Protein AF-A0A367IU21-F1 (afdb_monomer)

Nearest PDB structures (foldseek):
  2vld-assembly1_B  TM=5.596E-01  e=2.686E-02  Pyrococcus abyssi
  1fok-assembly1_A  TM=3.197E-01  e=3.830E-01  Planomicrobium okeanokoites

Solvent-accessible surface area (backbone atoms only — not comparable to full-atom values): 26264 Å² total; per-residue (Å²): 114,77,76,65,62,71,73,75,60,63,82,87,63,74,80,78,68,54,69,66,58,56,49,50,54,50,48,53,52,51,52,53,49,49,52,52,53,52,58,72,76,42,98,75,87,78,89,79,79,94,66,89,65,57,75,68,52,41,52,50,52,51,52,51,52,53,49,51,54,51,52,56,64,50,68,79,41,90,86,46,84,87,54,49,71,65,53,53,50,68,73,42,57,85,55,67,83,44,78,68,50,62,55,51,52,51,48,52,54,52,50,54,52,47,53,52,55,53,48,54,54,51,49,57,50,47,56,72,38,67,47,52,90,87,49,20,40,51,38,64,74,38,41,50,55,54,61,58,35,66,73,49,42,28,47,46,45,28,73,75,68,72,45,66,73,75,47,57,44,74,51,86,37,72,44,99,86,73,51,68,57,73,42,31,36,35,60,48,89,88,54,95,62,96,64,57,34,37,40,37,41,74,35,55,68,47,30,69,73,55,51,55,51,49,47,52,51,24,48,52,46,22,73,75,70,74,37,47,20,34,38,40,35,43,30,32,60,43,59,46,69,64,67,68,60,72,60,40,41,63,34,89,95,44,58,46,34,27,33,47,83,87,36,84,97,38,34,72,42,41,39,42,35,33,56,81,31,52,69,53,92,66,62,70,88,65,63,49,62,57,54,32,53,49,46,48,28,42,67,31,47,44,29,47,74,72,33,98,43,50,86,27,68,56,42,45,50,52,51,52,53,50,49,54,56,50,52,55,50,53,50,52,55,47,53,56,50,49,54,56,57,61,47,70,80,44,84,90,37,63,67,60,53,54,48,49,53,48,50,50,52,47,51,52,50,48,48,48,70,75,60,57,81,70,84,58,86,78,83,85,82,79,78,78,72,76,74,84,70,74,83,62,85,79,53,72,73,49,58,59,54,49,50,55,37,48,53,48,55,54,53,57,55,72,76,49,92,73,85,84,57,45,54,61,53,45,54,55,26,47,76,69,77,30,56,78,89,47,94,43,27,66,56,47,49,53,49,64,77,74,106

Mean predicted aligned error: 19.56 Å

Structure (mmCIF, N/CA/C/O backbone):
data_AF-A0A367IU21-F1
#
_entry.id   AF-A0A367IU21-F1
#
loop_
_atom_site.group_PDB
_atom_site.id
_atom_site.type_symbol
_atom_site.label_atom_id
_atom_site.label_alt_id
_atom_site.label_comp_id
_atom_site.label_asym_id
_atom_site.label_entity_id
_atom_site.label_seq_id
_atom_site.pdbx_PDB_ins_code
_atom_site.Cartn_x
_atom_site.Cartn_y
_atom_site.Cartn_z
_atom_site.occupancy
_atom_site.B_iso_or_equiv
_atom_site.auth_seq_id
_atom_site.auth_comp_id
_atom_site.auth_asym_id
_atom_site.auth_atom_id
_atom_site.pdbx_PDB_model_num
ATOM 1 N N . ARG A 1 1 ? 9.655 -38.913 40.872 1.00 34.44 1 ARG A N 1
ATOM 2 C CA . ARG A 1 1 ? 10.878 -38.414 40.188 1.00 34.44 1 ARG A CA 1
ATOM 3 C C . ARG A 1 1 ? 10.849 -36.897 39.960 1.00 34.44 1 ARG A C 1
ATOM 5 O O . ARG A 1 1 ? 11.888 -36.287 40.142 1.00 34.44 1 ARG A O 1
ATOM 12 N N . SER A 1 2 ? 9.697 -36.270 39.691 1.00 28.94 2 SER A N 1
ATOM 13 C CA . SER A 1 2 ? 9.577 -34.808 39.498 1.00 28.94 2 SER A CA 1
ATOM 14 C C . SER A 1 2 ? 9.972 -33.952 40.717 1.00 28.94 2 SER A C 1
ATOM 16 O O . SER A 1 2 ? 10.587 -32.910 40.542 1.00 28.94 2 SER A O 1
ATOM 18 N N . ASN A 1 3 ? 9.745 -34.427 41.949 1.00 32.22 3 ASN A N 1
ATOM 19 C CA . ASN A 1 3 ? 10.184 -33.712 43.162 1.00 32.22 3 ASN A CA 1
ATOM 20 C C . ASN A 1 3 ? 11.703 -33.749 43.405 1.00 32.22 3 ASN A C 1
ATOM 22 O O . ASN A 1 3 ? 12.209 -32.925 44.156 1.00 32.22 3 ASN A O 1
ATOM 26 N N . HIS A 1 4 ? 12.443 -34.663 42.765 1.00 37.50 4 HIS A N 1
ATOM 27 C CA . HIS A 1 4 ? 13.893 -34.770 42.970 1.00 37.50 4 HIS A CA 1
ATOM 28 C C . HIS A 1 4 ? 14.688 -33.775 42.108 1.00 37.50 4 HIS A C 1
ATOM 30 O O . HIS A 1 4 ? 15.799 -33.408 42.466 1.00 37.50 4 HIS A O 1
ATOM 36 N N . TYR A 1 5 ? 14.100 -33.281 41.011 1.00 37.31 5 TYR A N 1
ATOM 37 C CA . TYR A 1 5 ? 14.731 -32.295 40.125 1.00 37.31 5 TYR A CA 1
ATOM 38 C C . TYR A 1 5 ? 14.742 -30.873 40.708 1.00 37.31 5 TYR A C 1
ATOM 40 O O . TYR A 1 5 ? 15.636 -30.090 40.402 1.00 37.31 5 TYR A O 1
ATOM 48 N N . LEU A 1 6 ? 13.807 -30.547 41.607 1.00 37.41 6 LEU A N 1
ATOM 49 C CA . LEU A 1 6 ? 13.730 -29.233 42.264 1.00 37.41 6 LEU A CA 1
ATOM 50 C C . LEU A 1 6 ? 14.809 -29.013 43.343 1.00 37.41 6 LEU A C 1
ATOM 52 O O . LEU A 1 6 ? 14.991 -27.889 43.807 1.00 37.41 6 LEU A O 1
ATOM 56 N N . GLN A 1 7 ? 15.546 -30.061 43.727 1.00 37.22 7 GLN A N 1
ATOM 57 C CA . GLN A 1 7 ? 16.653 -29.970 44.687 1.00 37.22 7 GLN A CA 1
ATOM 58 C C . GLN A 1 7 ? 18.006 -29.620 44.043 1.00 37.22 7 GLN A C 1
ATOM 60 O O . GLN A 1 7 ? 18.948 -29.343 44.774 1.00 37.22 7 GLN A O 1
ATOM 65 N N . ILE A 1 8 ? 18.107 -29.597 42.706 1.00 40.47 8 ILE A N 1
ATOM 66 C CA . ILE A 1 8 ? 19.379 -29.404 41.976 1.00 40.47 8 ILE A CA 1
ATOM 67 C C . ILE A 1 8 ? 19.551 -27.947 41.483 1.00 40.47 8 ILE A C 1
ATOM 69 O O . ILE A 1 8 ? 20.586 -27.586 40.935 1.00 40.47 8 ILE A O 1
ATOM 73 N N . LEU A 1 9 ? 18.560 -27.074 41.696 1.00 34.66 9 LEU A N 1
ATOM 74 C CA . LEU A 1 9 ? 18.636 -25.667 41.286 1.00 34.66 9 LEU A CA 1
ATOM 75 C C . LEU A 1 9 ? 19.327 -24.796 42.358 1.00 34.66 9 LEU A C 1
ATOM 77 O O . LEU A 1 9 ? 18.994 -24.945 43.541 1.00 34.66 9 LEU A O 1
ATOM 81 N N . PRO A 1 10 ? 20.228 -23.864 41.971 1.00 39.41 10 PRO A N 1
ATOM 82 C CA . PRO A 1 10 ? 20.829 -22.893 42.889 1.00 39.41 10 PRO A CA 1
ATOM 83 C C . PRO A 1 10 ? 19.749 -22.069 43.603 1.00 39.41 10 PRO A C 1
ATOM 85 O O . PRO A 1 10 ? 18.727 -21.735 42.999 1.00 39.41 10 PRO A O 1
ATOM 88 N N . GLU A 1 11 ? 19.966 -21.721 44.876 1.00 40.38 11 GLU A N 1
ATOM 89 C CA . GLU A 1 11 ? 18.942 -21.095 45.734 1.00 40.38 11 GLU A CA 1
ATOM 90 C C . GLU A 1 11 ? 18.346 -19.793 45.172 1.00 40.38 11 GLU A C 1
ATOM 92 O O . GLU A 1 11 ? 17.181 -19.512 45.437 1.00 40.38 11 GLU A O 1
ATOM 97 N N . GLY A 1 12 ? 19.069 -19.071 44.308 1.00 41.31 12 GLY A N 1
ATOM 98 C CA . GLY A 1 12 ? 18.596 -17.837 43.667 1.00 41.31 12 GLY A CA 1
ATOM 99 C C . GLY A 1 12 ? 17.563 -18.000 42.539 1.00 41.31 12 GLY A C 1
ATOM 100 O O . GLY A 1 12 ? 16.989 -17.007 42.117 1.00 41.31 12 GLY A O 1
ATOM 101 N N . VAL A 1 13 ? 17.297 -19.218 42.045 1.00 43.47 13 VAL A N 1
ATOM 102 C CA . VAL A 1 13 ? 16.336 -19.469 40.937 1.00 43.47 13 VAL A CA 1
ATOM 103 C C . VAL A 1 13 ? 15.004 -20.043 41.445 1.00 43.47 13 VAL A C 1
ATOM 105 O O . VAL A 1 13 ? 14.034 -20.187 40.701 1.00 43.47 13 VAL A O 1
ATOM 108 N N . LYS A 1 14 ? 14.907 -20.371 42.740 1.00 44.72 14 LYS A N 1
ATOM 109 C CA . LYS A 1 14 ? 13.683 -20.960 43.310 1.00 44.72 14 LYS A CA 1
ATOM 110 C C . LYS A 1 14 ? 12.516 -19.968 43.397 1.00 44.72 14 LYS A C 1
ATOM 112 O O . LYS A 1 14 ? 11.377 -20.423 43.509 1.00 44.72 14 LYS A O 1
ATOM 117 N N . THR A 1 15 ? 12.779 -18.664 43.317 1.00 41.91 15 THR A N 1
ATOM 118 C CA . THR A 1 15 ? 11.798 -17.610 43.610 1.00 41.91 15 THR A CA 1
ATOM 119 C C . THR A 1 15 ? 11.058 -17.026 42.404 1.00 41.91 15 THR A C 1
ATOM 121 O O . THR A 1 15 ? 9.997 -16.465 42.628 1.00 41.91 15 THR A O 1
ATOM 124 N N . ASP A 1 16 ? 11.501 -17.236 41.156 1.00 43.38 16 ASP A N 1
ATOM 125 C CA . ASP A 1 16 ? 10.899 -16.570 39.973 1.00 43.38 16 ASP A CA 1
ATOM 126 C C . ASP A 1 16 ? 10.279 -17.504 38.922 1.00 43.38 16 ASP A C 1
ATOM 128 O O . ASP A 1 16 ? 10.005 -17.116 37.788 1.00 43.38 16 ASP A O 1
ATOM 132 N N . ILE A 1 17 ? 9.999 -18.757 39.280 1.00 47.44 17 ILE A N 1
ATOM 133 C CA . ILE A 1 17 ? 9.214 -19.628 38.398 1.00 47.44 17 ILE A CA 1
ATOM 134 C C . ILE A 1 17 ? 7.744 -19.522 38.796 1.00 47.44 17 ILE A C 1
ATOM 136 O O . ILE A 1 17 ? 7.315 -20.186 39.751 1.00 47.44 17 ILE A O 1
ATOM 140 N N . ASP A 1 18 ? 7.012 -18.716 38.021 1.00 50.31 18 ASP A N 1
ATOM 141 C CA . ASP A 1 18 ? 5.556 -18.559 38.049 1.00 50.31 18 ASP A CA 1
ATOM 142 C C . ASP A 1 18 ? 4.870 -19.930 38.217 1.00 50.31 18 ASP A C 1
ATOM 144 O O . ASP A 1 18 ? 5.142 -20.894 37.484 1.00 50.31 18 ASP A O 1
ATOM 148 N N . SER A 1 19 ? 4.005 -20.039 39.226 1.00 49.94 19 SER A N 1
ATOM 149 C CA . SER A 1 19 ? 3.246 -21.257 39.531 1.00 49.94 19 SER A CA 1
ATOM 150 C C . SER A 1 19 ? 2.429 -21.726 38.323 1.00 49.94 19 SER A C 1
ATOM 152 O O . SER A 1 19 ? 2.305 -22.935 38.106 1.00 49.94 19 SER A O 1
ATOM 154 N N . SER A 1 20 ? 1.996 -20.789 37.475 1.00 43.66 20 SER A N 1
ATOM 155 C CA . SER A 1 20 ? 1.315 -21.039 36.201 1.00 43.66 20 SER A CA 1
ATOM 156 C C . SER A 1 20 ? 2.170 -21.841 35.211 1.00 43.66 20 SER A C 1
ATOM 158 O O . SER A 1 20 ? 1.693 -22.786 34.573 1.00 43.66 20 SER A O 1
ATOM 160 N N . LEU A 1 21 ? 3.470 -21.539 35.111 1.00 48.16 21 LEU A N 1
ATOM 161 C CA . LEU A 1 21 ? 4.379 -22.246 34.206 1.00 48.16 21 LEU A CA 1
ATOM 162 C C . LEU A 1 21 ? 4.656 -23.673 34.704 1.00 48.16 21 LEU A C 1
ATOM 164 O O . LEU A 1 21 ? 4.678 -24.616 33.908 1.00 48.16 21 LEU A O 1
ATOM 168 N N . LYS A 1 22 ? 4.789 -23.857 36.026 1.00 51.81 22 LYS A N 1
ATOM 169 C CA . LYS A 1 22 ? 4.919 -25.190 36.646 1.00 51.81 22 LYS A CA 1
ATOM 170 C C . LYS A 1 22 ? 3.685 -26.050 36.381 1.00 51.81 22 LYS A C 1
ATOM 172 O O . LYS A 1 22 ? 3.831 -27.225 36.040 1.00 51.81 22 LYS A O 1
ATOM 177 N N . GLU A 1 23 ? 2.489 -25.477 36.491 1.00 49.81 23 GLU A N 1
ATOM 178 C CA . GLU A 1 23 ? 1.240 -26.184 36.200 1.00 49.81 23 GLU A CA 1
ATOM 179 C C . GLU A 1 23 ? 1.100 -26.534 34.719 1.00 49.81 23 GLU A C 1
ATOM 181 O O . GLU A 1 23 ? 0.754 -27.673 34.402 1.00 49.81 23 GLU A O 1
ATOM 186 N N . ARG A 1 24 ? 1.447 -25.619 33.805 1.00 48.31 24 ARG A N 1
ATOM 187 C CA . ARG A 1 24 ? 1.416 -25.870 32.353 1.00 48.31 24 ARG A CA 1
ATOM 188 C C . ARG A 1 24 ? 2.375 -26.981 31.933 1.00 48.31 24 ARG A C 1
ATOM 190 O O . ARG A 1 24 ? 1.970 -27.902 31.223 1.00 48.31 24 ARG A O 1
ATOM 197 N N . VAL A 1 25 ? 3.613 -26.960 32.426 1.00 48.16 25 VAL A N 1
ATOM 198 C CA . VAL A 1 25 ? 4.603 -28.014 32.147 1.00 48.16 25 VAL A CA 1
ATOM 199 C C . VAL A 1 25 ? 4.153 -29.357 32.727 1.00 48.16 25 VAL A C 1
ATOM 201 O O . VAL A 1 25 ? 4.266 -30.392 32.063 1.00 48.16 25 VAL A O 1
ATOM 204 N N . LEU A 1 26 ? 3.585 -29.365 33.937 1.00 52.59 26 LEU A N 1
ATOM 205 C CA . LEU A 1 26 ? 3.064 -30.582 34.560 1.00 52.59 26 LEU A CA 1
ATOM 206 C C . LEU A 1 26 ? 1.837 -31.131 33.815 1.00 52.59 26 LEU A C 1
ATOM 208 O O . LEU A 1 26 ? 1.704 -32.349 33.678 1.00 52.59 26 LEU A O 1
ATOM 212 N N . MET A 1 27 ? 0.963 -30.258 33.311 1.00 53.56 27 MET A N 1
ATOM 213 C CA . MET A 1 27 ? -0.229 -30.629 32.548 1.00 53.56 27 MET A CA 1
ATOM 214 C C . MET A 1 27 ? 0.151 -31.238 31.193 1.00 53.56 27 MET A C 1
ATOM 216 O O . MET A 1 27 ? -0.331 -32.320 30.862 1.00 53.56 27 MET A O 1
ATOM 220 N N . ILE A 1 28 ? 1.087 -30.618 30.468 1.00 48.66 28 ILE A N 1
ATOM 221 C CA . ILE A 1 28 ? 1.622 -31.142 29.201 1.00 48.66 28 ILE A CA 1
ATOM 222 C C . ILE A 1 28 ? 2.330 -32.484 29.432 1.00 48.66 28 ILE A C 1
ATOM 224 O O . ILE A 1 28 ? 2.100 -33.442 28.697 1.00 48.66 28 ILE A O 1
ATOM 228 N N . SER A 1 29 ? 3.121 -32.598 30.504 1.00 49.59 29 SER A N 1
ATOM 229 C CA . SER A 1 29 ? 3.811 -33.847 30.857 1.00 49.59 29 SER A CA 1
ATOM 230 C C . SER A 1 29 ? 2.832 -34.981 31.181 1.00 49.59 29 SER A C 1
ATOM 232 O O . SER A 1 29 ? 3.042 -36.117 30.756 1.00 49.59 29 SER A O 1
ATOM 234 N N . LYS A 1 30 ? 1.742 -34.688 31.905 1.00 53.56 30 LYS A N 1
ATOM 235 C CA . LYS A 1 30 ? 0.671 -35.657 32.192 1.00 53.56 30 LYS A CA 1
ATOM 236 C C . LYS A 1 30 ? -0.086 -36.051 30.925 1.00 53.56 30 LYS A C 1
ATOM 238 O O . LYS A 1 30 ? -0.324 -37.238 30.724 1.00 53.56 30 LYS A O 1
ATOM 243 N N . TRP A 1 31 ? -0.407 -35.088 30.062 1.00 55.78 31 TRP A N 1
ATOM 244 C CA . TRP A 1 31 ? -1.104 -35.328 28.799 1.00 55.78 31 TRP A CA 1
ATOM 245 C C . TRP A 1 31 ? -0.282 -36.216 27.856 1.00 55.78 31 TRP A C 1
ATOM 247 O O . TRP A 1 31 ? -0.792 -37.204 27.330 1.00 55.78 31 TRP A O 1
ATOM 257 N N . LEU A 1 32 ? 1.022 -35.956 27.737 1.00 46.03 32 LEU A N 1
ATOM 258 C CA . LEU A 1 32 ? 1.941 -36.783 26.953 1.00 46.03 32 LEU A CA 1
ATOM 259 C C . LEU A 1 32 ? 2.122 -38.186 27.547 1.00 46.03 32 LEU A C 1
ATOM 261 O O . LEU A 1 32 ? 2.129 -39.166 26.800 1.00 46.03 32 LEU A O 1
ATOM 265 N N . LEU A 1 33 ? 2.207 -38.317 28.877 1.00 52.47 33 LEU A N 1
ATOM 266 C CA . LEU A 1 33 ? 2.253 -39.625 29.540 1.00 52.47 33 LEU A CA 1
ATOM 267 C C . LEU A 1 33 ? 0.972 -40.425 29.261 1.00 52.47 33 LEU A C 1
ATOM 269 O O . LEU A 1 33 ? 1.031 -41.619 28.985 1.00 52.47 33 LEU A O 1
ATOM 273 N N . GLN A 1 34 ? -0.180 -39.757 29.273 1.00 49.78 34 GLN A N 1
ATOM 274 C CA . GLN A 1 34 ? -1.483 -40.364 29.029 1.00 49.78 34 GLN A CA 1
ATOM 275 C C . GLN A 1 34 ? -1.658 -40.780 27.562 1.00 49.78 34 GLN A C 1
ATOM 277 O O . GLN A 1 34 ? -2.180 -41.862 27.312 1.00 49.78 34 GLN A O 1
ATOM 282 N N . ILE A 1 35 ? -1.138 -40.006 26.603 1.00 48.16 35 ILE A N 1
ATOM 283 C CA . ILE A 1 35 ? -1.057 -40.403 25.185 1.00 48.16 35 ILE A CA 1
ATOM 284 C C . ILE A 1 35 ? -0.132 -41.607 25.004 1.00 48.16 35 ILE A C 1
ATOM 286 O O . ILE A 1 35 ? -0.465 -42.531 24.266 1.00 48.16 35 ILE A O 1
ATOM 290 N N . THR A 1 36 ? 1.004 -41.628 25.702 1.00 47.22 36 THR A N 1
ATOM 291 C CA . THR A 1 36 ? 1.976 -42.727 25.614 1.00 47.22 36 THR A CA 1
ATOM 292 C C . THR A 1 36 ? 1.385 -44.024 26.178 1.00 47.22 36 THR A C 1
ATOM 294 O O . THR A 1 36 ? 1.447 -45.060 25.523 1.00 47.22 36 THR A O 1
ATOM 297 N N . LEU A 1 37 ? 0.711 -43.952 27.331 1.00 49.06 37 LEU A N 1
ATOM 298 C CA . LEU A 1 37 ? 0.004 -45.083 27.944 1.00 49.06 37 LEU A CA 1
ATOM 299 C C . LEU A 1 37 ? -1.214 -45.529 27.117 1.00 49.06 37 LEU A C 1
ATOM 301 O O . LEU A 1 37 ? -1.483 -46.723 27.001 1.00 49.06 37 LEU A O 1
ATOM 305 N N . TYR A 1 38 ? -1.940 -44.591 26.501 1.00 44.31 38 TYR A N 1
ATOM 306 C CA . TYR A 1 38 ? -3.060 -44.902 25.607 1.00 44.31 38 TYR A CA 1
ATOM 307 C C . TYR A 1 38 ? -2.583 -45.580 24.310 1.00 44.31 38 TYR A C 1
ATOM 309 O O . TYR A 1 38 ? -3.239 -46.498 23.817 1.00 44.31 38 TYR A O 1
ATOM 317 N N . ALA A 1 39 ? -1.411 -45.190 23.800 1.00 46.47 39 ALA A N 1
ATOM 318 C CA . ALA A 1 39 ? -0.758 -45.818 22.654 1.00 46.47 39 ALA A CA 1
ATOM 319 C C . ALA A 1 39 ? -0.169 -47.207 22.974 1.00 46.47 39 ALA A C 1
ATOM 321 O O . ALA A 1 39 ? -0.085 -48.047 22.081 1.00 46.47 39 ALA A O 1
ATOM 322 N N . GLU A 1 40 ? 0.204 -47.481 24.229 1.00 45.53 40 GLU A N 1
ATOM 323 C CA . GLU A 1 40 ? 0.630 -48.819 24.670 1.00 45.53 40 GLU A CA 1
ATOM 324 C C . GLU A 1 40 ? -0.541 -49.804 24.812 1.00 45.53 40 GLU A C 1
ATOM 326 O O . GLU A 1 40 ? -0.355 -51.002 24.601 1.00 45.53 40 GLU A O 1
ATOM 331 N N . ASN A 1 41 ? -1.749 -49.317 25.121 1.00 41.78 41 ASN A N 1
ATOM 332 C CA . ASN A 1 41 ? -2.892 -50.171 25.468 1.00 41.78 41 ASN A CA 1
ATOM 333 C C . ASN A 1 41 ? -3.823 -50.506 24.284 1.00 41.78 41 ASN A C 1
ATOM 335 O O . ASN A 1 41 ? -4.695 -51.368 24.395 1.00 41.78 41 ASN A O 1
ATOM 339 N N . LYS A 1 42 ? -3.649 -49.858 23.124 1.00 40.00 42 LYS A N 1
ATOM 340 C CA . LYS A 1 42 ? -4.382 -50.198 21.897 1.00 40.00 42 LYS A CA 1
ATOM 341 C C . LYS A 1 42 ? -3.428 -50.454 20.737 1.00 40.00 42 LYS A C 1
ATOM 343 O O . LYS A 1 42 ? -2.816 -49.541 20.198 1.00 40.00 42 LYS A O 1
ATOM 348 N N . ASN A 1 43 ? -3.425 -51.694 20.251 1.00 43.56 43 ASN A N 1
ATOM 349 C CA . ASN A 1 43 ? -2.819 -52.110 18.978 1.00 43.56 43 ASN A CA 1
ATOM 350 C C . ASN A 1 43 ? -3.525 -51.518 17.730 1.00 43.56 43 ASN A C 1
ATOM 352 O O . ASN A 1 43 ? -3.504 -52.111 16.656 1.00 43.56 43 ASN A O 1
ATOM 356 N N . SER A 1 44 ? -4.162 -50.351 17.834 1.00 38.00 44 SER A N 1
ATOM 357 C CA . SER A 1 44 ? -4.849 -49.691 16.723 1.00 38.00 44 SER A CA 1
ATOM 358 C C . SER A 1 44 ? -4.032 -48.497 16.232 1.00 38.00 44 SER A C 1
ATOM 360 O O . SER A 1 44 ? -4.341 -47.348 16.534 1.00 38.00 44 SER A O 1
ATOM 362 N N . PHE A 1 45 ? -2.985 -48.791 15.459 1.00 39.38 45 PHE A N 1
ATOM 363 C CA . PHE A 1 45 ? -2.336 -47.832 14.565 1.00 39.38 45 PHE A CA 1
ATOM 364 C C . PHE A 1 45 ? -2.920 -48.012 13.164 1.00 39.38 45 PHE A C 1
ATOM 366 O O . PHE A 1 45 ? -2.401 -48.780 12.356 1.00 39.38 45 PHE A O 1
ATOM 373 N N . VAL A 1 46 ? -4.000 -47.297 12.871 1.00 38.06 46 VAL A N 1
ATOM 374 C CA . VAL A 1 46 ? -4.392 -47.008 11.491 1.00 38.06 46 VAL A CA 1
ATOM 375 C C . VAL A 1 46 ? -4.718 -45.523 11.450 1.00 38.06 46 VAL A C 1
ATOM 377 O O . VAL A 1 46 ? -5.555 -45.059 12.215 1.00 38.06 46 VAL A O 1
ATOM 380 N N . ASN A 1 47 ? -4.029 -44.811 10.561 1.00 37.91 47 ASN A N 1
ATOM 381 C CA . ASN A 1 47 ? -4.161 -43.385 10.249 1.00 37.91 47 ASN A CA 1
ATOM 382 C C . ASN A 1 47 ? -3.362 -42.406 11.115 1.00 37.91 47 ASN A C 1
ATOM 384 O O . ASN A 1 47 ? -3.920 -41.600 11.845 1.00 37.91 47 ASN A O 1
ATOM 388 N N . LEU A 1 48 ? -2.041 -42.422 10.918 1.00 31.11 48 LEU A N 1
ATOM 389 C CA . LEU A 1 48 ? -1.237 -41.212 10.691 1.00 31.11 48 LEU A CA 1
ATOM 390 C C . LEU A 1 48 ? 0.087 -41.628 10.014 1.00 31.11 48 LEU A C 1
ATOM 392 O O . LEU A 1 48 ? 0.948 -42.242 10.630 1.00 31.11 48 LEU A O 1
ATOM 396 N N . ALA A 1 49 ? 0.155 -41.367 8.705 1.00 33.34 49 ALA A N 1
ATOM 397 C CA . ALA A 1 49 ? 1.315 -41.305 7.804 1.00 33.34 49 ALA A CA 1
ATOM 398 C C . ALA A 1 49 ? 2.476 -42.331 7.943 1.00 33.34 49 ALA A C 1
ATOM 400 O O . ALA A 1 49 ? 3.320 -42.264 8.829 1.00 33.34 49 ALA A O 1
ATOM 401 N N . GLN A 1 50 ? 2.552 -43.228 6.950 1.00 44.50 50 GLN A N 1
ATOM 402 C CA . GLN A 1 50 ? 3.762 -43.762 6.288 1.00 44.50 50 GLN A CA 1
ATOM 403 C C . GLN A 1 50 ? 5.103 -43.729 7.056 1.00 44.50 50 GLN A C 1
ATOM 405 O O . GLN A 1 50 ? 6.071 -43.106 6.630 1.00 44.50 50 GLN A O 1
ATOM 410 N N . LEU A 1 51 ? 5.225 -44.513 8.127 1.00 44.22 51 LEU A N 1
ATOM 411 C CA . LEU A 1 51 ? 6.533 -44.921 8.640 1.00 44.22 51 LEU A CA 1
ATOM 412 C C . LEU A 1 51 ? 6.837 -46.347 8.175 1.00 44.22 51 LEU A C 1
ATOM 414 O O . LEU A 1 51 ? 6.423 -47.324 8.802 1.00 44.22 51 LEU A O 1
ATOM 418 N N . VAL A 1 52 ? 7.555 -46.464 7.054 1.00 41.53 52 VAL A N 1
ATOM 419 C CA . VAL A 1 52 ? 8.085 -47.745 6.568 1.00 41.53 52 VAL A CA 1
ATOM 420 C C . VAL A 1 52 ? 9.170 -48.219 7.534 1.00 41.53 52 VAL A C 1
ATOM 422 O O . VAL A 1 52 ? 10.144 -47.514 7.792 1.00 41.53 52 VAL A O 1
ATOM 425 N N . GLY A 1 53 ? 9.002 -49.418 8.090 1.00 52.59 53 GLY A N 1
ATOM 426 C CA . GLY A 1 53 ? 10.017 -50.046 8.929 1.00 52.59 53 GLY A CA 1
ATOM 427 C C . GLY A 1 53 ? 9.462 -50.973 10.005 1.00 52.59 53 GLY A C 1
ATOM 428 O O . GLY A 1 53 ? 8.260 -51.027 10.297 1.00 52.59 53 GLY A O 1
ATOM 429 N N . THR A 1 54 ? 10.380 -51.714 10.622 1.00 58.28 54 THR A N 1
ATOM 430 C CA . THR A 1 54 ? 10.070 -52.611 11.739 1.00 58.28 54 THR A CA 1
ATOM 431 C C . THR A 1 54 ? 9.441 -51.827 12.903 1.00 58.28 54 THR A C 1
ATOM 433 O O . THR A 1 54 ? 9.649 -50.615 13.024 1.00 58.28 54 THR A O 1
ATOM 436 N N . PRO A 1 55 ? 8.684 -52.479 13.802 1.00 50.00 55 PRO A N 1
ATOM 437 C CA . PRO A 1 55 ? 8.073 -51.817 14.961 1.00 50.00 55 PRO A CA 1
ATOM 438 C C . PRO A 1 55 ? 9.063 -50.984 15.795 1.00 50.00 55 PRO A C 1
ATOM 440 O O . PRO A 1 55 ? 8.710 -49.936 16.332 1.00 50.00 55 PRO A O 1
ATOM 443 N N . ARG A 1 56 ? 10.333 -51.403 15.846 1.00 48.03 56 ARG A N 1
ATOM 444 C CA . ARG A 1 56 ? 11.422 -50.687 16.525 1.00 48.03 56 ARG A CA 1
ATOM 445 C C . ARG A 1 56 ? 11.813 -49.389 15.800 1.00 48.03 56 ARG A C 1
ATOM 447 O O . ARG A 1 56 ? 12.053 -48.379 16.456 1.00 48.03 56 ARG A O 1
ATOM 454 N N . GLN A 1 57 ? 11.808 -49.398 14.466 1.00 48.16 57 GLN A N 1
ATOM 455 C CA . GLN A 1 57 ? 12.041 -48.221 13.620 1.00 48.16 57 GLN A CA 1
ATOM 456 C C . GLN A 1 57 ? 10.903 -47.201 13.757 1.00 48.16 57 GLN A C 1
ATOM 458 O O . GLN A 1 57 ? 11.155 -46.009 13.907 1.00 48.16 57 GLN A O 1
ATOM 463 N N . ARG A 1 58 ? 9.649 -47.678 13.783 1.00 55.34 58 ARG A N 1
ATOM 464 C CA . ARG A 1 58 ? 8.461 -46.829 13.972 1.00 55.34 58 ARG A CA 1
ATOM 465 C C . ARG A 1 58 ? 8.473 -46.124 15.328 1.00 55.34 58 ARG A C 1
ATOM 467 O O . ARG A 1 58 ? 8.245 -44.922 15.381 1.00 55.34 58 ARG A O 1
ATOM 474 N N . ARG A 1 59 ? 8.844 -46.839 16.399 1.00 52.75 59 ARG A N 1
ATOM 475 C CA . ARG A 1 59 ? 9.037 -46.251 17.738 1.00 52.75 59 ARG A CA 1
ATOM 476 C C . ARG A 1 59 ? 10.134 -45.187 17.756 1.00 52.75 59 ARG A C 1
ATOM 478 O O . ARG A 1 59 ? 9.929 -44.126 18.333 1.00 52.75 59 ARG A O 1
ATOM 485 N N . ARG A 1 60 ? 11.276 -45.445 17.106 1.00 56.00 60 ARG A N 1
ATOM 486 C CA . ARG A 1 60 ? 12.375 -44.472 16.999 1.00 56.00 60 ARG A CA 1
ATOM 487 C C . ARG A 1 60 ? 11.942 -43.214 16.247 1.00 56.00 60 ARG A C 1
ATOM 489 O O . ARG A 1 60 ? 12.210 -42.118 16.720 1.00 56.00 60 ARG A O 1
ATOM 496 N N . ASN A 1 61 ? 11.269 -43.366 15.111 1.00 53.16 61 ASN A N 1
ATOM 497 C CA . ASN A 1 61 ? 10.856 -42.226 14.297 1.00 53.16 61 ASN A CA 1
ATOM 498 C C . ASN A 1 61 ? 9.775 -41.400 15.004 1.00 53.16 61 ASN A C 1
ATOM 500 O O . ASN A 1 61 ? 9.881 -40.183 15.023 1.00 53.16 61 ASN A O 1
ATOM 504 N N . PHE A 1 62 ? 8.826 -42.049 15.687 1.00 57.88 62 PHE A N 1
ATOM 505 C CA . PHE A 1 62 ? 7.841 -41.359 16.522 1.00 57.88 62 PHE A CA 1
ATOM 506 C C . PHE A 1 62 ? 8.496 -40.563 17.660 1.00 57.88 62 PHE A C 1
ATOM 508 O O . PHE A 1 62 ? 8.174 -39.393 17.842 1.00 57.88 62 PHE A O 1
ATOM 515 N N . LEU A 1 63 ? 9.463 -41.150 18.381 1.00 55.22 63 LEU A N 1
ATOM 516 C CA . LEU A 1 63 ? 10.197 -40.435 19.433 1.00 55.22 63 LEU A CA 1
ATOM 517 C C . LEU A 1 63 ? 10.976 -39.231 18.888 1.00 55.22 63 LEU A C 1
ATOM 519 O O . LEU A 1 63 ? 10.995 -38.188 19.531 1.00 55.22 63 LEU A O 1
ATOM 523 N N . MET A 1 64 ? 11.597 -39.362 17.712 1.00 55.00 64 MET A N 1
ATOM 524 C CA . MET A 1 64 ? 12.339 -38.265 17.081 1.00 55.00 64 MET A CA 1
ATOM 525 C C . MET A 1 64 ? 11.409 -37.142 16.606 1.00 55.00 64 MET A C 1
ATOM 527 O O . MET A 1 64 ? 11.752 -35.978 16.772 1.00 55.00 64 MET A O 1
ATOM 531 N N . THR A 1 65 ? 10.223 -37.465 16.080 1.00 58.84 65 THR A N 1
ATOM 532 C CA . THR A 1 65 ? 9.204 -36.461 15.728 1.00 58.84 65 THR A CA 1
ATOM 533 C C . THR A 1 65 ? 8.664 -35.758 16.972 1.00 58.84 65 THR A C 1
ATOM 535 O O . THR A 1 65 ? 8.517 -34.542 16.963 1.00 58.84 65 THR A O 1
ATOM 538 N N . LEU A 1 66 ? 8.430 -36.493 18.063 1.00 55.03 66 LEU A N 1
ATOM 539 C CA . LEU A 1 66 ? 7.979 -35.909 19.328 1.00 55.03 66 LEU A CA 1
ATOM 540 C C . LEU A 1 66 ? 9.041 -34.971 19.931 1.00 55.03 66 LEU A C 1
ATOM 542 O O . LEU A 1 66 ? 8.707 -33.896 20.418 1.00 55.03 66 LEU A O 1
ATOM 546 N N . LEU A 1 67 ? 10.319 -35.363 19.860 1.00 56.16 67 LEU A N 1
ATOM 547 C CA . LEU A 1 67 ? 11.460 -34.534 20.262 1.00 56.16 67 LEU A CA 1
ATOM 548 C C . LEU A 1 67 ? 11.591 -33.282 19.389 1.00 56.16 67 LEU A C 1
ATOM 550 O O . LEU A 1 67 ? 11.810 -32.208 19.934 1.00 56.16 67 LEU A O 1
ATOM 554 N N . ALA A 1 68 ? 11.408 -33.397 18.071 1.00 53.47 68 ALA A N 1
ATOM 555 C CA . ALA A 1 68 ? 11.439 -32.254 17.158 1.00 53.47 68 ALA A CA 1
ATOM 556 C C . ALA A 1 68 ? 10.321 -31.246 17.466 1.00 53.47 68 ALA A C 1
ATOM 558 O O . ALA A 1 68 ? 10.598 -30.063 17.624 1.00 53.47 68 ALA A O 1
ATOM 559 N N . VAL A 1 69 ? 9.086 -31.722 17.664 1.00 53.81 69 VAL A N 1
ATOM 560 C CA . VAL A 1 69 ? 7.945 -30.874 18.055 1.00 53.81 69 VAL A CA 1
ATOM 561 C C . VAL A 1 69 ? 8.183 -30.218 19.417 1.00 53.81 69 VAL A C 1
ATOM 563 O O . VAL A 1 69 ? 7.835 -29.058 19.616 1.00 53.81 69 VAL A O 1
ATOM 566 N N . HIS A 1 70 ? 8.800 -30.934 20.360 1.00 52.66 70 HIS A N 1
ATOM 567 C CA . HIS A 1 70 ? 9.117 -30.367 21.666 1.00 52.66 70 HIS A CA 1
ATOM 568 C C . HIS A 1 70 ? 10.224 -29.305 21.591 1.00 52.66 70 HIS A C 1
ATOM 570 O O . HIS A 1 70 ? 10.124 -28.288 22.271 1.00 52.66 70 HIS A O 1
ATOM 576 N N . CYS A 1 71 ? 11.242 -29.503 20.748 1.00 51.03 71 CYS A N 1
ATOM 577 C CA . CYS A 1 71 ? 12.282 -28.507 20.493 1.00 51.03 71 CYS A CA 1
ATOM 578 C C . CYS A 1 71 ? 11.726 -27.251 19.806 1.00 51.03 71 CYS A C 1
ATOM 580 O O . CYS A 1 71 ? 12.082 -26.154 20.228 1.00 51.03 71 CYS A O 1
ATOM 582 N N . ASP A 1 72 ? 10.819 -27.394 18.834 1.00 46.31 72 ASP A N 1
ATOM 583 C CA . ASP A 1 72 ? 10.138 -26.254 18.201 1.00 46.31 72 ASP A CA 1
ATOM 584 C C . ASP A 1 72 ? 9.262 -25.489 19.202 1.00 46.31 72 ASP A C 1
ATOM 586 O O . ASP A 1 72 ? 9.328 -24.267 19.268 1.00 46.31 72 ASP A O 1
ATOM 590 N N . MET A 1 73 ? 8.515 -26.186 20.066 1.00 45.56 73 MET A N 1
ATOM 591 C CA . MET A 1 73 ? 7.709 -25.526 21.105 1.00 45.56 73 MET A CA 1
ATOM 592 C C . MET A 1 73 ? 8.544 -24.795 22.164 1.00 45.56 73 MET A C 1
ATOM 594 O O . MET A 1 73 ? 8.055 -23.854 22.784 1.00 45.56 73 MET A O 1
ATOM 598 N N . LEU A 1 74 ? 9.787 -25.223 22.403 1.00 48.16 74 LEU A N 1
ATOM 599 C CA . LEU A 1 74 ? 10.699 -24.550 23.334 1.00 48.16 74 LEU A CA 1
ATOM 600 C C . LEU A 1 74 ? 11.432 -23.366 22.681 1.00 48.16 74 LEU A C 1
ATOM 602 O O . LEU A 1 74 ? 11.818 -22.440 23.398 1.00 48.16 74 LEU A O 1
ATOM 606 N N . ARG A 1 75 ? 11.575 -23.363 21.347 1.00 46.78 75 ARG A N 1
ATOM 607 C CA . ARG A 1 75 ? 12.186 -22.284 20.547 1.00 46.78 75 ARG A CA 1
ATOM 608 C C . ARG A 1 75 ? 11.394 -20.968 20.635 1.00 46.78 75 ARG A C 1
ATOM 610 O O . ARG A 1 75 ? 12.009 -19.909 20.630 1.00 46.78 75 ARG A O 1
ATOM 617 N N . ASP A 1 76 ? 10.077 -21.036 20.837 1.00 41.12 76 ASP A N 1
ATOM 618 C CA . ASP A 1 76 ? 9.192 -19.867 21.009 1.00 41.12 76 ASP A CA 1
ATOM 619 C C . ASP A 1 76 ? 9.215 -19.250 22.424 1.00 41.12 76 ASP A C 1
ATOM 621 O O . ASP A 1 76 ? 8.565 -18.236 22.680 1.00 41.12 76 ASP A O 1
ATOM 625 N N . SER A 1 77 ? 9.969 -19.827 23.367 1.00 43.25 77 SER A N 1
ATOM 626 C CA . SER A 1 77 ? 10.090 -19.300 24.732 1.00 43.25 77 SER A CA 1
ATOM 627 C C . SER A 1 77 ? 11.476 -18.694 24.972 1.00 43.25 77 SER A C 1
ATOM 629 O O . SER A 1 77 ? 12.444 -19.387 25.282 1.00 43.25 77 SER A O 1
ATOM 631 N N . SER A 1 78 ? 11.571 -17.367 24.878 1.00 40.28 78 SER A N 1
ATOM 632 C CA . SER A 1 78 ? 12.798 -16.563 25.038 1.00 40.28 78 SER A CA 1
ATOM 633 C C . SER A 1 78 ? 13.501 -16.689 26.406 1.00 40.28 78 SER A C 1
ATOM 635 O O . SER A 1 78 ? 14.602 -16.180 26.585 1.00 40.28 78 SER A O 1
ATOM 637 N N . ILE A 1 79 ? 12.917 -17.414 27.366 1.00 44.34 79 ILE A N 1
ATOM 638 C CA . ILE A 1 79 ? 13.402 -17.537 28.753 1.00 44.34 79 ILE A CA 1
ATOM 639 C C . ILE A 1 79 ? 14.413 -18.692 28.938 1.00 44.34 79 ILE A C 1
ATOM 641 O O . ILE A 1 79 ? 15.088 -18.774 29.962 1.00 44.34 79 ILE A O 1
ATOM 645 N N . LEU A 1 80 ? 14.590 -19.585 27.958 1.00 43.09 80 LEU A N 1
ATOM 646 C CA . LEU A 1 80 ? 15.327 -20.845 28.170 1.00 43.09 80 LEU A CA 1
ATOM 647 C C . LEU A 1 80 ? 16.670 -20.990 27.425 1.00 43.09 80 LEU A C 1
ATOM 649 O O . LEU A 1 80 ? 17.336 -22.023 27.560 1.00 43.09 80 LEU A O 1
ATOM 653 N N . MET A 1 81 ? 17.125 -19.952 26.717 1.00 39.69 81 MET A N 1
ATOM 654 C CA . MET A 1 81 ? 18.323 -19.998 25.855 1.00 39.69 81 MET A CA 1
ATOM 655 C C . MET A 1 81 ? 19.648 -20.275 26.597 1.00 39.69 81 MET A C 1
ATOM 657 O O . MET A 1 81 ? 20.574 -20.816 26.000 1.00 39.69 81 MET A O 1
ATOM 661 N N . GLY A 1 82 ? 19.743 -19.992 27.903 1.00 41.44 82 GLY A N 1
ATOM 662 C CA . GLY A 1 82 ? 20.959 -20.246 28.695 1.00 41.44 82 GLY A CA 1
ATOM 663 C C . GLY A 1 82 ? 21.040 -21.624 29.372 1.00 41.44 82 GLY A C 1
ATOM 664 O O . GLY A 1 82 ? 22.130 -22.079 29.712 1.00 41.44 82 GLY A O 1
ATOM 665 N N . PHE A 1 83 ? 19.908 -22.311 29.572 1.00 44.44 83 PHE A N 1
ATOM 666 C CA . PHE A 1 83 ? 19.828 -23.505 30.435 1.00 44.44 83 PHE A CA 1
ATOM 667 C C . PHE A 1 83 ? 19.516 -24.808 29.684 1.00 44.44 83 PHE A C 1
ATOM 669 O O . PHE A 1 83 ? 19.721 -25.900 30.230 1.00 44.44 83 PHE A O 1
ATOM 676 N N . LEU A 1 84 ? 19.072 -24.718 28.424 1.00 47.03 84 LEU A N 1
ATOM 677 C CA . LEU A 1 84 ? 18.777 -25.882 27.582 1.00 47.03 84 LEU A CA 1
ATOM 678 C C . LEU A 1 84 ? 19.962 -26.853 27.401 1.00 47.03 84 LEU A C 1
ATOM 680 O O . LEU A 1 84 ? 19.734 -28.062 27.497 1.00 47.03 84 LEU A O 1
ATOM 684 N N . PRO A 1 85 ? 21.217 -26.401 27.188 1.00 49.88 85 PRO A N 1
ATOM 685 C CA . PRO A 1 85 ? 22.315 -27.321 26.884 1.00 49.88 85 PRO A CA 1
ATOM 686 C C . PRO A 1 85 ? 22.608 -28.298 28.030 1.00 49.88 85 PRO A C 1
ATOM 688 O O . PRO A 1 85 ? 22.791 -29.493 27.798 1.00 49.88 85 PRO A O 1
ATOM 691 N N . GLN A 1 86 ? 22.577 -27.817 29.277 1.00 45.81 86 GLN A N 1
ATOM 692 C CA . GLN A 1 86 ? 22.940 -28.604 30.461 1.00 45.81 86 GLN A CA 1
ATOM 693 C C . GLN A 1 86 ? 21.830 -29.593 30.860 1.00 45.81 86 GLN A C 1
ATOM 695 O O . GLN A 1 86 ? 22.105 -30.753 31.182 1.00 45.81 86 GLN A O 1
ATOM 700 N N . ALA A 1 87 ? 20.566 -29.154 30.808 1.00 47.41 87 ALA A N 1
ATOM 701 C CA . ALA A 1 87 ? 19.411 -29.975 31.171 1.00 47.41 87 ALA A CA 1
ATOM 702 C C . ALA A 1 87 ? 19.105 -31.044 30.107 1.00 47.41 87 ALA A C 1
ATOM 704 O O . ALA A 1 87 ? 18.863 -32.205 30.453 1.00 47.41 87 ALA A O 1
ATOM 705 N N . CYS A 1 88 ? 19.196 -30.702 28.814 1.00 47.97 88 CYS A N 1
ATOM 706 C CA . CYS A 1 88 ? 19.071 -31.683 27.735 1.00 47.97 88 CYS A CA 1
ATOM 707 C C . CYS A 1 88 ? 20.207 -32.713 27.774 1.00 47.97 88 CYS A C 1
ATOM 709 O O . CYS A 1 88 ? 19.944 -33.900 27.586 1.00 47.97 88 CYS A O 1
ATOM 711 N N . TRP A 1 89 ? 21.441 -32.310 28.098 1.00 49.62 89 TRP A N 1
ATOM 712 C CA . TRP A 1 89 ? 22.564 -33.242 28.242 1.00 49.62 89 TRP A CA 1
ATOM 713 C C . TRP A 1 89 ? 22.332 -34.279 29.352 1.00 49.62 89 TRP A C 1
ATOM 715 O O . TRP A 1 89 ? 22.533 -35.475 29.131 1.00 49.62 89 TRP A O 1
ATOM 725 N N . GLN A 1 90 ? 21.842 -33.858 30.525 1.00 48.56 90 GLN A N 1
ATOM 726 C CA . GLN A 1 90 ? 21.580 -34.770 31.648 1.00 48.56 90 GLN A CA 1
ATOM 727 C C . GLN A 1 90 ? 20.375 -35.694 31.422 1.00 48.56 90 GLN A C 1
ATOM 729 O O . GLN A 1 90 ? 20.415 -36.856 31.828 1.00 48.56 90 GLN A O 1
ATOM 734 N N . ILE A 1 91 ? 19.320 -35.222 30.749 1.00 50.47 91 ILE A N 1
ATOM 735 C CA . ILE A 1 91 ? 18.142 -36.046 30.423 1.00 50.47 91 ILE A CA 1
ATOM 736 C C . ILE A 1 91 ? 18.467 -37.066 29.316 1.00 50.47 91 ILE A C 1
ATOM 738 O O . ILE A 1 91 ? 17.912 -38.166 29.304 1.00 50.47 91 ILE A O 1
ATOM 742 N N . MET A 1 92 ? 19.390 -36.737 28.404 1.00 45.97 92 MET A N 1
ATOM 743 C CA . MET A 1 92 ? 19.663 -37.538 27.204 1.00 45.97 92 MET A CA 1
ATOM 744 C C . MET A 1 92 ? 20.931 -38.405 27.275 1.00 45.97 92 MET A C 1
ATOM 746 O O . MET A 1 92 ? 21.172 -39.187 26.352 1.00 45.97 92 MET A O 1
ATOM 750 N N . GLN A 1 93 ? 21.694 -38.377 28.377 1.00 48.41 93 GLN A N 1
ATOM 751 C CA . GLN A 1 93 ? 22.844 -39.273 28.598 1.00 48.41 93 GLN A CA 1
ATOM 752 C C . GLN A 1 93 ? 22.585 -40.767 28.286 1.00 48.41 93 GLN A C 1
ATOM 754 O O . GLN A 1 93 ? 23.467 -41.397 27.690 1.00 48.41 93 GLN A O 1
ATOM 759 N N . PRO A 1 94 ? 21.407 -41.360 28.583 1.00 49.22 94 PRO A N 1
ATOM 760 C CA . PRO A 1 94 ? 21.133 -42.762 28.251 1.00 49.22 94 PRO A CA 1
ATOM 761 C C . PRO A 1 94 ? 21.052 -43.056 26.740 1.00 49.22 94 PRO A C 1
ATOM 763 O O . PRO A 1 94 ? 21.179 -44.214 26.336 1.00 49.22 94 PRO A O 1
ATOM 766 N N . LEU A 1 95 ? 20.843 -42.034 25.898 1.00 46.19 95 LEU A N 1
ATOM 767 C CA . LEU A 1 95 ? 20.665 -42.157 24.443 1.00 46.19 95 LEU A CA 1
ATOM 768 C C . LEU A 1 95 ? 21.980 -42.029 23.652 1.00 46.19 95 LEU A C 1
ATOM 770 O O . LEU A 1 95 ? 22.011 -42.364 22.467 1.00 46.19 95 LEU A O 1
ATOM 774 N N . SER A 1 96 ? 23.082 -41.649 24.309 1.00 49.09 96 SER A N 1
ATOM 775 C CA . SER A 1 96 ? 24.432 -41.552 23.718 1.00 49.09 96 SER A CA 1
ATOM 776 C C . SER A 1 96 ? 24.960 -42.866 23.115 1.00 49.09 96 SER A C 1
ATOM 778 O O . SER A 1 96 ? 25.852 -42.844 22.270 1.00 49.09 96 SER A O 1
ATOM 780 N N . LYS A 1 97 ? 24.367 -44.018 23.470 1.00 50.28 97 LYS A N 1
ATOM 781 C CA . LYS A 1 97 ? 24.685 -45.336 22.885 1.00 50.28 97 LYS A CA 1
ATOM 782 C C . LYS A 1 97 ? 24.229 -45.500 21.427 1.00 50.28 97 LYS A C 1
ATOM 784 O O . LYS A 1 97 ? 24.596 -46.481 20.784 1.00 50.28 97 LYS A O 1
ATOM 789 N N . TYR A 1 98 ? 23.442 -44.568 20.888 1.00 54.59 98 TYR A N 1
ATOM 790 C CA . TYR A 1 98 ? 22.977 -44.600 19.503 1.00 54.59 98 TYR A CA 1
ATOM 791 C C . TYR A 1 98 ? 23.749 -43.570 18.664 1.00 54.59 98 TYR A C 1
ATOM 793 O O . TYR A 1 98 ? 23.418 -42.388 18.654 1.00 54.59 98 TYR A O 1
ATOM 801 N N . GLY A 1 99 ? 24.759 -44.023 17.910 1.00 47.72 99 GLY A N 1
ATOM 802 C CA . GLY A 1 99 ? 25.703 -43.174 17.156 1.00 47.72 99 GLY A CA 1
ATOM 803 C C . GLY A 1 99 ? 25.107 -42.188 16.132 1.00 47.72 99 GLY A C 1
ATOM 804 O O . GLY A 1 99 ? 25.818 -41.323 15.633 1.00 47.72 99 GLY A O 1
ATOM 805 N N . GLY A 1 100 ? 23.804 -42.257 15.837 1.00 53.59 100 GLY A N 1
ATOM 806 C CA . GLY A 1 100 ? 23.110 -41.251 15.024 1.00 53.59 100 GLY A CA 1
ATOM 807 C C . GLY A 1 100 ? 22.830 -39.930 15.755 1.00 53.59 100 GLY A C 1
ATOM 808 O O . GLY A 1 100 ? 22.639 -38.911 15.098 1.00 53.59 100 GLY A O 1
ATOM 809 N N . PHE A 1 101 ? 22.826 -39.928 17.092 1.00 53.25 101 PHE A N 1
ATOM 810 C CA . PHE A 1 101 ? 22.479 -38.749 17.891 1.00 53.25 101 PHE A CA 1
ATOM 811 C C . PHE A 1 101 ? 23.599 -37.705 17.918 1.00 53.25 101 PHE A C 1
ATOM 813 O O . PHE A 1 101 ? 23.326 -36.520 17.772 1.00 53.25 101 PHE A O 1
ATOM 820 N N . LEU A 1 102 ? 24.863 -38.140 18.010 1.00 50.25 102 LEU A N 1
ATOM 821 C CA . LEU A 1 102 ? 26.008 -37.226 17.997 1.00 50.25 102 LEU A CA 1
ATOM 822 C C . LEU A 1 102 ? 26.057 -36.423 16.690 1.00 50.25 102 LEU A C 1
ATOM 824 O O . LEU A 1 102 ? 26.293 -35.227 16.729 1.00 50.25 102 LEU A O 1
ATOM 828 N N . ARG A 1 103 ? 25.743 -37.056 15.547 1.00 53.50 103 ARG A N 1
ATOM 829 C CA . ARG A 1 103 ? 25.619 -36.370 14.249 1.00 53.50 103 ARG A CA 1
ATOM 830 C C . ARG A 1 103 ? 24.467 -35.372 14.215 1.00 53.50 103 ARG A C 1
ATOM 832 O O . ARG A 1 103 ? 24.641 -34.299 13.660 1.00 53.50 103 ARG A O 1
ATOM 839 N N . PHE A 1 104 ? 23.315 -35.713 14.789 1.00 54.69 104 PHE A N 1
ATOM 840 C CA . PHE A 1 104 ? 22.160 -34.814 14.819 1.00 54.69 104 PHE A CA 1
ATOM 841 C C . PHE A 1 104 ? 22.415 -33.595 15.714 1.00 54.69 104 PHE A C 1
ATOM 843 O O . PHE A 1 104 ? 22.117 -32.475 15.318 1.00 54.69 104 PHE A O 1
ATOM 850 N N . TRP A 1 105 ? 23.027 -33.799 16.883 1.00 60.25 105 TRP A N 1
ATOM 851 C CA . TRP A 1 105 ? 23.378 -32.717 17.800 1.00 60.25 105 TRP A CA 1
ATOM 852 C C . TRP A 1 105 ? 24.506 -31.834 17.258 1.00 60.25 105 TRP A C 1
ATOM 854 O O . TRP A 1 105 ? 24.392 -30.614 17.330 1.00 60.25 105 TRP A O 1
ATOM 864 N N . LEU A 1 106 ? 25.544 -32.424 16.643 1.00 53.19 106 LEU A N 1
ATOM 865 C CA . LEU A 1 106 ? 26.576 -31.646 15.949 1.00 53.19 106 LEU A CA 1
ATOM 866 C C . LEU A 1 106 ? 25.951 -30.816 14.827 1.00 53.19 106 LEU A C 1
ATOM 868 O O . LEU A 1 106 ? 26.227 -29.630 14.760 1.00 53.19 106 LEU A O 1
ATOM 872 N N . CYS A 1 107 ? 25.071 -31.423 14.017 1.00 54.72 107 CYS A N 1
ATOM 873 C CA . CYS A 1 107 ? 24.366 -30.741 12.934 1.00 54.72 107 CYS A CA 1
ATOM 874 C C . CYS A 1 107 ? 23.529 -29.574 13.470 1.00 54.72 107 CYS A C 1
ATOM 876 O O . CYS A 1 107 ? 23.666 -28.469 12.970 1.00 54.72 107 CYS A O 1
ATOM 878 N N . PHE A 1 108 ? 22.738 -29.786 14.526 1.00 54.41 108 PHE A N 1
ATOM 879 C CA . PHE A 1 108 ? 21.918 -28.743 15.147 1.00 54.41 108 PHE A CA 1
ATOM 880 C C . PHE A 1 108 ? 22.759 -27.586 15.710 1.00 54.41 108 PHE A C 1
ATOM 882 O O . PHE A 1 108 ? 22.423 -26.423 15.503 1.00 54.41 108 PHE A O 1
ATOM 889 N N . MET A 1 109 ? 23.878 -27.888 16.377 1.00 46.56 109 MET A N 1
ATOM 890 C CA . MET A 1 109 ? 24.793 -26.866 16.900 1.00 46.56 109 MET A CA 1
ATOM 891 C C . MET A 1 109 ? 25.484 -26.091 15.771 1.00 46.56 109 MET A C 1
ATOM 893 O O . MET A 1 109 ? 25.562 -24.868 15.850 1.00 46.56 109 MET A O 1
ATOM 897 N N . THR A 1 110 ? 25.923 -26.763 14.700 1.00 48.41 110 THR A N 1
ATOM 898 C CA . THR A 1 110 ? 26.500 -26.087 13.527 1.00 48.41 110 THR A CA 1
ATOM 899 C C . THR A 1 110 ? 25.471 -25.254 12.768 1.00 48.41 110 THR A C 1
ATOM 901 O O . THR A 1 110 ? 25.802 -24.157 12.342 1.00 48.41 110 THR A O 1
ATOM 904 N N . THR A 1 111 ? 24.220 -25.714 12.641 1.00 47.81 111 THR A N 1
ATOM 905 C CA . THR A 1 111 ? 23.154 -24.949 11.976 1.00 47.81 111 THR A CA 1
ATOM 906 C C . THR A 1 111 ? 22.807 -23.687 12.764 1.00 47.81 111 THR A C 1
ATOM 908 O O . THR A 1 111 ? 22.737 -22.622 12.169 1.00 47.81 111 THR A O 1
ATOM 911 N N . ASN A 1 112 ? 22.699 -23.763 14.096 1.00 45.84 112 ASN A N 1
ATOM 912 C CA . ASN A 1 112 ? 22.459 -22.573 14.923 1.00 45.84 112 ASN A CA 1
ATOM 913 C C . ASN A 1 112 ? 23.653 -21.601 14.921 1.00 45.84 112 ASN A C 1
ATOM 915 O O . ASN A 1 112 ? 23.458 -20.391 14.942 1.00 45.84 112 ASN A O 1
ATOM 919 N N . GLN A 1 113 ? 24.895 -22.103 14.911 1.00 48.06 113 GLN A N 1
ATOM 920 C CA . GLN A 1 113 ? 26.076 -21.236 14.805 1.00 48.06 113 GLN A CA 1
ATOM 921 C C . GLN A 1 113 ? 26.144 -20.530 13.449 1.00 48.06 113 GLN A C 1
ATOM 923 O O . GLN A 1 113 ? 26.505 -19.359 13.398 1.00 48.06 113 GLN A O 1
ATOM 928 N N . GLN A 1 114 ? 25.760 -21.219 12.375 1.00 49.16 114 GLN A N 1
ATOM 929 C CA . GLN A 1 114 ? 25.748 -20.658 11.031 1.00 49.16 114 GLN A CA 1
ATOM 930 C C . GLN A 1 114 ? 24.601 -19.655 10.830 1.00 49.16 114 GLN A C 1
ATOM 932 O O . GLN A 1 114 ? 24.845 -18.586 10.289 1.00 49.16 114 GLN A O 1
ATOM 937 N N . GLU A 1 115 ? 23.402 -19.922 11.364 1.00 51.94 115 GLU A N 1
ATOM 938 C CA . GLU A 1 115 ? 22.295 -18.949 11.388 1.00 51.94 115 GLU A CA 1
ATOM 939 C C . GLU A 1 115 ? 22.664 -17.677 12.169 1.00 51.94 115 GLU A C 1
ATOM 941 O O . GLU A 1 115 ? 22.374 -16.575 11.714 1.00 51.94 115 GLU A O 1
ATOM 946 N N . ASN A 1 116 ? 23.343 -17.799 13.315 1.00 53.06 116 ASN A N 1
ATOM 947 C CA . ASN A 1 116 ? 23.778 -16.630 14.087 1.00 53.06 116 ASN A CA 1
ATOM 948 C C . ASN A 1 116 ? 24.855 -15.820 13.350 1.00 53.06 116 ASN A C 1
ATOM 950 O O . ASN A 1 116 ? 24.772 -14.598 13.302 1.00 53.06 116 ASN A O 1
ATOM 954 N N . GLN A 1 117 ? 25.830 -16.493 12.735 1.00 51.69 117 GLN A N 1
ATOM 955 C CA . GLN A 1 117 ? 26.898 -15.824 11.995 1.00 51.69 117 GLN A CA 1
ATOM 956 C C . GLN A 1 117 ? 26.386 -15.149 10.710 1.00 51.69 117 GLN A C 1
ATOM 958 O O . GLN A 1 117 ? 26.829 -14.049 10.386 1.00 51.69 117 GLN A O 1
ATOM 963 N N . ASP A 1 118 ? 25.433 -15.763 10.004 1.00 58.97 118 ASP A N 1
ATOM 964 C CA . ASP A 1 118 ? 24.795 -15.159 8.829 1.00 58.97 118 ASP A CA 1
ATOM 965 C C . ASP A 1 118 ? 23.906 -13.964 9.224 1.00 58.97 118 ASP A C 1
ATOM 967 O O . ASP A 1 118 ? 23.893 -12.950 8.524 1.00 58.97 118 ASP A O 1
ATOM 971 N N . ASN A 1 119 ? 23.217 -14.031 10.370 1.00 59.97 119 ASN A N 1
ATOM 972 C CA . ASN A 1 119 ? 22.418 -12.915 10.885 1.00 59.97 119 ASN A CA 1
ATOM 973 C C . ASN A 1 119 ? 23.277 -11.698 11.265 1.00 59.97 119 ASN A C 1
ATOM 975 O O . ASN A 1 119 ? 22.896 -10.576 10.927 1.00 59.97 119 ASN A O 1
ATOM 979 N N . ASP A 1 120 ? 24.438 -11.903 11.895 1.00 64.25 120 ASP A N 1
ATOM 980 C CA . ASP A 1 120 ? 25.359 -10.812 12.252 1.00 64.25 120 ASP A CA 1
ATOM 981 C C . ASP A 1 120 ? 25.910 -10.106 10.996 1.00 64.25 120 ASP A C 1
ATOM 983 O O . ASP A 1 120 ? 25.937 -8.877 10.922 1.00 64.25 120 ASP A O 1
ATOM 987 N N . VAL A 1 121 ? 26.264 -10.869 9.953 1.00 69.94 121 VAL A N 1
ATOM 988 C CA . VAL A 1 121 ? 26.742 -10.315 8.671 1.00 69.94 121 VAL A CA 1
ATOM 989 C C . VAL A 1 121 ? 25.646 -9.527 7.948 1.00 69.94 121 VAL A C 1
ATOM 991 O O . VAL A 1 121 ? 25.913 -8.463 7.383 1.00 69.94 121 VAL A O 1
ATOM 994 N N . VAL A 1 122 ? 24.406 -10.026 7.955 1.00 70.81 122 VAL A N 1
ATOM 995 C CA . VAL A 1 122 ? 23.259 -9.326 7.354 1.00 70.81 122 VAL A CA 1
ATOM 996 C C . VAL A 1 122 ? 22.930 -8.049 8.124 1.00 70.81 122 VAL A C 1
ATOM 998 O O . VAL A 1 122 ? 22.604 -7.034 7.505 1.00 70.81 122 VAL A O 1
ATOM 1001 N N . PHE A 1 123 ? 23.037 -8.066 9.453 1.00 73.00 123 PHE A N 1
ATOM 1002 C CA . PHE A 1 123 ? 22.806 -6.888 10.282 1.00 73.00 123 PHE A CA 1
ATOM 1003 C C . PHE A 1 123 ? 23.846 -5.789 10.016 1.00 73.00 123 PHE A C 1
ATOM 1005 O O . PHE A 1 123 ? 23.471 -4.644 9.754 1.00 73.00 123 PHE A O 1
ATOM 1012 N N . ASP A 1 124 ? 25.133 -6.137 9.954 1.00 74.94 124 ASP A N 1
ATOM 1013 C CA . ASP A 1 124 ? 26.204 -5.193 9.601 1.00 74.94 124 ASP A CA 1
ATOM 1014 C C . ASP A 1 124 ? 26.039 -4.627 8.177 1.00 74.94 124 ASP A C 1
ATOM 1016 O O . ASP A 1 124 ? 26.219 -3.424 7.930 1.00 74.94 124 ASP A O 1
ATOM 1020 N N . ALA A 1 125 ? 25.637 -5.474 7.224 1.00 78.31 125 ALA A N 1
ATOM 1021 C CA . ALA A 1 125 ? 25.313 -5.034 5.870 1.00 78.31 125 ALA A CA 1
ATOM 1022 C C . ALA A 1 125 ? 24.107 -4.080 5.853 1.00 78.31 125 ALA A C 1
ATOM 1024 O O . ALA A 1 125 ? 24.105 -3.103 5.105 1.00 78.31 125 ALA A O 1
ATOM 1025 N N . MET A 1 126 ? 23.103 -4.316 6.699 1.00 82.31 126 MET A N 1
ATOM 1026 C CA . MET A 1 126 ? 21.918 -3.466 6.815 1.00 82.31 126 MET A CA 1
ATOM 1027 C C . MET A 1 126 ? 22.234 -2.091 7.410 1.00 82.31 126 MET A C 1
ATOM 1029 O O . MET A 1 126 ? 21.711 -1.090 6.920 1.00 82.31 126 MET A O 1
ATOM 1033 N N . LEU A 1 127 ? 23.105 -2.015 8.420 1.00 79.38 127 LEU A N 1
ATOM 1034 C CA . LEU A 1 127 ? 23.507 -0.740 9.028 1.00 79.38 127 LEU A CA 1
ATOM 1035 C C . LEU A 1 127 ? 24.221 0.184 8.034 1.00 79.38 127 LEU A C 1
ATOM 1037 O O . LEU A 1 127 ? 24.061 1.403 8.081 1.00 79.38 127 LEU A O 1
ATOM 1041 N N . THR A 1 128 ? 25.004 -0.399 7.127 1.00 78.62 128 THR A N 1
ATOM 1042 C CA . THR A 1 128 ? 25.773 0.342 6.116 1.00 78.62 128 THR A CA 1
ATOM 1043 C C . THR A 1 128 ? 25.011 0.544 4.806 1.00 78.62 128 THR A C 1
ATOM 1045 O O . THR A 1 128 ? 25.403 1.374 3.977 1.00 78.62 128 THR A O 1
ATOM 1048 N N . PHE A 1 129 ? 23.906 -0.179 4.611 1.00 85.56 129 PHE A N 1
ATOM 1049 C CA . PHE A 1 129 ? 23.076 -0.064 3.426 1.00 85.56 129 PHE A CA 1
ATOM 1050 C C . PHE A 1 129 ? 22.332 1.272 3.384 1.00 85.56 129 PHE A C 1
ATOM 1052 O O . PHE A 1 129 ? 21.719 1.726 4.352 1.00 85.56 129 PHE A O 1
ATOM 1059 N N . ARG A 1 130 ? 22.341 1.888 2.199 1.00 87.19 130 ARG A N 1
ATOM 1060 C CA . ARG A 1 130 ? 21.675 3.160 1.941 1.00 87.19 130 ARG A CA 1
ATOM 1061 C C . ARG A 1 130 ? 20.709 3.030 0.779 1.00 87.19 130 ARG A C 1
ATOM 1063 O O . ARG A 1 130 ? 21.110 2.724 -0.346 1.00 87.19 130 ARG A O 1
ATOM 1070 N N . LEU A 1 131 ? 19.448 3.352 1.039 1.00 84.94 131 LEU A N 1
ATOM 1071 C CA . LEU A 1 131 ? 18.435 3.466 0.004 1.00 84.94 131 LEU A CA 1
ATOM 1072 C C . LEU A 1 131 ? 18.782 4.609 -0.946 1.00 84.94 131 LEU A C 1
ATOM 1074 O O . LEU A 1 131 ? 19.165 5.709 -0.539 1.00 84.94 131 LEU A O 1
ATOM 1078 N N . SER A 1 132 ? 18.638 4.340 -2.241 1.00 82.38 132 SER A N 1
ATOM 1079 C CA . SER A 1 132 ? 18.800 5.378 -3.251 1.00 82.38 132 SER A CA 1
ATOM 1080 C C . SER A 1 132 ? 17.714 6.446 -3.088 1.00 82.38 132 SER A C 1
ATOM 1082 O O . SER A 1 132 ? 16.605 6.159 -2.638 1.00 82.38 132 SER A O 1
ATOM 1084 N N . ASN A 1 133 ? 17.987 7.678 -3.525 1.00 75.62 133 ASN A N 1
ATOM 1085 C CA . ASN A 1 133 ? 17.027 8.783 -3.407 1.00 75.62 133 ASN A CA 1
ATOM 1086 C C . ASN A 1 133 ? 15.667 8.486 -4.065 1.00 75.62 133 ASN A C 1
ATOM 1088 O O . ASN A 1 133 ? 14.662 9.082 -3.694 1.00 75.62 133 ASN A O 1
ATOM 1092 N N . ASN A 1 134 ? 15.604 7.567 -5.032 1.00 75.44 134 ASN A N 1
ATOM 1093 C CA . ASN A 1 134 ? 14.363 7.179 -5.713 1.00 75.44 134 ASN A CA 1
ATOM 1094 C C . ASN A 1 134 ? 13.613 6.041 -5.001 1.00 75.44 134 ASN A C 1
ATOM 1096 O O . ASN A 1 134 ? 12.509 5.688 -5.408 1.00 75.44 134 ASN A O 1
ATOM 1100 N N . GLN A 1 135 ? 14.217 5.464 -3.965 1.00 81.50 135 GLN A N 1
ATOM 1101 C CA . GLN A 1 135 ? 13.715 4.344 -3.169 1.00 81.50 135 GLN A CA 1
ATOM 1102 C C . GLN A 1 135 ? 13.588 4.718 -1.690 1.00 81.50 135 GLN A C 1
ATOM 1104 O O . GLN A 1 135 ? 13.538 3.841 -0.836 1.00 81.50 135 GLN A O 1
ATOM 1109 N N . LEU A 1 136 ? 13.556 6.015 -1.376 1.00 85.50 136 LEU A N 1
ATOM 1110 C CA . LEU A 1 136 ? 13.344 6.446 -0.003 1.00 85.50 136 LEU A CA 1
ATOM 1111 C C . LEU A 1 136 ? 11.959 6.003 0.487 1.00 85.50 136 LEU A C 1
ATOM 1113 O O . LEU A 1 136 ? 10.996 6.043 -0.294 1.00 85.50 136 LEU A O 1
ATOM 1117 N N . PRO A 1 137 ? 11.839 5.622 1.767 1.00 86.25 137 PRO A N 1
ATOM 1118 C CA . PRO A 1 137 ? 10.546 5.372 2.384 1.00 86.25 137 PRO A CA 1
ATOM 1119 C C . PRO A 1 137 ? 9.624 6.586 2.228 1.00 86.25 137 PRO A C 1
ATOM 1121 O O . PRO A 1 137 ? 10.078 7.727 2.164 1.00 86.25 137 PRO A O 1
ATOM 1124 N N . GLY A 1 138 ? 8.323 6.342 2.079 1.00 81.94 138 GLY A N 1
ATOM 1125 C CA . GLY A 1 138 ? 7.343 7.404 1.838 1.00 81.94 138 GLY A CA 1
ATOM 1126 C C . GLY A 1 138 ? 7.227 7.833 0.372 1.00 81.94 138 GLY A C 1
ATOM 1127 O O . GLY A 1 138 ? 6.194 8.383 -0.009 1.00 81.94 138 GLY A O 1
ATOM 1128 N N . LYS A 1 139 ? 8.195 7.504 -0.500 1.00 85.00 139 LYS A N 1
ATOM 1129 C CA . LYS A 1 139 ? 8.028 7.692 -1.950 1.00 85.00 139 LYS A CA 1
ATOM 1130 C C . LYS A 1 139 ? 7.072 6.659 -2.533 1.00 85.00 139 LYS A C 1
ATOM 1132 O O . LYS A 1 139 ? 7.256 5.456 -2.364 1.00 85.00 139 LYS A O 1
ATOM 1137 N N . ASP A 1 140 ? 6.106 7.150 -3.301 1.00 77.12 140 ASP A N 1
ATOM 1138 C CA . ASP A 1 140 ? 4.959 6.402 -3.824 1.00 77.12 140 ASP A CA 1
ATOM 1139 C C . ASP A 1 140 ? 5.293 4.983 -4.332 1.00 77.12 140 ASP A C 1
ATOM 1141 O O . ASP A 1 140 ? 4.838 3.978 -3.784 1.00 77.12 140 ASP A O 1
ATOM 1145 N N . GLN A 1 141 ? 6.153 4.868 -5.349 1.00 82.69 141 GLN A N 1
ATOM 1146 C CA . GLN A 1 141 ? 6.437 3.577 -5.986 1.00 82.69 141 GLN A CA 1
ATOM 1147 C C . GLN A 1 141 ? 7.160 2.587 -5.072 1.00 82.69 141 GLN A C 1
ATOM 1149 O O . GLN A 1 141 ? 6.940 1.379 -5.176 1.00 82.69 141 GLN A O 1
ATOM 1154 N N . PHE A 1 142 ? 8.051 3.083 -4.218 1.00 87.94 142 PHE A N 1
ATOM 1155 C CA . PHE A 1 142 ? 8.811 2.237 -3.312 1.00 87.94 142 PHE A CA 1
ATOM 1156 C C . PHE A 1 142 ? 7.913 1.710 -2.193 1.00 87.94 142 PHE A C 1
ATOM 1158 O O . PHE A 1 142 ? 7.820 0.496 -2.003 1.00 87.94 142 PHE A O 1
ATOM 1165 N N . SER A 1 143 ? 7.151 2.603 -1.559 1.00 91.19 143 SER A N 1
ATOM 1166 C CA . SER A 1 143 ? 6.156 2.263 -0.539 1.00 91.19 143 SER A CA 1
ATOM 1167 C C . SER A 1 143 ? 5.136 1.247 -1.063 1.00 91.19 143 SER A C 1
ATOM 1169 O O . SER A 1 143 ? 4.808 0.282 -0.378 1.00 91.19 143 SER A O 1
ATOM 1171 N N . LYS A 1 144 ? 4.702 1.380 -2.324 1.00 91.62 144 LYS A N 1
ATOM 1172 C CA . LYS A 1 144 ? 3.820 0.399 -2.978 1.00 91.62 144 LYS A CA 1
ATOM 1173 C C . LYS A 1 144 ? 4.444 -0.986 -3.126 1.00 91.62 144 LYS A C 1
ATOM 1175 O O . LYS A 1 144 ? 3.732 -1.978 -3.012 1.00 91.62 144 LYS A O 1
ATOM 1180 N N . LYS A 1 145 ? 5.742 -1.084 -3.433 1.00 92.12 145 LYS A N 1
ATOM 1181 C CA . LYS A 1 145 ? 6.432 -2.385 -3.511 1.00 92.12 145 LYS A CA 1
ATOM 1182 C C . LYS A 1 145 ? 6.550 -3.014 -2.129 1.00 92.12 145 LYS A C 1
ATOM 1184 O O . LYS A 1 145 ? 6.258 -4.194 -1.990 1.00 92.12 145 LYS A O 1
ATOM 1189 N N . LEU A 1 146 ? 6.910 -2.209 -1.133 1.00 94.94 146 LEU A N 1
ATOM 1190 C CA . LEU A 1 146 ? 7.017 -2.629 0.260 1.00 94.94 146 LEU A CA 1
ATOM 1191 C C . LEU A 1 146 ? 5.689 -3.193 0.787 1.00 94.94 146 LEU A C 1
ATOM 1193 O O . LEU A 1 146 ? 5.651 -4.314 1.279 1.00 94.94 146 LEU A O 1
ATOM 1197 N N . LEU A 1 147 ? 4.584 -2.465 0.597 1.00 95.88 147 LEU A N 1
ATOM 1198 C CA . LEU A 1 147 ? 3.239 -2.886 1.016 1.00 95.88 147 LEU A CA 1
ATOM 1199 C C . LEU A 1 147 ? 2.699 -4.102 0.239 1.00 95.88 147 LEU A C 1
ATOM 1201 O O . LEU A 1 147 ? 1.690 -4.685 0.616 1.00 95.88 147 LEU A O 1
ATOM 1205 N N . LYS A 1 148 ? 3.344 -4.515 -0.855 1.00 95.56 148 LYS A N 1
ATOM 1206 C CA . LYS A 1 148 ? 2.977 -5.743 -1.581 1.00 95.56 148 LYS A CA 1
ATOM 1207 C C . LYS A 1 148 ? 3.686 -6.988 -1.052 1.00 95.56 148 LYS A C 1
ATOM 1209 O O . LYS A 1 148 ? 3.325 -8.091 -1.462 1.00 95.56 148 LYS A O 1
ATOM 1214 N N . THR A 1 149 ? 4.664 -6.836 -0.162 1.00 95.88 149 THR A N 1
ATOM 1215 C CA . THR A 1 149 ? 5.367 -7.956 0.472 1.00 95.88 149 THR A CA 1
ATOM 1216 C C . THR A 1 149 ? 4.457 -8.653 1.483 1.00 95.88 149 THR A C 1
ATOM 1218 O O . THR A 1 149 ? 3.818 -7.991 2.297 1.00 95.88 149 THR A O 1
ATOM 1221 N N . GLN A 1 150 ? 4.407 -9.990 1.460 1.00 95.62 150 GLN A N 1
ATOM 1222 C CA . GLN A 1 150 ? 3.474 -10.763 2.292 1.00 95.62 150 GLN A CA 1
ATOM 1223 C C . GLN A 1 150 ? 3.672 -10.519 3.794 1.00 95.62 150 GLN A C 1
ATOM 1225 O O . GLN A 1 150 ? 2.679 -10.372 4.496 1.00 95.62 150 GLN A O 1
ATOM 1230 N N . ASP A 1 151 ? 4.913 -10.389 4.268 1.00 95.31 151 ASP A N 1
ATOM 1231 C CA . ASP A 1 151 ? 5.188 -10.091 5.680 1.00 95.31 151 ASP A CA 1
ATOM 1232 C C . ASP A 1 151 ? 4.551 -8.767 6.120 1.00 95.31 151 ASP A C 1
ATOM 1234 O O . ASP A 1 151 ? 3.973 -8.677 7.203 1.00 95.31 151 ASP A O 1
ATOM 1238 N N . VAL A 1 152 ? 4.585 -7.760 5.236 1.00 96.88 152 VAL A N 1
ATOM 1239 C CA . VAL A 1 152 ? 3.976 -6.446 5.471 1.00 96.88 152 VAL A CA 1
ATOM 1240 C C . VAL A 1 152 ? 2.457 -6.531 5.464 1.00 96.88 152 VAL A C 1
ATOM 1242 O O . VAL A 1 152 ? 1.802 -5.981 6.346 1.00 96.88 152 VAL A O 1
ATOM 1245 N N . ILE A 1 153 ? 1.885 -7.261 4.505 1.00 97.31 153 ILE A N 1
ATOM 1246 C CA . ILE A 1 153 ? 0.440 -7.519 4.460 1.00 97.31 153 ILE A CA 1
ATOM 1247 C C . ILE A 1 153 ? -0.006 -8.179 5.767 1.00 97.31 153 ILE A C 1
ATOM 1249 O O . ILE A 1 153 ? -0.975 -7.741 6.383 1.00 97.31 153 ILE A O 1
ATOM 1253 N N . ASP A 1 154 ? 0.713 -9.207 6.207 1.00 96.25 154 ASP A N 1
ATOM 1254 C CA . ASP A 1 154 ? 0.333 -10.016 7.355 1.00 96.25 154 ASP A CA 1
ATOM 1255 C C . ASP A 1 154 ? 0.315 -9.211 8.653 1.00 96.25 154 ASP A C 1
ATOM 1257 O O . ASP A 1 154 ? -0.670 -9.300 9.387 1.00 96.25 154 ASP A O 1
ATOM 1261 N N . PHE A 1 155 ? 1.338 -8.391 8.931 1.00 95.06 155 PHE A N 1
ATOM 1262 C CA . PHE A 1 155 ? 1.311 -7.582 10.153 1.00 95.06 155 PHE A CA 1
ATOM 1263 C C . PHE A 1 155 ? 0.311 -6.424 10.066 1.00 95.06 155 PHE A C 1
ATOM 1265 O O . PHE A 1 155 ? -0.333 -6.120 11.066 1.00 95.06 155 PHE A O 1
ATOM 1272 N N . VAL A 1 156 ? 0.126 -5.790 8.897 1.00 96.31 156 VAL A N 1
ATOM 1273 C CA . VAL A 1 156 ? -0.860 -4.702 8.747 1.00 96.31 156 VAL A CA 1
ATOM 1274 C C . VAL A 1 156 ? -2.264 -5.227 9.024 1.00 96.31 156 VAL A C 1
ATOM 1276 O O . VAL A 1 156 ? -3.034 -4.613 9.757 1.00 96.31 156 VAL A O 1
ATOM 1279 N N . VAL A 1 157 ? -2.606 -6.377 8.448 1.00 95.56 157 VAL A N 1
ATOM 1280 C CA . VAL A 1 157 ? -3.943 -6.957 8.581 1.00 95.56 157 VAL A CA 1
ATOM 1281 C C . VAL A 1 157 ? -4.140 -7.540 9.984 1.00 95.56 157 VAL A C 1
ATOM 1283 O O . VAL A 1 157 ? -5.214 -7.353 10.556 1.00 95.56 157 VAL A O 1
ATOM 1286 N N . ALA A 1 158 ? -3.120 -8.178 10.570 1.00 94.38 158 ALA A N 1
ATOM 1287 C CA . ALA A 1 158 ? -3.166 -8.605 11.968 1.00 94.38 158 ALA A CA 1
ATOM 1288 C C . ALA A 1 158 ? -3.448 -7.419 12.899 1.00 94.38 158 ALA A C 1
ATOM 1290 O O . ALA A 1 158 ? -4.261 -7.538 13.806 1.00 94.38 158 ALA A O 1
ATOM 1291 N N . GLU A 1 159 ? -2.859 -6.256 12.623 1.00 93.00 159 GLU A N 1
ATOM 1292 C CA . GLU A 1 159 ? -3.015 -5.093 13.489 1.00 93.00 159 GLU A CA 1
ATOM 1293 C C . GLU A 1 159 ? -4.322 -4.312 13.264 1.00 93.00 159 GLU A C 1
ATOM 1295 O O . GLU A 1 159 ? -4.728 -3.518 14.107 1.00 93.00 159 GLU A O 1
ATOM 1300 N N . ILE A 1 160 ? -5.025 -4.518 12.148 1.00 93.75 160 ILE A N 1
ATOM 1301 C CA . ILE A 1 160 ? -6.332 -3.880 11.891 1.00 93.75 160 ILE A CA 1
ATOM 1302 C C . ILE A 1 160 ? -7.495 -4.803 12.273 1.00 93.75 160 ILE A C 1
ATOM 1304 O O . ILE A 1 160 ? -8.515 -4.327 12.767 1.00 93.75 160 ILE A O 1
ATOM 1308 N N . LEU A 1 161 ? -7.367 -6.106 12.007 1.00 93.06 161 LEU A N 1
ATOM 1309 C CA . LEU A 1 161 ? -8.464 -7.079 12.071 1.00 93.06 161 LEU A CA 1
ATOM 1310 C C . LEU A 1 161 ? -8.200 -8.271 12.999 1.00 93.06 161 LEU A C 1
ATOM 1312 O O . LEU A 1 161 ? -9.084 -9.116 13.131 1.00 93.06 161 LEU A O 1
ATOM 1316 N N . GLU A 1 162 ? -7.007 -8.378 13.592 1.00 92.75 162 GLU A N 1
ATOM 1317 C CA . GLU A 1 162 ? -6.612 -9.485 14.480 1.00 92.75 162 GLU A CA 1
ATOM 1318 C C . GLU A 1 162 ? -6.745 -10.870 13.823 1.00 92.75 162 GLU A C 1
ATOM 1320 O O . GLU A 1 162 ? -7.113 -11.868 14.446 1.00 92.75 162 GLU A O 1
ATOM 1325 N N . VAL A 1 163 ? -6.445 -10.944 12.523 1.00 92.00 163 VAL A N 1
ATOM 1326 C CA . VAL A 1 163 ? -6.504 -12.192 11.751 1.00 92.00 163 VAL A CA 1
ATOM 1327 C C . VAL A 1 163 ? -5.127 -12.853 11.609 1.00 92.00 163 VAL A C 1
ATOM 1329 O O . VAL A 1 163 ? -4.105 -12.166 11.616 1.00 92.00 163 VAL A O 1
ATOM 1332 N N . PRO A 1 164 ? -5.070 -14.188 11.427 1.00 92.25 164 PRO A N 1
ATOM 1333 C CA . PRO A 1 164 ? -3.810 -14.903 11.240 1.00 92.25 164 PRO A CA 1
ATOM 1334 C C . PRO A 1 164 ? -3.039 -14.480 9.982 1.00 92.25 164 PRO A C 1
ATOM 1336 O O . PRO A 1 164 ? -3.621 -14.035 8.988 1.00 92.25 164 PRO A O 1
ATOM 1339 N N . LYS A 1 165 ? -1.725 -14.727 9.988 1.00 94.12 165 LYS A N 1
ATOM 1340 C CA . LYS A 1 165 ? -0.849 -14.561 8.818 1.00 94.12 165 LYS A CA 1
ATOM 1341 C C . LYS A 1 165 ? -1.357 -15.359 7.609 1.00 94.12 165 LYS A C 1
ATOM 1343 O O . LYS A 1 165 ? -1.927 -16.441 7.759 1.00 94.12 165 LYS A O 1
ATOM 1348 N N . GLY A 1 166 ? -1.163 -14.825 6.407 1.00 92.62 166 GLY A N 1
ATOM 1349 C CA . GLY A 1 166 ? -1.587 -15.440 5.149 1.00 92.62 166 GLY A CA 1
ATOM 1350 C C . GLY A 1 166 ? -3.077 -15.297 4.823 1.00 92.62 166 GLY A C 1
ATOM 1351 O O . GLY A 1 166 ? -3.501 -15.752 3.761 1.00 92.62 166 GLY A O 1
ATOM 1352 N N . THR A 1 167 ? -3.878 -14.650 5.677 1.00 94.38 167 THR A N 1
ATOM 1353 C CA . THR A 1 167 ? -5.326 -14.450 5.459 1.00 94.38 167 THR A CA 1
ATOM 1354 C C . THR A 1 167 ? -5.610 -13.549 4.250 1.00 94.38 167 THR A C 1
ATOM 1356 O O . THR A 1 167 ? -6.587 -13.762 3.530 1.00 94.38 167 THR A O 1
ATOM 1359 N N . TYR A 1 168 ? -4.744 -12.570 3.988 1.00 96.00 168 TYR A N 1
ATOM 1360 C CA . TYR A 1 168 ? -4.919 -11.578 2.928 1.00 96.00 168 TYR A CA 1
ATOM 1361 C C . TYR A 1 168 ? -3.812 -11.641 1.878 1.00 96.00 168 TYR A C 1
ATOM 1363 O O . TYR A 1 168 ? -2.707 -12.130 2.120 1.00 96.00 168 TYR A O 1
ATOM 1371 N N . VAL A 1 169 ? -4.134 -11.122 0.693 1.00 95.56 169 VAL A N 1
ATOM 1372 C CA . VAL A 1 169 ? -3.204 -10.919 -0.424 1.00 95.56 169 VAL A CA 1
ATOM 1373 C C . VAL A 1 169 ? -3.431 -9.567 -1.077 1.00 95.56 169 VAL A C 1
ATOM 1375 O O . VAL A 1 169 ? -4.541 -9.030 -1.048 1.00 95.56 169 VAL A O 1
ATOM 1378 N N . SER A 1 170 ? -2.390 -9.042 -1.722 1.00 95.88 170 SER A N 1
ATOM 1379 C CA . SER A 1 170 ? -2.521 -7.869 -2.581 1.00 95.88 170 SER A CA 1
ATOM 1380 C C . SER A 1 170 ? -3.292 -8.223 -3.856 1.00 95.88 170 SER A C 1
ATOM 1382 O O . SER A 1 170 ? -2.979 -9.204 -4.533 1.00 95.88 170 SER A O 1
ATOM 1384 N N . ALA A 1 171 ? -4.305 -7.422 -4.174 1.00 92.94 171 ALA A N 1
ATOM 1385 C CA . ALA A 1 171 ? -5.117 -7.532 -5.378 1.00 92.94 171 ALA A CA 1
ATOM 1386 C C . ALA A 1 171 ? -4.742 -6.461 -6.415 1.00 92.94 171 ALA A C 1
ATOM 1388 O O . ALA A 1 171 ? -3.973 -5.534 -6.150 1.00 92.94 171 ALA A O 1
ATOM 1389 N N . GLY A 1 172 ? -5.304 -6.587 -7.620 1.00 89.88 172 GLY A N 1
ATOM 1390 C CA . GLY A 1 172 ? -5.208 -5.548 -8.643 1.00 89.88 172 GLY A CA 1
ATOM 1391 C C . GLY A 1 172 ? -5.896 -4.259 -8.190 1.00 89.88 172 GLY A C 1
ATOM 1392 O O . GLY A 1 172 ? -6.982 -4.303 -7.618 1.00 89.88 172 GLY A O 1
ATOM 1393 N N . THR A 1 173 ? -5.260 -3.120 -8.459 1.00 91.50 173 THR A N 1
ATOM 1394 C CA . THR A 1 173 ? -5.742 -1.791 -8.047 1.00 91.50 173 THR A CA 1
ATOM 1395 C C . THR A 1 173 ? -6.244 -0.937 -9.209 1.00 91.50 173 THR A C 1
ATOM 1397 O O . THR A 1 173 ? -6.575 0.232 -9.028 1.00 91.50 173 THR A O 1
ATOM 1400 N N . GLU A 1 174 ? -6.286 -1.503 -10.415 1.00 91.50 174 GLU A N 1
ATOM 1401 C CA . GLU A 1 174 ? -6.833 -0.847 -11.598 1.00 91.50 174 GLU A CA 1
ATOM 1402 C C . GLU A 1 174 ? -8.338 -1.078 -11.687 1.00 91.50 174 GLU A C 1
ATOM 1404 O O . GLU A 1 174 ? -8.821 -2.210 -11.617 1.00 91.50 174 GLU A O 1
ATOM 1409 N N . TRP A 1 175 ? -9.072 0.018 -11.843 1.00 89.50 175 TRP A N 1
ATOM 1410 C CA . TRP A 1 175 ? -10.521 0.015 -11.923 1.00 89.50 175 TRP A CA 1
ATOM 1411 C C . TRP A 1 175 ? -11.002 0.122 -13.377 1.00 89.50 175 TRP A C 1
ATOM 1413 O O . TRP A 1 175 ? -10.256 0.500 -14.279 1.00 89.50 175 TRP A O 1
ATOM 1423 N N . ASN A 1 176 ? -12.284 -0.174 -13.612 1.00 85.62 176 ASN A N 1
ATOM 1424 C CA . ASN A 1 176 ? -12.871 -0.228 -14.960 1.00 85.62 176 ASN A CA 1
ATOM 1425 C C . ASN A 1 176 ? -12.832 1.105 -15.730 1.00 85.62 176 ASN A C 1
ATOM 1427 O O . ASN A 1 176 ? -12.915 1.105 -16.954 1.00 85.62 176 ASN A O 1
ATOM 1431 N N . ASP A 1 177 ? -12.728 2.233 -15.030 1.00 83.31 177 ASP A N 1
ATOM 1432 C CA . ASP A 1 177 ? -12.602 3.570 -15.620 1.00 83.31 177 ASP A CA 1
ATOM 1433 C C . ASP A 1 177 ? -11.140 3.980 -15.870 1.00 83.31 177 ASP A C 1
ATOM 1435 O O . ASP A 1 177 ? -10.866 5.123 -16.227 1.00 83.31 177 ASP A O 1
ATOM 1439 N N . GLY A 1 178 ? -10.193 3.059 -15.671 1.00 85.62 178 GLY A N 1
ATOM 1440 C CA . GLY A 1 178 ? -8.759 3.298 -15.809 1.00 85.62 178 GLY A CA 1
ATOM 1441 C C . GLY A 1 178 ? -8.132 4.028 -14.622 1.00 85.62 178 GLY A C 1
ATOM 1442 O O . GLY A 1 178 ? -6.912 4.196 -14.598 1.00 85.62 178 GLY A O 1
ATOM 1443 N N . SER A 1 179 ? -8.920 4.443 -13.623 1.00 86.50 179 SER A N 1
ATOM 1444 C CA . SER A 1 179 ? -8.365 5.008 -12.394 1.00 86.50 179 SER A CA 1
ATOM 1445 C C . SER A 1 179 ? -7.681 3.911 -11.571 1.00 86.50 179 SER A C 1
ATOM 1447 O O . SER A 1 179 ? -7.941 2.718 -11.756 1.00 86.50 179 SER A O 1
ATOM 1449 N N . ARG A 1 180 ? -6.788 4.301 -10.655 1.00 89.81 180 ARG A N 1
ATOM 1450 C CA . ARG A 1 180 ? -5.994 3.355 -9.861 1.00 89.81 180 ARG A CA 1
ATOM 1451 C C . ARG A 1 180 ? -5.903 3.796 -8.409 1.00 89.81 180 ARG A C 1
ATOM 1453 O O . ARG A 1 180 ? -5.635 4.970 -8.161 1.00 89.81 180 ARG A O 1
ATOM 1460 N N . SER A 1 181 ? -6.131 2.865 -7.489 1.00 92.50 181 SER A N 1
ATOM 1461 C CA . SER A 1 181 ? -5.725 3.029 -6.090 1.00 92.50 181 SER A CA 1
ATOM 1462 C C . SER A 1 181 ? -4.285 2.564 -5.890 1.00 92.50 181 SER A C 1
ATOM 1464 O O . SER A 1 181 ? -3.708 1.880 -6.753 1.00 92.50 181 SER A O 1
ATOM 1466 N N . ASP A 1 182 ? -3.696 2.916 -4.753 1.00 93.44 182 ASP A N 1
ATOM 1467 C CA . ASP A 1 182 ? -2.329 2.511 -4.460 1.00 93.44 182 ASP A CA 1
ATOM 1468 C C . ASP A 1 182 ? -2.229 1.027 -4.115 1.00 93.44 182 ASP A C 1
ATOM 1470 O O . ASP A 1 182 ? -1.501 0.279 -4.784 1.00 93.44 182 ASP A O 1
ATOM 1474 N N . ILE A 1 183 ? -2.963 0.598 -3.085 1.00 96.69 183 ILE A N 1
ATOM 1475 C CA . ILE A 1 183 ? -2.910 -0.756 -2.539 1.00 96.69 183 ILE A CA 1
ATOM 1476 C C . ILE A 1 183 ? -4.314 -1.229 -2.157 1.00 96.69 183 ILE A C 1
ATOM 1478 O O . ILE A 1 183 ? -5.102 -0.516 -1.541 1.00 96.69 183 ILE A O 1
ATOM 1482 N N . LEU A 1 184 ? -4.619 -2.476 -2.510 1.00 96.88 184 LEU A N 1
ATOM 1483 C CA . LEU A 1 184 ? -5.846 -3.159 -2.125 1.00 96.88 184 LEU A CA 1
ATOM 1484 C C . LEU A 1 184 ? -5.489 -4.544 -1.595 1.00 96.88 184 LEU A C 1
ATOM 1486 O O . LEU A 1 184 ? -4.906 -5.351 -2.323 1.00 96.88 184 LEU A O 1
ATOM 1490 N N . TYR 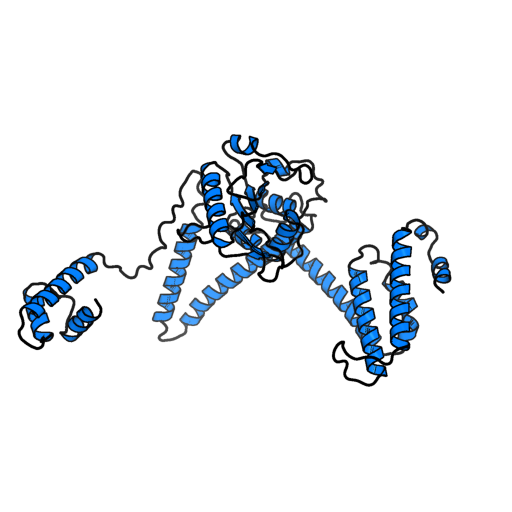A 1 185 ? -5.850 -4.827 -0.350 1.00 97.44 185 TYR A N 1
ATOM 1491 C CA . TYR A 1 185 ? -5.769 -6.165 0.217 1.00 97.44 185 TYR A CA 1
ATOM 1492 C C . TYR A 1 185 ? -7.134 -6.833 0.174 1.00 97.44 185 TYR A C 1
ATOM 1494 O O . TYR A 1 185 ? -8.157 -6.233 0.507 1.00 97.44 185 TYR A O 1
ATOM 1502 N N . THR A 1 186 ? -7.138 -8.103 -0.210 1.00 94.75 186 THR A N 1
ATOM 1503 C CA . THR A 1 186 ? -8.352 -8.916 -0.286 1.00 94.75 186 THR A CA 1
ATOM 1504 C C . THR A 1 186 ? -8.172 -10.218 0.483 1.00 94.75 186 THR A C 1
ATOM 1506 O O . THR A 1 186 ? -7.066 -10.774 0.471 1.00 94.75 186 THR A O 1
ATOM 1509 N N . PRO A 1 187 ? -9.224 -10.715 1.153 1.00 93.62 187 PRO A N 1
ATOM 1510 C CA . PRO A 1 187 ? -9.168 -12.010 1.812 1.00 93.62 187 PRO A CA 1
ATOM 1511 C C . PRO A 1 187 ? -8.958 -13.128 0.787 1.00 93.62 187 PRO A C 1
ATOM 1513 O O . PRO A 1 187 ? -9.526 -13.100 -0.309 1.00 93.62 187 PRO A O 1
ATOM 1516 N N . ARG A 1 188 ? -8.188 -14.155 1.149 1.00 90.31 188 ARG A N 1
ATOM 1517 C CA . ARG A 1 188 ? -8.091 -15.372 0.334 1.00 90.31 188 ARG A CA 1
ATOM 1518 C C . ARG A 1 188 ? -9.431 -16.120 0.342 1.00 90.31 188 ARG A C 1
ATOM 1520 O O . ARG A 1 188 ? -10.080 -16.250 1.375 1.00 90.31 188 ARG A O 1
ATOM 1527 N N . LEU A 1 189 ? -9.813 -16.682 -0.807 1.00 70.69 189 LEU A N 1
ATOM 1528 C CA . LEU A 1 189 ? -11.106 -17.355 -1.033 1.00 70.69 189 LEU A CA 1
ATOM 1529 C C . LEU A 1 189 ? -11.401 -18.543 -0.089 1.00 70.69 189 LEU A C 1
ATOM 1531 O O . LEU A 1 189 ? -12.532 -19.010 -0.031 1.00 70.69 189 LEU A O 1
ATOM 1535 N N . SER A 1 190 ? -10.408 -19.047 0.647 1.00 61.22 190 SER A N 1
ATOM 1536 C CA . SER A 1 190 ? -10.524 -20.196 1.554 1.00 61.22 190 SER A CA 1
ATOM 1537 C C . SER A 1 190 ? -11.130 -19.878 2.929 1.00 61.22 190 SER A C 1
ATOM 1539 O O . SER A 1 190 ? -11.170 -20.755 3.792 1.00 61.22 190 SER A O 1
ATOM 1541 N N . ILE A 1 191 ? -11.567 -18.641 3.176 1.00 66.38 191 ILE A N 1
ATOM 1542 C CA . ILE A 1 191 ? -12.013 -18.193 4.500 1.00 66.38 191 ILE A CA 1
ATOM 1543 C C . ILE A 1 191 ? -13.540 -18.287 4.599 1.00 66.38 191 ILE A C 1
ATOM 1545 O O . ILE A 1 191 ? -14.268 -17.762 3.765 1.00 66.38 191 ILE A O 1
ATOM 1549 N N . GLN A 1 192 ? -14.034 -18.954 5.646 1.00 55.00 192 GLN A N 1
ATOM 1550 C CA . GLN A 1 192 ? -15.466 -19.235 5.835 1.00 55.00 192 GLN A CA 1
ATOM 1551 C C . GLN A 1 192 ? -16.310 -18.002 6.206 1.00 55.00 192 GLN A C 1
ATOM 1553 O O . GLN A 1 192 ? -17.536 -18.060 6.141 1.00 55.00 192 GLN A O 1
ATOM 1558 N N . LYS A 1 193 ? -15.679 -16.894 6.617 1.00 68.19 193 LYS A N 1
ATOM 1559 C CA . LYS A 1 193 ? -16.349 -15.638 6.982 1.00 68.19 193 LYS A CA 1
ATOM 1560 C C . LYS A 1 193 ? -16.036 -14.548 5.952 1.00 68.19 193 LYS A C 1
ATOM 1562 O O . LYS A 1 193 ? -14.869 -14.421 5.580 1.00 68.19 193 LYS A O 1
ATOM 1567 N N . PRO A 1 194 ? -17.028 -13.742 5.528 1.00 82.62 194 PRO A N 1
ATOM 1568 C CA . PRO A 1 194 ? -16.770 -12.603 4.660 1.00 82.62 194 PRO A CA 1
ATOM 1569 C C . PRO A 1 194 ? -15.965 -11.565 5.445 1.00 82.62 194 PRO A C 1
ATOM 1571 O O . PRO A 1 194 ? -16.465 -10.953 6.386 1.00 82.62 194 PRO A O 1
ATOM 1574 N N . LEU A 1 195 ? -14.696 -11.419 5.083 1.00 91.62 195 LEU A N 1
ATOM 1575 C CA . LEU A 1 195 ? -13.822 -10.380 5.606 1.00 91.62 195 LEU A CA 1
ATOM 1576 C C . LEU A 1 195 ? -13.814 -9.191 4.628 1.00 91.62 195 LEU A C 1
ATOM 1578 O O . LEU A 1 195 ? -13.891 -9.403 3.414 1.00 91.62 195 LEU A O 1
ATOM 1582 N N . PRO A 1 196 ? -13.743 -7.942 5.114 1.00 94.44 196 PRO A N 1
ATOM 1583 C CA . PRO A 1 196 ? -13.783 -6.774 4.243 1.00 94.44 196 PRO A CA 1
ATOM 1584 C C . PRO A 1 196 ? -12.470 -6.615 3.462 1.00 94.44 196 PRO A C 1
ATOM 1586 O O . PRO A 1 196 ? -11.397 -6.927 3.986 1.00 94.44 196 PRO A O 1
ATOM 1589 N N . PRO A 1 197 ? -12.499 -6.099 2.222 1.00 95.88 197 PRO A N 1
ATOM 1590 C CA . PRO A 1 197 ? -11.276 -5.647 1.567 1.00 95.88 197 PRO A CA 1
ATOM 1591 C C . PRO A 1 197 ? -10.665 -4.463 2.333 1.00 95.88 197 PRO A C 1
ATOM 1593 O O . PRO A 1 197 ? -11.389 -3.670 2.935 1.00 95.88 197 PRO A O 1
ATOM 1596 N N . ILE A 1 198 ? -9.340 -4.319 2.295 1.00 97.88 198 ILE A N 1
ATOM 1597 C CA . ILE A 1 198 ? -8.636 -3.181 2.905 1.00 97.88 198 ILE A CA 1
ATOM 1598 C C . ILE A 1 198 ? -8.029 -2.328 1.799 1.00 97.88 198 ILE A C 1
ATOM 1600 O O . ILE A 1 198 ? -7.192 -2.802 1.033 1.00 97.88 198 ILE A O 1
ATOM 1604 N N . LEU A 1 199 ? -8.461 -1.076 1.706 1.00 97.75 199 LEU A N 1
ATOM 1605 C CA . LEU A 1 199 ? -7.949 -0.090 0.764 1.00 97.75 199 LEU A CA 1
ATOM 1606 C C . LEU A 1 199 ? -6.916 0.784 1.479 1.00 97.75 199 LEU A C 1
ATOM 1608 O O . LEU A 1 199 ? -7.238 1.405 2.492 1.00 97.75 199 LEU A O 1
ATOM 1612 N N . ILE A 1 200 ? -5.690 0.827 0.960 1.00 97.69 200 ILE A N 1
ATOM 1613 C CA . ILE A 1 200 ? -4.587 1.590 1.548 1.00 97.69 200 ILE A CA 1
ATOM 1614 C C . ILE A 1 200 ? -4.091 2.608 0.524 1.00 97.69 200 ILE A C 1
ATOM 1616 O O . ILE A 1 200 ? -3.763 2.235 -0.602 1.00 97.69 200 ILE A O 1
ATOM 1620 N N . GLU A 1 201 ? -4.013 3.872 0.931 1.00 95.81 201 GLU A N 1
ATOM 1621 C CA . GLU A 1 201 ? -3.445 4.962 0.130 1.00 95.81 201 GLU A CA 1
ATOM 1622 C C . GLU A 1 201 ? -2.253 5.593 0.854 1.00 95.81 201 GLU A C 1
ATOM 1624 O O . GLU A 1 201 ? -2.300 5.827 2.070 1.00 95.81 201 GLU A O 1
ATOM 1629 N N . ILE A 1 202 ? -1.190 5.887 0.105 1.00 93.62 202 ILE A N 1
ATOM 1630 C CA . ILE A 1 202 ? 0.022 6.528 0.618 1.00 93.62 202 ILE A CA 1
ATOM 1631 C C . ILE A 1 202 ? 0.071 7.919 0.014 1.00 93.62 202 ILE A C 1
ATOM 1633 O O . ILE A 1 202 ? 0.260 8.085 -1.187 1.00 93.62 202 ILE A O 1
ATOM 1637 N N . GLN A 1 203 ? -0.080 8.940 0.845 1.00 91.81 203 GLN A N 1
ATOM 1638 C CA . GLN A 1 203 ? -0.252 10.288 0.332 1.00 91.81 203 GLN A CA 1
ATOM 1639 C C . GLN A 1 203 ? 0.676 11.256 1.052 1.00 91.81 203 GLN A C 1
ATOM 1641 O O . GLN A 1 203 ? 0.718 11.301 2.278 1.00 91.81 203 GLN A O 1
ATOM 1646 N N . LEU A 1 204 ? 1.401 12.071 0.281 1.00 90.38 204 LEU A N 1
ATOM 1647 C CA . LEU A 1 204 ? 2.216 13.147 0.843 1.00 90.38 204 LEU A CA 1
ATOM 1648 C C . LEU A 1 204 ? 1.318 14.194 1.512 1.00 90.38 204 LEU A C 1
ATOM 1650 O O . LEU A 1 204 ? 1.458 14.470 2.700 1.00 90.38 204 LEU A O 1
ATOM 1654 N N . ILE A 1 205 ? 0.352 14.717 0.749 1.00 90.06 205 ILE A N 1
ATOM 1655 C CA . ILE A 1 205 ? -0.609 15.720 1.211 1.00 90.06 205 ILE A CA 1
ATOM 1656 C C . ILE A 1 205 ? -2.036 15.200 1.057 1.00 90.06 205 ILE A C 1
ATOM 1658 O O . ILE A 1 205 ? -2.507 14.981 -0.063 1.00 90.06 205 ILE A O 1
ATOM 1662 N N . VAL A 1 206 ? -2.734 15.038 2.180 1.00 90.75 206 VAL A N 1
ATOM 1663 C CA . VAL A 1 206 ? -4.144 14.621 2.221 1.00 90.75 206 VAL A CA 1
ATOM 1664 C C . VAL A 1 206 ? -5.031 15.861 2.146 1.00 90.75 206 VAL A C 1
ATOM 1666 O O . VAL A 1 206 ? -5.035 16.673 3.068 1.00 90.75 206 VAL A O 1
ATOM 1669 N N . ASN A 1 207 ? -5.788 16.000 1.057 1.00 90.31 207 ASN A N 1
ATOM 1670 C CA . ASN A 1 207 ? -6.709 17.115 0.822 1.00 90.31 207 ASN A CA 1
ATOM 1671 C C . ASN A 1 207 ? -8.125 16.633 0.471 1.00 90.31 207 ASN A C 1
ATOM 1673 O O . ASN A 1 207 ? -8.367 15.441 0.282 1.00 90.31 207 ASN A O 1
ATOM 1677 N N . GLU A 1 208 ? -9.078 17.561 0.376 1.00 88.38 208 GLU A N 1
ATOM 1678 C CA . GLU A 1 208 ? -10.480 17.229 0.096 1.00 88.38 208 GLU A CA 1
ATOM 1679 C C . GLU A 1 208 ? -10.674 16.545 -1.267 1.00 88.38 208 GLU A C 1
ATOM 1681 O O . GLU A 1 208 ? -11.409 15.564 -1.363 1.00 88.38 208 GLU A O 1
ATOM 1686 N N . ALA A 1 209 ? -9.967 16.992 -2.308 1.00 89.88 209 ALA A N 1
AT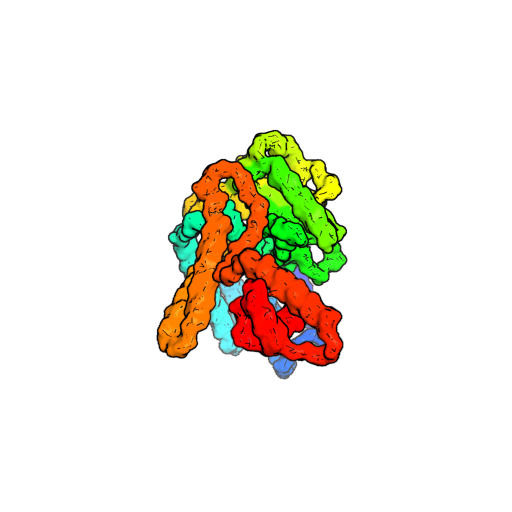OM 1687 C CA . ALA A 1 209 ? -10.037 16.371 -3.631 1.00 89.88 209 ALA A CA 1
ATOM 1688 C C . ALA A 1 209 ? -9.573 14.902 -3.600 1.00 89.88 209 ALA A C 1
ATOM 1690 O O . ALA A 1 209 ? -10.169 14.028 -4.231 1.00 89.88 209 ALA A O 1
ATOM 1691 N N . PHE A 1 210 ? -8.527 14.599 -2.833 1.00 91.69 210 PHE A N 1
ATOM 1692 C CA . PHE A 1 210 ? -8.088 13.231 -2.584 1.00 91.69 210 PHE A CA 1
ATOM 1693 C C . PHE A 1 210 ? -9.134 12.427 -1.802 1.00 91.69 210 PHE A C 1
ATOM 1695 O O . PHE A 1 210 ? -9.444 11.310 -2.208 1.00 91.69 210 PHE A O 1
ATOM 1702 N N . MET A 1 211 ? -9.750 13.004 -0.767 1.00 91.00 211 MET A N 1
ATOM 1703 C CA . MET A 1 211 ? -10.830 12.346 -0.020 1.00 91.00 211 MET A CA 1
ATOM 1704 C C . MET A 1 211 ? -12.022 11.974 -0.913 1.00 91.00 211 MET A C 1
ATOM 1706 O O . MET A 1 211 ? -12.557 10.872 -0.803 1.00 91.00 211 MET A O 1
ATOM 1710 N N . GLN A 1 212 ? -12.415 12.847 -1.843 1.00 91.44 212 GLN A N 1
ATOM 1711 C CA . GLN A 1 212 ? -13.483 12.551 -2.806 1.00 91.44 212 GLN A CA 1
ATOM 1712 C C . GLN A 1 212 ? -13.114 11.386 -3.739 1.00 91.44 212 GLN A C 1
ATOM 1714 O O . GLN A 1 212 ? -13.941 10.506 -3.993 1.00 91.44 212 GLN A O 1
ATOM 1719 N N . ARG A 1 213 ? -11.860 11.332 -4.213 1.00 91.94 213 ARG A N 1
ATOM 1720 C CA . ARG A 1 213 ? -11.361 10.191 -5.003 1.00 91.94 213 ARG A CA 1
ATOM 1721 C C . ARG A 1 213 ? -11.368 8.899 -4.194 1.00 91.94 213 ARG A C 1
ATOM 1723 O O . ARG A 1 213 ? -11.802 7.871 -4.705 1.00 91.94 213 ARG A O 1
ATOM 1730 N N . LEU A 1 214 ? -10.956 8.964 -2.933 1.00 94.12 214 LEU A N 1
ATOM 1731 C CA . LEU A 1 214 ? -10.945 7.817 -2.035 1.00 94.12 214 LEU A CA 1
ATOM 1732 C C . LEU A 1 214 ? -12.346 7.239 -1.826 1.00 94.12 214 LEU A C 1
ATOM 1734 O O . LEU A 1 214 ? -12.528 6.030 -1.933 1.00 94.12 214 LEU A O 1
ATOM 1738 N N . ILE A 1 215 ? -13.354 8.094 -1.630 1.00 94.56 215 ILE A N 1
ATOM 1739 C CA . ILE A 1 215 ? -14.758 7.663 -1.562 1.00 94.56 215 ILE A CA 1
ATOM 1740 C C . ILE A 1 215 ? -15.153 6.927 -2.850 1.00 94.56 215 ILE A C 1
ATOM 1742 O O . ILE A 1 215 ? -15.761 5.858 -2.783 1.00 94.56 215 ILE A O 1
ATOM 1746 N N . SER A 1 216 ? -14.770 7.445 -4.023 1.00 94.69 216 SER A N 1
ATOM 1747 C CA . SER A 1 216 ? -15.016 6.770 -5.306 1.00 94.69 216 SER A CA 1
ATOM 1748 C C . SER A 1 216 ? -14.358 5.387 -5.367 1.00 94.69 216 SER A C 1
ATOM 1750 O O . SER A 1 216 ? -14.997 4.419 -5.785 1.00 94.69 216 SER A O 1
ATOM 1752 N N . TYR A 1 217 ? -13.111 5.255 -4.908 1.00 95.81 217 TYR A N 1
ATOM 1753 C CA . TYR A 1 217 ? -12.414 3.967 -4.854 1.00 95.81 217 TYR A CA 1
ATOM 1754 C C . TYR A 1 217 ? -13.110 2.982 -3.919 1.00 95.81 217 TYR A C 1
ATOM 1756 O O . TYR A 1 217 ? -13.277 1.814 -4.276 1.00 95.81 217 TYR A O 1
ATOM 1764 N N . SER A 1 218 ? -13.609 3.449 -2.778 1.00 96.00 218 SER A N 1
ATOM 1765 C CA . SER A 1 218 ? -14.344 2.589 -1.860 1.00 96.00 218 SER A CA 1
ATOM 1766 C C . SER A 1 218 ? -15.662 2.081 -2.448 1.00 96.00 218 SER A C 1
ATOM 1768 O O . SER A 1 218 ? -15.991 0.906 -2.283 1.00 96.00 218 SER A O 1
ATOM 1770 N N . GLN A 1 219 ? -16.376 2.908 -3.221 1.00 95.12 219 GLN A N 1
ATOM 1771 C CA . GLN A 1 219 ? -17.561 2.458 -3.968 1.00 95.12 219 GLN A CA 1
ATOM 1772 C C . GLN A 1 219 ? -17.209 1.410 -5.031 1.00 95.12 219 GLN A C 1
ATOM 1774 O O . GLN A 1 219 ? -17.945 0.444 -5.237 1.00 95.12 219 GLN A O 1
ATOM 1779 N N . LYS A 1 220 ? -16.063 1.557 -5.705 1.00 94.56 220 LYS A N 1
ATOM 1780 C CA . LYS A 1 220 ? -15.582 0.566 -6.682 1.00 94.56 220 LYS A CA 1
ATOM 1781 C C . LYS A 1 220 ? -15.240 -0.762 -6.007 1.00 94.56 220 LYS A C 1
ATOM 1783 O O . LYS A 1 220 ? -15.651 -1.811 -6.504 1.00 94.56 220 LYS A O 1
ATOM 1788 N N . ALA A 1 221 ? -14.571 -0.717 -4.855 1.00 93.69 221 ALA A N 1
ATOM 1789 C CA . ALA A 1 221 ? -14.306 -1.900 -4.044 1.00 93.69 221 ALA A CA 1
ATOM 1790 C C . ALA A 1 221 ? -15.615 -2.575 -3.597 1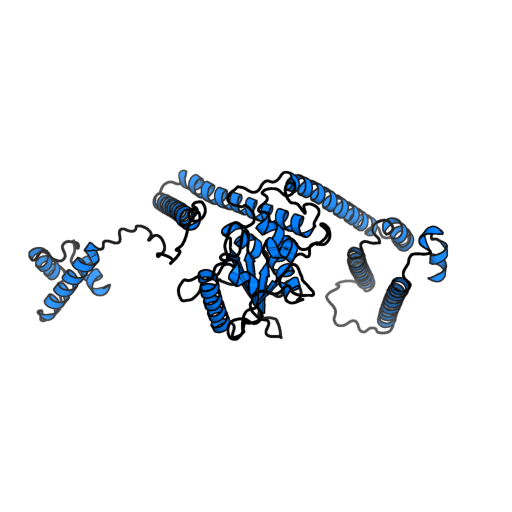.00 93.69 221 ALA A C 1
ATOM 1792 O O . ALA A 1 221 ? -15.775 -3.779 -3.802 1.00 93.69 221 ALA A O 1
ATOM 1793 N N . LEU A 1 222 ? -16.595 -1.813 -3.099 1.00 94.06 222 LEU A N 1
ATOM 1794 C CA . LEU A 1 222 ? -17.923 -2.334 -2.753 1.00 94.06 222 LEU A CA 1
ATOM 1795 C C . LEU A 1 222 ? -18.585 -3.042 -3.943 1.00 94.06 222 LEU A C 1
ATOM 1797 O O . LEU A 1 222 ? -19.123 -4.139 -3.799 1.00 94.06 222 LEU A O 1
ATOM 1801 N N . ASN A 1 223 ? -18.528 -2.446 -5.134 1.00 93.12 223 ASN A N 1
ATOM 1802 C CA . ASN A 1 223 ? -19.146 -3.020 -6.326 1.00 93.12 223 ASN A CA 1
ATOM 1803 C C . ASN A 1 223 ? -18.547 -4.377 -6.713 1.00 93.12 223 ASN A C 1
ATOM 1805 O O . ASN A 1 223 ? -19.285 -5.238 -7.203 1.00 93.12 223 ASN A O 1
ATOM 1809 N N . ILE A 1 224 ? -17.250 -4.581 -6.480 1.00 91.75 224 ILE A N 1
ATOM 1810 C CA . ILE A 1 224 ? -16.541 -5.824 -6.809 1.00 91.75 224 ILE A CA 1
ATOM 1811 C C . ILE A 1 224 ? -16.705 -6.862 -5.693 1.00 91.75 224 ILE A C 1
ATOM 1813 O O . ILE A 1 224 ? -17.125 -7.985 -5.964 1.00 91.75 224 ILE A O 1
ATOM 1817 N N . TYR A 1 225 ? -16.426 -6.486 -4.444 1.00 91.12 225 TYR A N 1
ATOM 1818 C CA . TYR A 1 225 ? -16.339 -7.417 -3.310 1.00 91.12 225 TYR A CA 1
ATOM 1819 C C . TYR A 1 225 ? -17.634 -7.533 -2.501 1.00 91.12 225 TYR A C 1
ATOM 1821 O O . TYR A 1 225 ? -17.714 -8.343 -1.583 1.00 91.12 225 TYR A O 1
ATOM 1829 N N . LYS A 1 226 ? -18.658 -6.736 -2.832 1.00 92.00 226 LYS A N 1
ATOM 1830 C CA . LYS A 1 226 ? -19.985 -6.731 -2.187 1.00 92.00 226 LYS A CA 1
ATOM 1831 C C . LYS A 1 226 ? -19.944 -6.477 -0.678 1.00 92.00 226 LYS A C 1
ATOM 1833 O O . LYS A 1 226 ? -20.869 -6.835 0.040 1.00 92.00 226 LYS A O 1
ATOM 1838 N N . THR A 1 227 ? -18.870 -5.866 -0.192 1.00 92.75 227 THR A N 1
ATOM 1839 C CA . THR A 1 227 ? -18.662 -5.484 1.207 1.00 92.75 227 THR A CA 1
ATOM 1840 C C . THR A 1 227 ? -17.922 -4.153 1.232 1.00 92.75 227 THR A C 1
ATOM 1842 O O . THR A 1 227 ? -17.046 -3.922 0.395 1.00 92.75 227 THR A O 1
ATOM 1845 N N . TYR A 1 228 ? -18.291 -3.267 2.160 1.00 95.44 228 TYR A N 1
ATOM 1846 C CA . TYR A 1 228 ? -17.598 -1.994 2.329 1.00 95.44 228 TYR A CA 1
ATOM 1847 C C . TYR A 1 228 ? -16.145 -2.223 2.759 1.00 95.44 228 TYR A C 1
ATOM 1849 O O . TYR A 1 228 ? -15.903 -3.052 3.637 1.00 95.44 228 TYR A O 1
ATOM 1857 N N . PRO A 1 229 ? -15.175 -1.508 2.166 1.00 96.69 229 PRO A N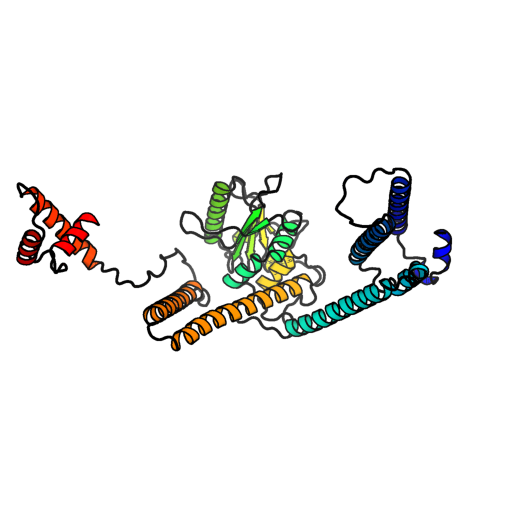 1
ATOM 1858 C CA . PRO A 1 229 ? -13.785 -1.667 2.552 1.00 96.69 229 PRO A CA 1
ATOM 1859 C C . PRO A 1 229 ? -13.501 -1.031 3.912 1.00 96.69 229 PRO A C 1
ATOM 1861 O O . PRO A 1 229 ? -14.158 -0.069 4.321 1.00 96.69 229 PRO A O 1
ATOM 1864 N N . ILE A 1 230 ? -12.452 -1.519 4.565 1.00 97.44 230 ILE A N 1
ATOM 1865 C CA . ILE A 1 230 ? -11.724 -0.747 5.573 1.00 97.44 230 ILE A CA 1
ATOM 1866 C C . ILE A 1 230 ? -10.709 0.119 4.838 1.00 97.44 230 ILE A C 1
ATOM 1868 O O . ILE A 1 230 ? -10.003 -0.362 3.955 1.00 97.44 230 ILE A O 1
ATOM 1872 N N . VAL A 1 231 ? -10.639 1.396 5.185 1.00 97.50 231 VAL A N 1
ATOM 1873 C CA . VAL A 1 231 ? -9.766 2.363 4.524 1.00 97.50 231 VAL A CA 1
ATOM 1874 C C . VAL A 1 231 ? -8.664 2.793 5.483 1.00 97.50 231 VAL A C 1
ATOM 1876 O O . VAL A 1 231 ? -8.953 3.186 6.611 1.00 97.50 231 VAL A O 1
ATOM 1879 N N . LEU A 1 232 ? -7.413 2.756 5.031 1.00 97.31 232 LEU A N 1
ATOM 1880 C CA . LEU A 1 232 ? -6.247 3.237 5.771 1.00 97.31 232 LEU A CA 1
ATOM 1881 C C . LEU A 1 232 ? -5.470 4.243 4.919 1.00 97.31 232 LEU A C 1
ATOM 1883 O O . LEU A 1 232 ? -5.115 3.961 3.778 1.00 97.31 232 LEU A O 1
ATOM 1887 N N . ILE A 1 233 ? -5.162 5.404 5.490 1.00 95.81 233 ILE A N 1
ATOM 1888 C CA . ILE A 1 233 ? -4.299 6.402 4.856 1.00 95.81 233 ILE A CA 1
ATOM 1889 C C . ILE A 1 233 ? -3.008 6.546 5.644 1.00 95.81 233 ILE A C 1
ATOM 1891 O O . ILE A 1 233 ? -3.031 6.874 6.832 1.00 95.81 233 ILE A O 1
ATOM 1895 N N . LEU A 1 234 ? -1.892 6.365 4.943 1.00 95.56 234 LEU A N 1
ATOM 1896 C CA . LEU A 1 234 ? -0.550 6.644 5.436 1.00 95.56 234 LEU A CA 1
ATOM 1897 C C . LEU A 1 234 ? -0.139 8.022 4.902 1.00 95.56 234 LEU A C 1
ATOM 1899 O O . LEU A 1 234 ? 0.265 8.173 3.748 1.00 95.56 234 LEU A O 1
ATOM 1903 N N . CYS A 1 235 ? -0.327 9.047 5.732 1.00 94.00 235 CYS A N 1
ATOM 1904 C CA . CYS A 1 235 ? -0.052 10.442 5.403 1.00 94.00 235 CYS A CA 1
ATOM 1905 C C . CYS A 1 235 ? 1.410 10.777 5.723 1.00 94.00 235 CYS A C 1
ATOM 1907 O O . CYS A 1 235 ? 1.770 10.946 6.888 1.00 94.00 235 CYS A O 1
ATOM 1909 N N . VAL A 1 236 ? 2.237 10.898 4.685 1.00 91.94 236 VAL A N 1
ATOM 1910 C CA . VAL A 1 236 ? 3.698 11.033 4.810 1.00 91.94 236 VAL A CA 1
ATOM 1911 C C . VAL A 1 236 ? 4.115 12.417 5.323 1.00 91.94 236 VAL A C 1
ATOM 1913 O O . VAL A 1 236 ? 4.987 12.501 6.186 1.00 91.94 236 VAL A O 1
ATOM 1916 N N . ASP A 1 237 ? 3.485 13.492 4.833 1.00 88.00 237 ASP A N 1
ATOM 1917 C CA . ASP A 1 237 ? 3.791 14.868 5.255 1.00 88.00 237 ASP A CA 1
ATOM 1918 C C . ASP A 1 237 ? 2.657 15.462 6.099 1.00 88.00 237 ASP A C 1
ATOM 1920 O O . ASP A 1 237 ? 2.752 15.500 7.329 1.00 88.00 237 ASP A O 1
ATOM 1924 N N . ARG A 1 238 ? 1.556 15.896 5.468 1.00 87.38 238 ARG A N 1
ATOM 1925 C CA . ARG A 1 238 ? 0.507 16.646 6.180 1.00 87.38 238 ARG A CA 1
ATOM 1926 C C . ARG A 1 238 ? -0.896 16.510 5.601 1.00 87.38 238 ARG A C 1
ATOM 1928 O O . ARG A 1 238 ? -1.101 16.248 4.419 1.00 87.38 238 ARG A O 1
ATOM 1935 N N . VAL A 1 239 ? -1.883 16.807 6.440 1.00 87.81 239 VAL A N 1
ATOM 1936 C CA . VAL A 1 239 ? -3.277 17.011 6.026 1.00 87.81 239 VAL A CA 1
ATOM 1937 C C . VAL A 1 239 ? -3.483 18.501 5.747 1.00 87.81 239 VAL A C 1
ATOM 1939 O O . VAL A 1 239 ? -3.215 19.333 6.614 1.00 87.81 239 VAL A O 1
ATOM 1942 N N . SER A 1 240 ? -3.922 18.849 4.536 1.00 86.69 240 SER A N 1
ATOM 1943 C CA . SER A 1 240 ? -4.094 20.239 4.098 1.00 86.69 240 SER A CA 1
ATOM 1944 C C . SER A 1 240 ? -5.401 20.435 3.318 1.00 86.69 240 SER A C 1
ATOM 1946 O O . SER A 1 240 ? -5.627 19.719 2.341 1.00 86.69 240 SER A O 1
ATOM 1948 N N . PRO A 1 241 ? -6.250 21.420 3.673 1.00 85.12 241 PRO A N 1
ATOM 1949 C CA . PRO A 1 241 ? -6.142 22.300 4.847 1.00 85.12 241 PRO A CA 1
ATOM 1950 C C . PRO A 1 241 ? -6.260 21.505 6.160 1.00 85.12 241 PRO A C 1
ATOM 1952 O O . PRO A 1 241 ? -6.568 20.325 6.123 1.00 85.12 241 PRO A O 1
ATOM 1955 N N . ALA A 1 242 ? -6.036 22.110 7.331 1.00 83.12 242 ALA A N 1
ATOM 1956 C CA . ALA A 1 242 ? -6.077 21.381 8.613 1.00 83.12 242 ALA A CA 1
ATOM 1957 C C . ALA A 1 242 ? -7.491 20.900 9.022 1.00 83.12 242 ALA A C 1
ATOM 1959 O O . ALA A 1 242 ? -7.643 20.024 9.872 1.00 83.12 242 ALA A O 1
ATOM 1960 N N . HIS A 1 243 ? -8.546 21.457 8.416 1.00 81.00 243 HIS A N 1
ATOM 1961 C CA . HIS A 1 243 ? -9.939 21.188 8.786 1.00 81.00 243 HIS A CA 1
ATOM 1962 C C . HIS A 1 243 ? -10.387 19.711 8.690 1.00 81.00 243 HIS A C 1
ATOM 1964 O O . HIS A 1 243 ? -11.082 19.263 9.601 1.00 81.00 243 HIS A O 1
ATOM 1970 N N . PRO A 1 244 ? -10.017 18.912 7.665 1.00 80.94 244 PRO A N 1
ATOM 1971 C CA . PRO A 1 244 ? -10.338 17.491 7.617 1.00 80.94 244 PRO A CA 1
ATOM 1972 C C . PRO A 1 244 ? -9.796 16.743 8.834 1.00 80.94 244 PRO A C 1
ATOM 1974 O O . PRO A 1 244 ? -10.519 15.916 9.376 1.00 80.94 244 PRO A O 1
ATOM 1977 N N . MET A 1 245 ? -8.594 17.086 9.319 1.00 84.75 245 MET A N 1
ATOM 1978 C CA . MET A 1 245 ? -7.985 16.442 10.487 1.00 84.75 245 MET A CA 1
ATOM 1979 C C . MET A 1 245 ? -8.817 16.635 11.762 1.00 84.75 245 MET A C 1
ATOM 1981 O O . MET A 1 245 ? -8.928 15.717 12.566 1.00 84.75 245 MET A O 1
ATOM 1985 N N . ALA A 1 246 ? -9.488 17.782 11.911 1.00 85.25 246 ALA A N 1
ATOM 1986 C CA . ALA A 1 246 ? -10.361 18.061 13.056 1.00 85.25 246 ALA A CA 1
ATOM 1987 C C . ALA A 1 246 ? -11.591 17.135 13.137 1.00 85.25 246 ALA A C 1
ATOM 1989 O O . ALA A 1 246 ? -12.231 17.048 14.185 1.00 85.25 246 ALA A O 1
ATOM 1990 N N . LYS A 1 247 ? -11.940 16.450 12.040 1.00 87.44 247 LYS A N 1
ATOM 1991 C CA . LYS A 1 247 ? -13.038 15.472 12.011 1.00 87.44 247 LYS A CA 1
ATOM 1992 C C . LYS A 1 247 ? -12.606 14.095 12.520 1.00 87.44 247 LYS A C 1
ATOM 1994 O O . LYS A 1 247 ? -13.472 13.285 12.853 1.00 87.44 247 LYS A O 1
ATOM 1999 N N . PHE A 1 248 ? -11.302 13.826 12.582 1.00 90.06 248 PHE A N 1
ATOM 2000 C CA . PHE A 1 248 ? -10.779 12.559 13.073 1.00 90.06 248 PHE A CA 1
ATOM 2001 C C . PHE A 1 248 ? -10.637 12.584 14.586 1.00 90.06 248 PHE A C 1
ATOM 2003 O O . PHE A 1 248 ? -10.272 13.596 15.184 1.00 90.06 248 PHE A O 1
ATOM 2010 N N . LYS A 1 249 ? -10.902 11.436 15.204 1.00 91.25 249 LYS A N 1
ATOM 2011 C CA . LYS A 1 249 ? -10.710 11.231 16.637 1.00 91.25 249 LYS A CA 1
ATOM 2012 C C . LYS A 1 249 ? -9.668 10.141 16.867 1.00 91.25 249 LYS A C 1
ATOM 2014 O O . LYS A 1 249 ? -9.752 9.104 16.202 1.00 91.25 249 LYS A O 1
ATOM 2019 N N . PRO A 1 250 ? -8.713 10.345 17.791 1.00 91.31 250 PRO A N 1
ATOM 2020 C CA . PRO A 1 250 ? -7.810 9.284 18.215 1.00 91.31 250 PRO A CA 1
ATOM 2021 C C . PRO A 1 250 ? -8.599 8.063 18.680 1.00 91.31 250 PRO A C 1
ATOM 2023 O O . PRO A 1 250 ? -9.643 8.198 19.325 1.00 91.31 250 PRO A O 1
ATOM 2026 N N . ILE A 1 251 ? -8.102 6.879 18.351 1.00 90.94 251 ILE A N 1
ATOM 2027 C CA . ILE A 1 251 ? -8.703 5.630 18.810 1.00 90.94 251 ILE A CA 1
ATOM 2028 C C . ILE A 1 251 ? -8.198 5.371 20.235 1.00 90.94 251 ILE A C 1
ATOM 2030 O O . ILE A 1 251 ? -6.984 5.368 20.427 1.00 90.94 251 ILE A O 1
ATOM 2034 N N . PRO A 1 252 ? -9.069 5.145 21.237 1.00 86.19 252 PRO A N 1
ATOM 2035 C CA . PRO A 1 252 ? -8.640 4.993 22.631 1.00 86.19 252 PRO A CA 1
ATOM 2036 C C . PRO A 1 252 ? -7.574 3.910 22.847 1.00 86.19 252 PRO A C 1
ATOM 2038 O O . PRO A 1 252 ? -6.616 4.124 23.579 1.00 86.19 252 PRO A O 1
ATOM 2041 N N . GLU A 1 253 ? -7.717 2.771 22.169 1.00 87.12 253 GLU A N 1
ATOM 2042 C CA . GLU A 1 253 ? -6.790 1.631 22.242 1.00 87.12 253 GLU A CA 1
ATOM 2043 C C . GLU A 1 253 ? -5.522 1.841 21.398 1.00 87.12 253 GLU A C 1
ATOM 2045 O O . GLU A 1 253 ? -4.489 1.224 21.645 1.00 87.12 253 GLU A O 1
ATOM 2050 N N . LYS A 1 254 ? -5.598 2.716 20.387 1.00 89.19 254 LYS A N 1
ATOM 2051 C CA . LYS A 1 254 ? -4.547 2.975 19.394 1.00 89.19 254 LYS A CA 1
ATOM 2052 C C . LYS A 1 254 ? -4.414 4.490 19.185 1.00 89.19 254 LYS A C 1
ATOM 2054 O O . LYS A 1 254 ? -4.759 4.986 18.113 1.00 89.19 254 LYS A O 1
ATOM 2059 N N . PRO A 1 255 ? -3.927 5.256 20.184 1.00 87.44 255 PRO A N 1
ATOM 2060 C CA . PRO A 1 255 ? -3.941 6.728 20.156 1.00 87.44 255 PRO A CA 1
ATOM 2061 C C . PRO A 1 255 ? -3.066 7.328 19.047 1.00 87.44 255 PRO A C 1
ATOM 2063 O O . PRO A 1 255 ? -3.197 8.496 18.693 1.00 87.44 255 PRO A O 1
ATOM 2066 N N . TRP A 1 256 ? -2.173 6.520 18.490 1.00 89.00 256 TRP A N 1
ATOM 2067 C CA . TRP A 1 256 ? -1.318 6.810 17.344 1.00 89.00 256 TRP A CA 1
ATOM 2068 C C . TRP A 1 256 ? -2.038 6.738 15.986 1.00 89.00 256 TRP A C 1
ATOM 2070 O O . TRP A 1 256 ? -1.469 7.111 14.956 1.00 89.00 256 TRP A O 1
ATOM 2080 N N . MET A 1 257 ? -3.289 6.274 15.977 1.00 92.19 257 MET A N 1
ATOM 2081 C CA . MET A 1 257 ? -4.170 6.181 14.819 1.00 92.19 257 MET A CA 1
ATOM 2082 C C . MET A 1 257 ? -5.444 6.980 15.084 1.00 92.19 257 MET A C 1
ATOM 2084 O O . MET A 1 257 ? -6.014 6.945 16.178 1.00 92.19 257 MET A O 1
ATOM 2088 N N . ALA A 1 258 ? -5.909 7.704 14.071 1.00 93.19 258 ALA A N 1
ATOM 2089 C CA . ALA A 1 258 ? -7.142 8.467 14.164 1.00 93.19 258 ALA A CA 1
ATOM 2090 C C . ALA A 1 258 ? -8.198 7.891 13.219 1.00 93.19 258 ALA A C 1
ATOM 2092 O O . ALA A 1 258 ? -7.887 7.441 12.117 1.00 93.19 258 ALA A O 1
ATOM 2093 N N . SER A 1 259 ? -9.453 7.896 13.660 1.00 94.38 259 SER A N 1
ATOM 2094 C CA . SER A 1 259 ? -10.593 7.369 12.912 1.00 94.38 259 SER A CA 1
ATOM 2095 C C . SER A 1 259 ? -11.596 8.464 12.575 1.00 94.38 259 SER A C 1
ATOM 2097 O O . SER A 1 259 ? -11.775 9.416 13.343 1.00 94.38 259 SER A O 1
ATOM 2099 N N . LEU A 1 260 ? -12.259 8.337 11.427 1.00 91.56 260 LEU A N 1
ATOM 2100 C CA . LEU A 1 260 ? -13.395 9.186 11.078 1.00 91.56 260 LEU A CA 1
ATOM 2101 C C . LEU A 1 260 ? -14.698 8.509 11.512 1.00 91.56 260 LEU A C 1
ATOM 2103 O O . LEU A 1 260 ? -14.961 7.372 11.131 1.00 91.56 260 LEU A O 1
ATOM 2107 N N . LEU A 1 261 ? -15.541 9.226 12.259 1.00 82.00 261 LEU A N 1
ATOM 2108 C CA . LEU A 1 261 ? -16.814 8.677 12.741 1.00 82.00 261 LEU A CA 1
ATOM 2109 C C . LEU A 1 261 ? -17.859 8.510 11.626 1.00 82.00 261 LEU A C 1
ATOM 2111 O O . LEU A 1 261 ? -18.623 7.554 11.638 1.00 82.00 261 LEU A O 1
ATOM 2115 N N . SER A 1 262 ? -17.896 9.428 10.658 1.00 84.00 262 SER A N 1
ATOM 2116 C CA . SER A 1 262 ? -18.904 9.441 9.590 1.00 84.00 262 SER A CA 1
ATOM 2117 C C . SER A 1 262 ? -18.387 8.737 8.334 1.00 84.00 262 SER A C 1
ATOM 2119 O O . SER A 1 262 ? -17.896 9.379 7.404 1.00 84.00 262 SER A O 1
ATOM 2121 N N . THR A 1 263 ? -18.479 7.407 8.319 1.00 89.19 263 THR A N 1
ATOM 2122 C CA . THR A 1 263 ? -18.086 6.560 7.171 1.00 89.19 263 THR A CA 1
ATOM 2123 C C . THR A 1 263 ? -19.269 5.913 6.449 1.00 89.19 263 THR A C 1
ATOM 2125 O O . THR A 1 263 ? -19.084 5.131 5.511 1.00 89.19 263 THR A O 1
ATOM 2128 N N . ASP A 1 264 ? -20.487 6.287 6.851 1.00 88.12 264 ASP A N 1
ATOM 2129 C CA . ASP A 1 264 ? -21.730 5.715 6.352 1.00 88.12 264 ASP A CA 1
ATOM 2130 C C . ASP A 1 264 ? -21.782 5.719 4.823 1.00 88.12 264 ASP A C 1
ATOM 2132 O O . ASP A 1 264 ? -21.479 6.715 4.162 1.00 88.12 264 ASP A O 1
ATOM 2136 N N . PHE A 1 265 ? -22.203 4.585 4.270 1.00 90.38 265 PHE A N 1
ATOM 2137 C CA . PHE A 1 265 ? -22.407 4.355 2.840 1.00 90.38 265 PHE A CA 1
ATOM 2138 C C . PHE A 1 265 ? -21.158 4.285 1.963 1.00 90.38 265 PHE A C 1
ATOM 2140 O O . PHE A 1 265 ? -21.327 4.091 0.757 1.00 90.38 265 PHE A O 1
ATOM 2147 N N . TRP A 1 266 ? -19.935 4.388 2.494 1.00 94.06 266 TRP A N 1
ATOM 2148 C CA . TRP A 1 266 ? -18.725 4.263 1.666 1.00 94.06 266 TRP A CA 1
ATOM 2149 C C . TRP A 1 266 ? -17.585 3.445 2.276 1.00 94.06 266 TRP A C 1
ATOM 2151 O O . TRP A 1 266 ? -16.787 2.917 1.507 1.00 94.06 266 TRP A O 1
ATOM 2161 N N . ALA A 1 267 ? -17.506 3.267 3.593 1.00 96.44 267 ALA A N 1
ATOM 2162 C CA . ALA A 1 267 ? -16.487 2.431 4.229 1.00 96.44 267 ALA A CA 1
ATOM 2163 C C . ALA A 1 267 ? -17.031 1.761 5.496 1.00 96.44 267 ALA A C 1
ATOM 2165 O O . ALA A 1 267 ? -17.971 2.250 6.112 1.00 96.44 267 ALA A O 1
ATOM 2166 N N . GLN A 1 268 ? -16.433 0.635 5.889 1.00 94.81 268 GLN A N 1
ATOM 2167 C CA . GLN A 1 268 ? -16.727 -0.006 7.174 1.00 94.81 268 GLN A CA 1
ATOM 2168 C C . GLN A 1 268 ? -16.003 0.708 8.319 1.00 94.81 268 GLN A C 1
ATOM 2170 O O . GLN A 1 268 ? -16.513 0.826 9.430 1.00 94.81 268 GLN A O 1
ATOM 2175 N N . SER A 1 269 ? -14.777 1.147 8.062 1.00 94.31 269 SER A N 1
ATOM 2176 C CA . SER A 1 269 ? -13.962 1.925 8.988 1.00 94.31 269 SER A CA 1
ATOM 2177 C C . SER A 1 269 ? -12.960 2.730 8.181 1.00 94.31 269 SER A C 1
ATOM 2179 O O . SER A 1 269 ? -12.556 2.311 7.094 1.00 94.31 269 SER A O 1
ATOM 2181 N N . TYR A 1 270 ? -12.565 3.885 8.703 1.00 95.19 270 TYR A N 1
ATOM 2182 C CA . TYR A 1 270 ? -11.615 4.757 8.037 1.00 95.19 270 TYR A CA 1
ATOM 2183 C C . TYR A 1 270 ? -10.590 5.285 9.033 1.00 95.19 270 TYR A C 1
ATOM 2185 O O . TYR A 1 270 ? -10.947 5.964 9.997 1.00 95.19 270 TYR A O 1
ATOM 2193 N N . PHE A 1 271 ? -9.328 4.969 8.760 1.00 95.62 271 PHE A N 1
ATOM 2194 C CA . PHE A 1 271 ? -8.178 5.282 9.584 1.00 95.62 271 PHE A CA 1
ATOM 2195 C C . PHE A 1 271 ? -7.189 6.178 8.846 1.00 95.62 271 PHE A C 1
ATOM 2197 O O . PHE A 1 271 ? -6.954 6.027 7.644 1.00 95.62 271 PHE A O 1
ATOM 2204 N N . ILE A 1 272 ? -6.574 7.091 9.588 1.00 94.62 272 ILE A N 1
ATOM 2205 C CA . ILE A 1 272 ? -5.453 7.901 9.126 1.00 94.62 272 ILE A CA 1
ATOM 2206 C C . ILE A 1 272 ? -4.319 7.836 10.145 1.00 94.62 272 ILE A C 1
ATOM 2208 O O . ILE A 1 272 ? -4.539 7.902 11.359 1.00 94.62 272 ILE A O 1
ATOM 2212 N N . MET A 1 273 ? -3.104 7.722 9.623 1.00 94.06 273 MET A N 1
ATOM 2213 C CA . MET A 1 273 ? -1.868 7.843 10.378 1.00 94.06 273 MET A CA 1
ATOM 2214 C C . MET A 1 273 ? -1.003 8.913 9.724 1.00 94.06 273 MET A C 1
ATOM 2216 O O . MET A 1 273 ? -0.814 8.907 8.508 1.00 94.06 273 MET A O 1
ATOM 2220 N N . SER A 1 274 ? -0.516 9.857 10.520 1.00 91.94 274 SER A N 1
ATOM 2221 C CA . SER A 1 274 ? 0.348 10.949 10.070 1.00 91.94 274 SER A CA 1
ATOM 2222 C C . SER A 1 274 ? 1.382 11.275 11.139 1.00 91.94 274 SER A C 1
ATOM 2224 O O . SER A 1 274 ? 1.246 10.846 12.285 1.00 91.94 274 SER A O 1
ATOM 2226 N N . LYS A 1 275 ? 2.375 12.110 10.815 1.00 88.62 275 LYS A N 1
ATOM 2227 C CA . LYS A 1 275 ? 3.330 12.620 11.818 1.00 88.62 275 LYS A CA 1
ATOM 2228 C C . LYS A 1 275 ? 2.635 13.190 13.064 1.00 88.62 275 LYS A C 1
ATOM 2230 O O . LYS A 1 275 ? 3.091 12.961 14.177 1.00 88.62 275 LYS A O 1
ATOM 2235 N N . GLN A 1 276 ? 1.493 13.862 12.884 1.00 86.44 276 GLN A N 1
ATOM 2236 C CA . GLN A 1 276 ? 0.703 14.429 13.981 1.00 86.44 276 GLN A CA 1
ATOM 2237 C C . GLN A 1 276 ? 0.051 13.361 14.874 1.00 86.44 276 GLN A C 1
ATOM 2239 O O . GLN A 1 276 ? -0.096 13.583 16.072 1.00 86.44 276 GLN A O 1
ATOM 2244 N N . THR A 1 277 ? -0.376 12.221 14.322 1.00 87.38 277 THR A N 1
ATOM 2245 C CA . THR A 1 277 ? -0.944 11.142 15.148 1.00 87.38 277 THR A CA 1
ATOM 2246 C C . THR A 1 277 ? 0.157 10.322 15.816 1.00 87.38 277 THR A C 1
ATOM 2248 O O . THR A 1 277 ? -0.021 9.863 16.940 1.00 87.38 277 THR A O 1
ATOM 2251 N N . LEU A 1 278 ? 1.312 10.179 15.159 1.00 86.38 278 LEU A N 1
ATOM 2252 C CA . LEU A 1 278 ? 2.456 9.413 15.656 1.00 86.38 278 LEU A CA 1
ATOM 2253 C C . LEU A 1 278 ? 3.228 10.101 16.786 1.00 86.38 278 LEU A C 1
ATOM 2255 O O . LEU A 1 278 ? 3.825 9.405 17.600 1.00 86.38 278 LEU A O 1
ATOM 2259 N N . SER A 1 279 ? 3.187 11.433 16.896 1.00 78.31 279 SER A N 1
ATOM 2260 C CA . SER A 1 279 ? 3.885 12.184 17.956 1.00 78.31 279 SER A CA 1
ATOM 2261 C C . SER A 1 279 ? 3.373 11.916 19.384 1.00 78.31 279 SER A C 1
ATOM 2263 O O . SER A 1 279 ? 3.850 12.524 20.338 1.00 78.31 279 SER A O 1
ATOM 2265 N N . ASN A 1 280 ? 2.396 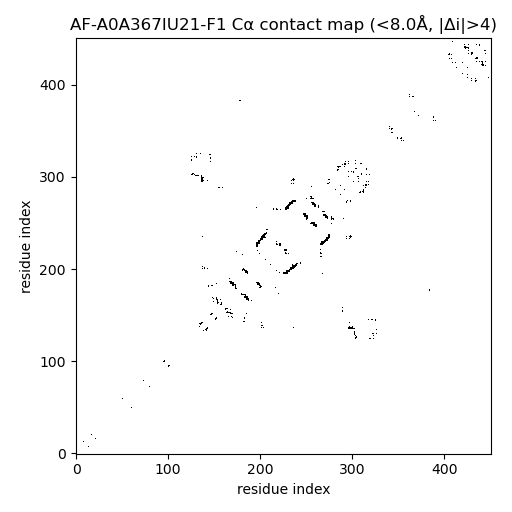11.025 19.555 1.00 64.50 280 ASN A N 1
ATOM 2266 C CA . ASN A 1 280 ? 1.855 10.641 20.852 1.00 64.50 280 ASN A CA 1
ATOM 2267 C C . ASN A 1 280 ? 2.819 9.687 21.583 1.00 64.50 280 ASN A C 1
ATOM 2269 O O . ASN A 1 280 ? 3.014 8.563 21.128 1.00 64.50 280 ASN A O 1
ATOM 2273 N N . ASN A 1 281 ? 3.377 10.167 22.708 1.00 57.16 281 ASN A N 1
ATOM 2274 C CA . ASN A 1 281 ? 4.303 9.588 23.712 1.00 57.16 281 ASN A CA 1
ATOM 2275 C C . ASN A 1 281 ? 4.448 8.047 23.803 1.00 57.16 281 ASN A C 1
ATOM 2277 O O . ASN A 1 281 ? 4.291 7.468 24.879 1.00 57.16 281 ASN A O 1
ATOM 2281 N N . THR A 1 282 ? 4.779 7.369 22.708 1.00 64.56 282 THR A N 1
ATOM 2282 C CA . THR A 1 282 ? 5.075 5.935 22.712 1.00 64.56 282 THR A CA 1
ATOM 2283 C C . THR A 1 282 ? 6.579 5.770 22.930 1.00 64.56 282 THR A C 1
ATOM 2285 O O . THR A 1 282 ? 7.354 6.396 22.201 1.00 64.56 282 THR A O 1
ATOM 2288 N N . PRO A 1 283 ? 7.020 4.975 23.921 1.00 66.50 283 PRO A N 1
ATOM 2289 C CA . PRO A 1 283 ? 8.435 4.683 24.107 1.00 66.50 283 PRO A CA 1
ATOM 2290 C C . PRO A 1 283 ? 9.042 4.088 22.823 1.00 66.50 283 PRO A C 1
ATOM 2292 O O . PRO A 1 283 ? 8.358 3.308 22.153 1.00 66.50 283 PRO A O 1
ATOM 2295 N N . PRO A 1 284 ? 10.309 4.397 22.492 1.00 63.09 284 PRO A N 1
ATOM 2296 C CA . PRO A 1 284 ? 10.963 3.921 21.269 1.00 63.09 284 PRO A CA 1
ATOM 2297 C C . PRO A 1 284 ? 10.909 2.402 21.061 1.00 63.09 284 PRO A C 1
ATOM 2299 O O . PRO A 1 284 ? 10.776 1.927 19.934 1.00 63.09 284 PRO A O 1
ATOM 2302 N N . A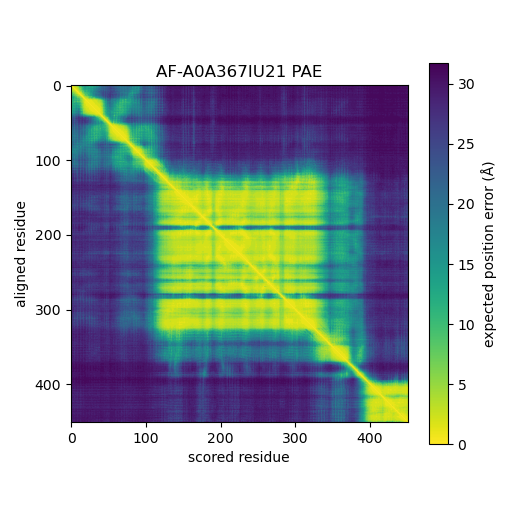SP A 1 285 ? 10.914 1.653 22.161 1.00 65.12 285 ASP A N 1
ATOM 2303 C CA . ASP A 1 285 ? 10.997 0.191 22.157 1.00 65.12 285 ASP A CA 1
ATOM 2304 C C . ASP A 1 285 ? 9.628 -0.499 22.007 1.00 65.12 285 ASP A C 1
ATOM 2306 O O . ASP A 1 285 ? 9.552 -1.725 21.968 1.00 65.12 285 ASP A O 1
ATOM 2310 N N . GLN A 1 286 ? 8.528 0.261 21.935 1.00 76.25 286 GLN A N 1
ATOM 2311 C CA . GLN A 1 286 ? 7.157 -0.271 21.999 1.00 76.25 286 GLN A CA 1
ATOM 2312 C C . GLN A 1 286 ? 6.298 0.041 20.768 1.00 76.25 286 GLN A C 1
ATOM 2314 O O . GLN A 1 286 ? 5.077 -0.116 20.816 1.00 76.25 286 GLN A O 1
ATOM 2319 N N . LEU A 1 287 ? 6.898 0.477 19.655 1.00 87.81 287 LEU A N 1
ATOM 2320 C CA . LEU A 1 287 ? 6.129 0.680 18.428 1.00 87.81 287 LEU A CA 1
ATOM 2321 C C . LEU A 1 287 ? 5.519 -0.644 17.959 1.00 87.81 287 LEU A C 1
ATOM 2323 O O . LEU A 1 287 ? 6.235 -1.602 17.656 1.00 87.81 287 LEU A O 1
ATOM 2327 N N . THR A 1 288 ? 4.191 -0.663 17.852 1.00 91.50 288 THR A N 1
ATOM 2328 C CA . THR A 1 288 ? 3.466 -1.740 17.171 1.00 91.50 288 THR A CA 1
ATOM 2329 C C . THR A 1 288 ? 3.888 -1.807 15.699 1.00 91.50 288 THR A C 1
ATOM 2331 O O . THR A 1 288 ? 4.329 -0.796 15.135 1.00 91.50 288 THR A O 1
ATOM 2334 N N . PRO A 1 289 ? 3.724 -2.956 15.024 1.00 93.94 289 PRO A N 1
ATOM 2335 C CA . PRO A 1 289 ? 4.172 -3.103 13.642 1.00 93.94 289 PRO A CA 1
ATOM 2336 C C . PRO A 1 289 ? 3.589 -2.055 12.682 1.00 93.94 289 PRO A C 1
ATOM 2338 O O . PRO A 1 289 ? 4.292 -1.527 11.819 1.00 93.94 289 PRO A O 1
ATOM 2341 N N . LEU A 1 290 ? 2.314 -1.690 12.862 1.00 94.25 290 LEU A N 1
ATOM 2342 C CA . LEU A 1 290 ? 1.666 -0.672 12.036 1.00 94.25 290 LEU A CA 1
ATOM 2343 C C . LEU A 1 290 ? 2.196 0.744 12.332 1.00 94.25 290 LEU A C 1
ATOM 2345 O O . LEU A 1 290 ? 2.409 1.519 11.397 1.00 94.25 290 LEU A O 1
ATOM 2349 N N . GLN A 1 291 ? 2.474 1.075 13.600 1.00 92.75 291 GLN A N 1
ATOM 2350 C CA . GLN A 1 291 ? 3.149 2.331 13.959 1.00 92.75 291 GLN A CA 1
ATOM 2351 C C . GLN A 1 291 ? 4.548 2.415 13.358 1.00 92.75 291 GLN A C 1
ATOM 2353 O O . GLN A 1 291 ? 4.894 3.448 12.790 1.00 92.75 291 GLN A O 1
ATOM 2358 N N . ALA A 1 292 ? 5.329 1.338 13.460 1.00 94.19 292 ALA A N 1
ATOM 2359 C CA . ALA A 1 292 ? 6.671 1.261 12.899 1.00 94.19 292 ALA A CA 1
ATOM 2360 C C . ALA A 1 292 ? 6.641 1.466 11.378 1.00 94.19 292 ALA A C 1
ATOM 2362 O O . ALA A 1 292 ? 7.392 2.286 10.859 1.00 94.19 292 ALA A O 1
ATOM 2363 N N . LEU A 1 293 ? 5.708 0.820 10.668 1.00 95.88 293 LEU A N 1
ATOM 2364 C CA . LEU A 1 293 ? 5.501 1.040 9.235 1.00 95.88 293 LEU A CA 1
ATOM 2365 C C . LEU A 1 293 ? 5.179 2.501 8.911 1.00 95.88 293 LEU A C 1
ATOM 2367 O O . LEU A 1 293 ? 5.763 3.072 7.992 1.00 95.88 293 LEU A O 1
ATOM 2371 N N . SER A 1 294 ? 4.256 3.119 9.647 1.00 94.44 294 SER A N 1
ATOM 2372 C CA . SER A 1 294 ? 3.917 4.516 9.388 1.00 94.44 294 SER A CA 1
ATOM 2373 C C . SER A 1 294 ? 5.081 5.451 9.706 1.00 94.44 294 SER A C 1
ATOM 2375 O O . SER A 1 294 ? 5.317 6.360 8.918 1.00 94.44 294 SER A O 1
ATOM 2377 N N . SER A 1 295 ? 5.814 5.220 10.800 1.00 93.12 295 SER A N 1
ATOM 2378 C CA . SER A 1 295 ? 7.011 5.987 11.162 1.00 93.12 295 SER A CA 1
ATOM 2379 C C . SER A 1 295 ? 8.077 5.869 10.076 1.00 93.12 295 SER A C 1
ATOM 2381 O O . SER A 1 295 ? 8.522 6.891 9.561 1.00 93.12 295 SER A O 1
ATOM 2383 N N . PHE A 1 296 ? 8.372 4.647 9.629 1.00 94.38 296 PHE A N 1
ATOM 2384 C CA . PHE A 1 296 ? 9.296 4.367 8.533 1.00 94.38 296 PHE A CA 1
ATOM 2385 C C . PHE A 1 296 ? 8.959 5.179 7.277 1.00 94.38 296 PHE A C 1
ATOM 2387 O O . PHE A 1 296 ? 9.826 5.839 6.706 1.00 94.38 296 PHE A O 1
ATOM 2394 N N . LEU A 1 297 ? 7.686 5.191 6.869 1.00 94.50 297 LEU A N 1
ATOM 2395 C CA . LEU A 1 297 ? 7.243 5.948 5.697 1.00 94.50 297 LEU A CA 1
ATOM 2396 C C . LEU A 1 297 ? 7.274 7.467 5.909 1.00 94.50 297 LEU A C 1
ATOM 2398 O O . LEU A 1 297 ? 7.564 8.190 4.961 1.00 94.50 297 LEU A O 1
ATOM 2402 N N . THR A 1 298 ? 6.959 7.961 7.109 1.00 92.00 298 THR A N 1
ATOM 2403 C CA . THR A 1 298 ? 6.922 9.404 7.397 1.00 92.00 298 THR A CA 1
ATOM 2404 C C . THR A 1 298 ? 8.304 10.013 7.614 1.00 92.00 298 THR A C 1
ATOM 2406 O O . THR A 1 298 ? 8.523 11.169 7.243 1.00 92.00 298 THR A O 1
ATOM 2409 N N . GLU A 1 299 ? 9.231 9.271 8.223 1.00 91.25 299 GLU A N 1
ATOM 2410 C CA . GLU A 1 299 ? 10.605 9.732 8.441 1.00 91.25 299 GLU A CA 1
ATOM 2411 C C . GLU A 1 299 ? 11.372 9.786 7.120 1.00 91.25 299 GLU A C 1
ATOM 2413 O O . GLU A 1 299 ? 12.103 10.740 6.862 1.00 91.25 299 GLU A O 1
ATOM 2418 N N . GLY A 1 300 ? 11.166 8.801 6.237 1.00 88.94 300 GLY A N 1
ATOM 2419 C CA . GLY A 1 300 ? 11.811 8.803 4.924 1.00 88.94 300 GLY A CA 1
ATOM 2420 C C . GLY A 1 300 ? 13.331 8.617 4.986 1.00 88.94 300 GLY A C 1
ATOM 2421 O O . GLY A 1 300 ? 14.021 8.926 4.011 1.00 88.94 300 GLY A O 1
ATOM 2422 N N . SER A 1 301 ? 13.861 8.128 6.115 1.00 89.69 301 SER A N 1
ATOM 2423 C CA . SER A 1 301 ? 15.300 7.996 6.345 1.00 89.69 301 SER A CA 1
ATOM 2424 C C . SER A 1 301 ? 15.940 7.004 5.362 1.00 89.69 301 SER A C 1
ATOM 2426 O O . SER A 1 301 ? 15.456 5.878 5.201 1.00 89.69 301 SER A O 1
ATOM 2428 N N . PRO A 1 302 ? 17.056 7.374 4.705 1.00 88.56 302 PRO A N 1
ATOM 2429 C CA . PRO A 1 302 ? 17.713 6.530 3.708 1.00 88.56 302 PRO A CA 1
ATOM 2430 C C . PRO A 1 302 ? 18.442 5.324 4.309 1.00 88.56 302 PRO A C 1
ATOM 2432 O O . PRO A 1 302 ? 18.725 4.371 3.586 1.00 88.56 302 PRO A O 1
ATOM 2435 N N . THR A 1 303 ? 18.787 5.375 5.594 1.00 89.69 303 THR A N 1
ATOM 2436 C CA . THR A 1 303 ? 19.536 4.334 6.303 1.00 89.69 303 THR A CA 1
ATOM 2437 C C . THR A 1 303 ? 18.817 3.976 7.597 1.00 89.69 303 THR A C 1
ATOM 2439 O O . THR A 1 303 ? 18.096 4.807 8.153 1.00 89.69 303 THR A O 1
ATOM 2442 N N . LEU A 1 304 ? 19.036 2.751 8.083 1.00 90.81 304 LEU A N 1
ATOM 2443 C CA . LEU A 1 304 ? 18.554 2.329 9.397 1.00 90.81 304 LEU A CA 1
ATOM 2444 C C . LEU A 1 304 ? 19.179 3.171 10.517 1.00 90.81 304 LEU A C 1
ATOM 2446 O O . LEU A 1 304 ? 18.486 3.540 11.457 1.00 90.81 304 LEU A O 1
ATOM 2450 N N . TYR A 1 305 ? 20.468 3.499 10.388 1.00 87.31 305 TYR A N 1
ATOM 2451 C CA . TYR A 1 305 ? 21.217 4.274 11.379 1.00 87.31 305 TYR A CA 1
ATOM 2452 C C . TYR A 1 305 ? 20.601 5.658 11.637 1.00 87.31 305 TYR A C 1
ATOM 2454 O O . TYR A 1 305 ? 20.556 6.116 12.775 1.00 87.31 305 TYR A O 1
ATOM 2462 N N . ASP A 1 306 ? 20.079 6.302 10.590 1.00 85.81 306 ASP A N 1
ATOM 2463 C CA . ASP A 1 306 ? 19.440 7.619 10.683 1.00 85.81 306 ASP A CA 1
ATOM 2464 C C . ASP A 1 306 ? 17.965 7.545 11.135 1.00 85.81 306 ASP A C 1
ATOM 2466 O O . ASP A 1 306 ? 17.276 8.568 11.172 1.00 85.81 306 ASP A O 1
ATOM 2470 N N . HIS A 1 307 ? 17.426 6.353 11.418 1.00 89.62 307 HIS A N 1
ATOM 2471 C CA . HIS A 1 307 ? 16.033 6.197 11.828 1.00 89.62 307 HIS A CA 1
ATOM 2472 C C . HIS A 1 307 ? 15.884 6.364 13.355 1.00 89.62 307 HIS A C 1
ATOM 2474 O O . HIS A 1 307 ? 16.584 5.682 14.105 1.00 89.62 307 HIS A O 1
ATOM 2480 N N . PRO A 1 308 ? 14.924 7.171 13.858 1.00 87.94 308 PRO A N 1
ATOM 2481 C CA . PRO A 1 308 ? 14.744 7.408 15.302 1.00 87.94 308 PRO A CA 1
ATOM 2482 C C . PRO A 1 308 ? 14.492 6.144 16.138 1.00 87.94 308 PRO A C 1
ATOM 2484 O O . PRO A 1 308 ? 14.699 6.131 17.347 1.00 87.94 308 PRO A O 1
ATOM 2487 N N . TYR A 1 309 ? 14.030 5.085 15.477 1.00 89.31 309 TYR A N 1
ATOM 2488 C CA . TYR A 1 309 ? 13.653 3.805 16.073 1.00 89.31 309 TYR A CA 1
ATOM 2489 C C . TYR A 1 309 ? 14.470 2.641 15.490 1.00 89.31 309 TYR A C 1
ATOM 2491 O O . TYR A 1 309 ? 13.910 1.593 15.178 1.00 89.31 309 TYR A O 1
ATOM 2499 N N . ALA A 1 310 ? 15.775 2.836 15.275 1.00 89.00 310 ALA A N 1
ATOM 2500 C CA . ALA A 1 310 ? 16.661 1.841 14.657 1.00 89.00 310 ALA A CA 1
ATOM 2501 C C . ALA A 1 310 ? 16.705 0.486 15.399 1.00 89.00 310 ALA A C 1
ATOM 2503 O O . ALA A 1 310 ? 16.879 -0.563 14.781 1.00 89.00 310 ALA A O 1
ATOM 2504 N N . GLU A 1 311 ? 16.484 0.497 16.715 1.00 88.38 311 GLU A N 1
ATOM 2505 C CA . GLU A 1 311 ? 16.452 -0.708 17.557 1.00 88.38 311 GLU A CA 1
ATOM 2506 C C . GLU A 1 311 ? 15.129 -1.485 17.462 1.00 88.38 311 GLU A C 1
ATOM 2508 O O . GLU A 1 311 ? 15.023 -2.620 17.927 1.00 88.38 311 GLU A O 1
ATOM 2513 N N . ASN A 1 312 ? 14.089 -0.905 16.853 1.00 91.31 312 ASN A N 1
ATOM 2514 C CA . ASN A 1 312 ? 12.806 -1.580 16.731 1.00 91.31 312 ASN A CA 1
ATOM 2515 C C . ASN A 1 312 ? 12.885 -2.718 15.699 1.00 91.31 312 ASN A C 1
ATOM 2517 O O . ASN A 1 312 ? 13.196 -2.498 14.527 1.00 91.31 312 ASN A O 1
ATOM 2521 N N . GLN A 1 313 ? 12.500 -3.928 16.112 1.00 91.81 313 GLN A N 1
ATOM 2522 C CA . GLN A 1 313 ? 12.563 -5.124 15.266 1.00 91.81 313 GLN A CA 1
ATOM 2523 C C . GLN A 1 313 ? 11.757 -4.985 13.963 1.00 91.81 313 GLN A C 1
ATOM 2525 O O . GLN A 1 313 ? 12.193 -5.464 12.918 1.00 91.81 313 GLN A O 1
ATOM 2530 N N . THR A 1 314 ? 10.602 -4.310 13.989 1.00 93.88 314 THR A N 1
ATOM 2531 C CA . THR A 1 314 ? 9.805 -4.100 12.768 1.00 93.88 314 THR A CA 1
ATOM 2532 C C . THR A 1 314 ? 10.495 -3.108 11.834 1.00 93.88 314 THR A C 1
ATOM 2534 O O . THR A 1 314 ? 10.516 -3.328 10.628 1.00 93.88 314 THR A O 1
ATOM 2537 N N . ILE A 1 315 ? 11.110 -2.044 12.359 1.00 94.31 315 ILE A N 1
ATOM 2538 C CA . ILE A 1 315 ? 11.893 -1.101 11.543 1.00 94.31 315 ILE A CA 1
ATOM 2539 C C . ILE A 1 315 ? 13.063 -1.820 10.868 1.00 94.31 315 ILE A C 1
ATOM 2541 O O . ILE A 1 315 ? 13.245 -1.681 9.659 1.00 94.31 315 ILE A O 1
ATOM 2545 N N . GLN A 1 316 ? 13.805 -2.644 11.609 1.00 93.62 316 GLN A N 1
ATOM 2546 C CA . GLN A 1 316 ? 14.887 -3.460 11.053 1.00 93.62 316 GLN A CA 1
ATOM 2547 C C . GLN A 1 316 ? 14.373 -4.380 9.937 1.00 93.62 316 GLN A C 1
ATOM 2549 O O . GLN A 1 316 ? 14.915 -4.373 8.833 1.00 93.62 316 GLN A O 1
ATOM 2554 N N . GLN A 1 317 ? 13.264 -5.090 10.169 1.00 94.12 317 GLN A N 1
ATOM 2555 C CA . GLN A 1 317 ? 12.617 -5.919 9.144 1.00 94.12 317 GLN A CA 1
ATOM 2556 C C . GLN A 1 317 ? 12.213 -5.108 7.904 1.00 94.12 317 GLN A C 1
ATOM 2558 O O . GLN A 1 317 ? 12.418 -5.557 6.777 1.00 94.12 317 GLN A O 1
ATOM 2563 N N . LEU A 1 318 ? 11.682 -3.894 8.072 1.00 95.50 318 LEU A N 1
ATOM 2564 C CA . LEU A 1 318 ? 11.325 -3.024 6.949 1.00 95.50 318 LEU A CA 1
ATOM 2565 C C . LEU A 1 318 ? 12.559 -2.612 6.136 1.00 95.50 318 LEU A C 1
ATOM 2567 O O . LEU A 1 318 ? 12.490 -2.630 4.905 1.00 95.50 318 LEU A O 1
ATOM 2571 N N . TYR A 1 319 ? 13.694 -2.312 6.776 1.00 94.44 319 TYR A N 1
ATOM 2572 C CA . TYR A 1 319 ? 14.956 -2.047 6.073 1.00 94.44 319 TYR A CA 1
ATOM 2573 C C . TYR A 1 319 ? 15.514 -3.297 5.373 1.00 94.44 319 TYR A C 1
ATOM 2575 O O . TYR A 1 319 ? 15.963 -3.189 4.232 1.00 94.44 319 TYR A O 1
ATOM 2583 N N . GLN A 1 320 ? 15.395 -4.488 5.965 1.00 93.50 320 GLN A N 1
ATOM 2584 C CA . GLN A 1 320 ? 15.771 -5.750 5.305 1.00 93.50 320 GLN A CA 1
ATOM 2585 C C . GLN A 1 320 ? 14.932 -6.013 4.047 1.00 93.50 320 GLN A C 1
ATOM 2587 O O . GLN A 1 320 ? 15.470 -6.303 2.975 1.00 93.50 320 GLN A O 1
ATOM 2592 N N . ILE A 1 321 ? 13.609 -5.844 4.133 1.00 93.62 321 ILE A N 1
ATOM 2593 C CA . ILE A 1 321 ? 12.721 -5.967 2.967 1.00 93.62 321 ILE A CA 1
ATOM 2594 C C . ILE A 1 321 ? 13.091 -4.910 1.915 1.00 93.62 321 ILE A C 1
ATOM 2596 O O . ILE A 1 321 ? 13.117 -5.188 0.715 1.00 93.62 321 ILE A O 1
ATOM 2600 N N . SER A 1 322 ? 13.424 -3.701 2.361 1.00 92.81 322 SER A N 1
ATOM 2601 C CA . SER A 1 322 ? 13.842 -2.591 1.503 1.00 92.81 322 SER A CA 1
ATOM 2602 C C . SER A 1 322 ? 15.140 -2.879 0.741 1.00 92.81 322 SER A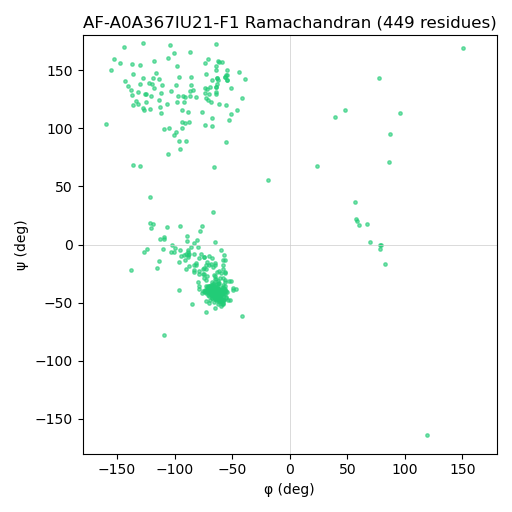 C 1
ATOM 2604 O O . SER A 1 322 ? 15.234 -2.571 -0.454 1.00 92.81 322 SER A O 1
ATOM 2606 N N . MET A 1 323 ? 16.114 -3.516 1.396 1.00 90.56 323 MET A N 1
ATOM 2607 C CA . MET A 1 323 ? 17.339 -4.022 0.770 1.00 90.56 323 MET A CA 1
ATOM 2608 C C . MET A 1 323 ? 17.016 -5.040 -0.317 1.00 90.56 323 MET A C 1
ATOM 2610 O O . MET A 1 323 ? 17.383 -4.831 -1.474 1.00 90.56 323 MET A O 1
ATOM 2614 N N . ALA A 1 324 ? 16.234 -6.069 0.015 1.00 90.12 324 ALA A N 1
ATOM 2615 C CA . ALA A 1 324 ? 15.859 -7.118 -0.929 1.00 90.12 324 ALA A CA 1
ATOM 2616 C C . ALA A 1 324 ? 15.099 -6.560 -2.150 1.00 90.12 324 ALA A C 1
ATOM 2618 O O . ALA A 1 324 ? 15.343 -6.954 -3.293 1.00 90.12 324 ALA A O 1
ATOM 2619 N N . ILE A 1 325 ? 14.191 -5.597 -1.949 1.00 89.38 325 ILE A N 1
ATOM 2620 C CA . ILE A 1 325 ? 13.493 -4.908 -3.050 1.00 89.38 325 ILE A CA 1
ATOM 2621 C C . ILE A 1 325 ? 14.490 -4.168 -3.953 1.00 89.38 325 ILE A C 1
ATOM 2623 O O . ILE A 1 325 ? 14.335 -4.163 -5.180 1.00 89.38 325 ILE A O 1
ATOM 2627 N N . SER A 1 326 ? 15.499 -3.534 -3.358 1.00 86.19 326 SER A N 1
ATOM 2628 C CA . SER A 1 326 ? 16.499 -2.753 -4.084 1.00 86.19 326 SER A CA 1
ATOM 2629 C C . SER A 1 326 ? 17.438 -3.644 -4.897 1.00 86.19 326 SER A C 1
ATOM 2631 O O . SER A 1 326 ? 17.675 -3.359 -6.073 1.00 86.19 326 SER A O 1
ATOM 2633 N N . GLU A 1 327 ? 17.901 -4.753 -4.325 1.00 83.12 327 GLU A N 1
ATOM 2634 C CA . GLU A 1 327 ? 18.753 -5.741 -5.000 1.00 83.12 327 GLU A CA 1
ATOM 2635 C C . GLU A 1 327 ? 18.050 -6.381 -6.200 1.00 83.12 327 GLU A C 1
ATOM 2637 O O . GLU A 1 327 ? 18.589 -6.378 -7.310 1.00 83.12 327 GLU A O 1
ATOM 2642 N N . ASN A 1 328 ? 16.798 -6.813 -6.020 1.00 78.88 328 ASN A N 1
ATOM 2643 C CA . ASN A 1 328 ? 15.973 -7.366 -7.098 1.00 78.88 328 ASN A CA 1
ATOM 2644 C C . ASN A 1 328 ? 15.792 -6.376 -8.262 1.00 78.88 328 ASN A C 1
ATOM 2646 O O . ASN A 1 328 ? 15.726 -6.758 -9.435 1.00 78.88 328 ASN A O 1
ATOM 2650 N N . GLN A 1 329 ? 15.709 -5.076 -7.961 1.00 72.62 329 GLN A N 1
ATOM 2651 C CA . GLN A 1 329 ? 15.595 -4.048 -8.990 1.00 72.62 329 GLN A CA 1
ATOM 2652 C C . GLN A 1 329 ? 16.902 -3.877 -9.777 1.00 72.62 329 GLN A C 1
ATOM 2654 O O . GLN A 1 329 ? 16.859 -3.771 -11.005 1.00 72.62 329 GLN A O 1
ATOM 2659 N N . VAL A 1 330 ? 18.050 -3.911 -9.094 1.00 72.19 330 VAL A N 1
ATOM 2660 C CA . VAL A 1 330 ? 19.376 -3.876 -9.732 1.00 72.19 330 VAL A CA 1
ATOM 2661 C C . VAL A 1 330 ? 19.593 -5.106 -10.614 1.00 72.19 330 VAL A C 1
ATOM 2663 O O . VAL A 1 330 ? 20.115 -4.980 -11.723 1.00 72.19 330 VAL A O 1
ATOM 2666 N N . GLU A 1 331 ? 19.177 -6.289 -10.163 1.00 68.44 331 GLU A N 1
ATOM 2667 C CA . GLU A 1 331 ? 19.276 -7.517 -10.953 1.00 68.44 331 GLU A CA 1
ATOM 2668 C C . GLU A 1 331 ? 18.416 -7.451 -12.223 1.00 68.44 331 GLU A C 1
ATOM 2670 O O . GLU A 1 331 ? 18.886 -7.779 -13.314 1.00 68.44 331 GLU A O 1
ATOM 2675 N N . CYS A 1 332 ? 17.185 -6.947 -12.119 1.00 63.91 332 CYS A N 1
ATOM 2676 C CA . CYS A 1 332 ? 16.307 -6.761 -13.274 1.00 63.91 332 CYS A CA 1
ATOM 2677 C C . CYS A 1 332 ? 16.915 -5.798 -14.310 1.00 63.91 332 CYS A C 1
ATOM 2679 O O . CYS A 1 332 ? 16.962 -6.114 -15.503 1.00 63.91 332 CYS A O 1
ATOM 2681 N N . ASP A 1 333 ? 17.452 -4.658 -13.862 1.00 68.12 333 ASP A N 1
ATOM 2682 C CA . ASP A 1 333 ? 18.104 -3.689 -14.749 1.00 68.12 333 ASP A CA 1
ATOM 2683 C C . ASP A 1 333 ? 19.385 -4.281 -15.394 1.00 68.12 333 ASP A C 1
ATOM 2685 O O . ASP A 1 333 ? 19.627 -4.074 -16.591 1.00 68.12 333 ASP A O 1
ATOM 2689 N N . LYS A 1 334 ? 20.163 -5.099 -14.663 1.00 72.06 334 LYS A N 1
ATOM 2690 C CA . LYS A 1 334 ? 21.313 -5.853 -15.211 1.00 72.06 334 LYS A CA 1
ATOM 2691 C C . LYS A 1 334 ? 20.887 -6.889 -16.251 1.00 72.06 334 LYS A C 1
ATOM 2693 O O . LYS A 1 334 ? 21.498 -6.955 -17.314 1.00 72.06 334 LYS A O 1
ATOM 2698 N N . ASN A 1 335 ? 19.837 -7.665 -15.992 1.00 72.69 335 ASN A N 1
ATOM 2699 C CA . ASN A 1 335 ? 19.336 -8.687 -16.916 1.00 72.69 335 ASN A CA 1
ATOM 2700 C C . ASN A 1 335 ? 18.853 -8.076 -18.238 1.00 72.69 335 ASN A C 1
ATOM 2702 O O . ASN A 1 335 ? 19.121 -8.619 -19.311 1.00 72.69 335 ASN A O 1
ATOM 2706 N N . ILE A 1 336 ? 18.215 -6.905 -18.177 1.00 70.25 336 ILE A N 1
ATOM 2707 C CA . ILE A 1 336 ? 17.816 -6.149 -19.369 1.00 70.25 336 ILE A CA 1
ATOM 2708 C C . ILE A 1 336 ? 19.048 -5.663 -20.155 1.00 70.25 336 ILE A C 1
ATOM 2710 O O . ILE A 1 336 ? 19.071 -5.776 -21.382 1.00 70.25 336 ILE A O 1
ATOM 2714 N N . SER A 1 337 ? 20.080 -5.164 -19.467 1.00 70.19 337 SER A N 1
ATOM 2715 C CA . SER A 1 337 ? 21.347 -4.749 -20.093 1.00 70.19 337 SER A CA 1
ATOM 2716 C C . SER A 1 337 ? 22.085 -5.929 -20.745 1.00 70.19 337 SER A C 1
ATOM 2718 O O . SER A 1 337 ? 22.526 -5.852 -21.893 1.00 70.19 337 SER A O 1
ATOM 2720 N N . ASN A 1 338 ? 22.136 -7.071 -20.057 1.00 75.62 338 ASN A N 1
ATOM 2721 C CA . ASN A 1 338 ? 22.761 -8.297 -20.548 1.00 75.62 338 ASN A CA 1
ATOM 2722 C C . ASN A 1 338 ? 22.042 -8.854 -21.783 1.00 75.62 338 ASN A C 1
ATOM 2724 O O . ASN A 1 338 ? 22.698 -9.339 -22.704 1.00 75.62 338 ASN A O 1
ATOM 2728 N N . ALA A 1 339 ? 20.711 -8.751 -21.845 1.00 72.56 339 ALA A N 1
ATOM 2729 C CA . ALA A 1 339 ? 19.945 -9.139 -23.027 1.00 72.56 339 ALA A CA 1
ATOM 2730 C C . ALA A 1 339 ? 20.286 -8.272 -24.257 1.00 72.56 339 ALA A C 1
ATOM 2732 O O . ALA A 1 339 ? 20.397 -8.802 -25.366 1.00 72.56 339 ALA A O 1
ATOM 2733 N N . ASP A 1 340 ? 20.499 -6.962 -24.076 1.00 73.44 340 ASP A N 1
ATOM 2734 C CA . ASP A 1 340 ? 20.934 -6.062 -25.158 1.00 73.44 340 ASP A CA 1
ATOM 2735 C C . ASP A 1 340 ? 22.362 -6.401 -25.634 1.00 73.44 340 ASP A C 1
ATOM 2737 O O . ASP A 1 340 ? 22.614 -6.511 -26.840 1.00 73.44 340 ASP A O 1
ATOM 2741 N N . ALA A 1 341 ? 23.275 -6.679 -24.694 1.00 76.19 341 ALA A N 1
ATOM 2742 C CA . ALA A 1 341 ? 24.651 -7.085 -24.986 1.00 76.19 341 ALA A CA 1
ATOM 2743 C C . ALA A 1 341 ? 24.739 -8.452 -25.695 1.00 76.19 341 ALA A C 1
ATOM 2745 O O . ALA A 1 341 ? 25.454 -8.591 -26.690 1.00 76.19 341 ALA A O 1
ATOM 2746 N N . ALA A 1 342 ? 23.971 -9.451 -25.248 1.00 77.31 342 ALA A N 1
ATOM 2747 C CA . ALA A 1 342 ? 23.961 -10.795 -25.832 1.00 77.31 342 ALA A CA 1
ATOM 2748 C C . ALA A 1 342 ? 23.461 -10.801 -27.286 1.00 77.31 342 ALA A C 1
ATOM 2750 O O . ALA A 1 342 ? 23.956 -11.553 -28.127 1.00 77.31 342 ALA A O 1
ATOM 2751 N N . LEU A 1 343 ? 22.515 -9.921 -27.624 1.00 74.12 343 LEU A N 1
ATOM 2752 C CA . LEU A 1 343 ? 22.033 -9.791 -28.997 1.00 74.12 343 LEU A CA 1
ATOM 2753 C C . LEU A 1 343 ? 23.035 -9.084 -29.908 1.00 74.12 343 LEU A C 1
ATOM 2755 O O . LEU A 1 343 ? 22.964 -9.264 -31.128 1.00 74.12 343 LEU A O 1
ATOM 2759 N N . PHE A 1 344 ? 23.986 -8.317 -29.365 1.00 72.88 344 PHE A N 1
ATOM 2760 C CA . PHE A 1 344 ? 24.985 -7.604 -30.160 1.00 72.88 344 PHE A CA 1
ATOM 2761 C C . PHE A 1 344 ? 25.786 -8.555 -31.062 1.00 72.88 344 PHE A C 1
ATOM 2763 O O . PHE A 1 344 ? 25.965 -8.238 -32.241 1.00 72.88 344 PHE A O 1
ATOM 2770 N N . ALA A 1 345 ? 26.116 -9.748 -30.557 1.00 73.88 345 ALA A N 1
ATOM 2771 C CA . ALA A 1 345 ? 26.924 -10.766 -31.229 1.00 73.88 345 ALA A CA 1
ATOM 2772 C C . ALA A 1 345 ? 26.166 -11.674 -32.221 1.00 73.88 345 ALA A C 1
ATOM 2774 O O . ALA A 1 345 ? 26.804 -12.439 -32.938 1.00 73.88 345 ALA A O 1
ATOM 2775 N N . VAL A 1 346 ? 24.829 -11.609 -32.300 1.00 78.94 346 VAL A N 1
ATOM 2776 C CA . VAL A 1 346 ? 24.035 -12.520 -33.150 1.00 78.94 346 VAL A CA 1
ATOM 2777 C C . VAL A 1 346 ? 23.768 -11.897 -34.531 1.00 78.94 346 VAL A C 1
ATOM 2779 O O . VAL A 1 346 ? 23.050 -10.888 -34.607 1.00 78.94 346 VAL A O 1
ATOM 2782 N N . PRO A 1 347 ? 24.274 -12.471 -35.643 1.00 75.75 347 PRO A N 1
ATOM 2783 C CA . PRO A 1 347 ? 23.941 -12.027 -36.999 1.00 75.75 347 PRO A CA 1
ATOM 2784 C C . PRO A 1 347 ? 22.439 -12.192 -37.289 1.00 75.75 347 PRO A C 1
ATOM 2786 O O . PRO A 1 347 ? 21.814 -13.152 -36.855 1.00 75.75 347 PRO A O 1
ATOM 2789 N N . GLY A 1 348 ? 21.825 -11.244 -38.006 1.00 82.31 348 GLY A N 1
ATOM 2790 C CA . GLY A 1 348 ? 20.388 -11.295 -38.342 1.00 82.31 348 GLY A CA 1
ATOM 2791 C C . GLY A 1 348 ? 19.420 -10.864 -37.224 1.00 82.31 348 GLY A C 1
ATOM 2792 O O . GLY A 1 348 ? 18.215 -10.779 -37.450 1.00 82.31 348 GLY A O 1
ATOM 2793 N N . SER A 1 349 ? 19.917 -10.491 -36.042 1.00 81.50 349 SER A N 1
ATOM 2794 C CA . SER A 1 349 ? 19.104 -10.078 -34.880 1.00 81.50 349 SER A CA 1
ATOM 2795 C C . SER A 1 349 ? 18.549 -8.641 -34.938 1.00 81.50 349 SER A C 1
ATOM 2797 O O . SER A 1 349 ? 18.023 -8.134 -33.946 1.00 81.50 349 SER A O 1
ATOM 2799 N N . SER A 1 350 ? 18.622 -7.954 -36.083 1.00 79.81 350 SER A N 1
ATOM 2800 C CA . SER A 1 350 ? 18.266 -6.528 -36.217 1.00 79.81 350 SER A CA 1
ATOM 2801 C C . SER A 1 350 ? 16.834 -6.210 -35.765 1.00 79.81 350 SER A C 1
ATOM 2803 O O . SER A 1 350 ? 16.583 -5.172 -35.148 1.00 79.81 350 SER A O 1
ATOM 2805 N N . LYS A 1 351 ? 15.890 -7.127 -36.005 1.00 78.88 351 LYS A N 1
ATOM 2806 C CA . LYS A 1 351 ? 14.492 -6.990 -35.573 1.00 78.88 351 LYS A CA 1
ATOM 2807 C C . LYS A 1 351 ? 14.339 -7.106 -34.051 1.00 78.88 351 LYS A C 1
ATOM 2809 O O . LYS A 1 351 ? 13.619 -6.302 -33.465 1.00 78.88 351 LYS A O 1
ATOM 2814 N N . ALA A 1 352 ? 15.042 -8.049 -33.421 1.00 77.44 352 ALA A N 1
ATOM 2815 C 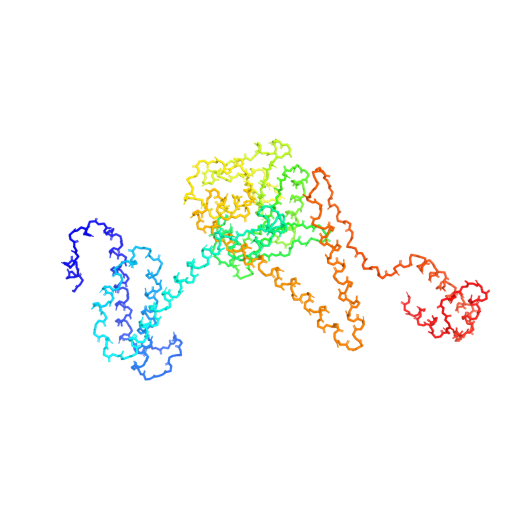CA . ALA A 1 352 ? 15.053 -8.225 -31.967 1.00 77.44 352 ALA A CA 1
ATOM 2816 C C . ALA A 1 352 ? 15.729 -7.035 -31.266 1.00 77.44 352 ALA A C 1
ATOM 2818 O O . ALA A 1 352 ? 15.151 -6.461 -30.346 1.00 77.44 352 ALA A O 1
ATOM 2819 N N . LYS A 1 353 ? 16.872 -6.569 -31.789 1.00 78.88 353 LYS A N 1
ATOM 2820 C CA . LYS A 1 353 ? 17.558 -5.345 -31.331 1.00 78.88 353 LYS A CA 1
ATOM 2821 C C . LYS A 1 353 ? 16.636 -4.126 -31.370 1.00 78.88 353 LYS A C 1
ATOM 2823 O O . LYS A 1 353 ? 16.547 -3.373 -30.406 1.00 78.88 353 LYS A O 1
ATOM 2828 N N . ASN A 1 354 ? 15.901 -3.940 -32.469 1.00 80.94 354 ASN A N 1
ATOM 2829 C CA . ASN A 1 354 ? 14.951 -2.832 -32.595 1.00 80.94 354 ASN A CA 1
ATOM 2830 C C . ASN A 1 354 ? 13.764 -2.950 -31.628 1.00 80.94 354 ASN A C 1
ATOM 2832 O O . ASN A 1 354 ? 13.271 -1.927 -31.155 1.00 80.94 354 ASN A O 1
ATOM 2836 N N . LEU A 1 355 ? 13.301 -4.165 -31.325 1.00 80.56 355 LEU A N 1
ATOM 2837 C CA . LEU A 1 355 ? 12.250 -4.396 -30.332 1.00 80.56 355 LEU A CA 1
ATOM 2838 C C . LEU A 1 355 ? 12.731 -4.067 -28.917 1.00 80.56 355 LEU A C 1
ATOM 2840 O O . LEU A 1 355 ? 12.038 -3.330 -28.221 1.00 80.56 355 LEU A O 1
ATOM 2844 N N . ILE A 1 356 ? 13.925 -4.518 -28.526 1.00 79.44 356 ILE A N 1
ATOM 2845 C CA . ILE A 1 356 ? 14.502 -4.209 -27.209 1.00 79.44 356 ILE A CA 1
ATOM 2846 C C . ILE A 1 356 ? 14.777 -2.719 -27.070 1.00 79.44 356 ILE A C 1
ATOM 2848 O O . ILE A 1 356 ? 14.340 -2.125 -26.093 1.00 79.44 356 ILE A O 1
ATOM 2852 N N . LYS A 1 357 ? 15.382 -2.068 -28.072 1.00 80.38 357 LYS A N 1
ATOM 2853 C CA . LYS A 1 357 ? 15.581 -0.608 -28.052 1.00 80.38 357 LYS A CA 1
ATOM 2854 C C . LYS A 1 357 ? 14.268 0.155 -27.908 1.00 80.38 357 LYS A C 1
ATOM 2856 O O . LYS A 1 357 ? 14.210 1.142 -27.180 1.00 80.38 357 LYS A O 1
ATOM 2861 N N . ARG A 1 358 ? 13.200 -0.295 -28.576 1.00 80.19 358 ARG A N 1
ATOM 2862 C CA . ARG A 1 358 ? 11.862 0.299 -28.426 1.00 80.19 358 ARG A CA 1
ATOM 2863 C C . ARG A 1 358 ? 11.264 0.031 -27.050 1.00 80.19 358 ARG A C 1
ATOM 2865 O O . ARG A 1 358 ? 10.676 0.949 -26.493 1.00 80.19 358 ARG A O 1
ATOM 2872 N N . GLY A 1 359 ? 11.431 -1.173 -26.508 1.00 78.12 359 GLY A N 1
ATOM 2873 C CA . GLY A 1 359 ? 11.007 -1.528 -25.153 1.00 78.12 359 GLY A CA 1
ATOM 2874 C C . GLY A 1 359 ? 11.744 -0.716 -24.088 1.00 78.12 359 GLY A C 1
ATOM 2875 O O . GLY A 1 359 ? 11.110 -0.158 -23.203 1.00 78.12 359 GLY A O 1
ATOM 2876 N N . LEU A 1 360 ? 13.060 -0.548 -24.231 1.00 76.19 360 LEU A N 1
ATOM 2877 C CA . LEU A 1 360 ? 13.897 0.302 -23.386 1.00 76.19 360 LEU A CA 1
ATOM 2878 C C . LEU A 1 360 ? 13.480 1.767 -23.473 1.00 76.19 360 LEU A C 1
ATOM 2880 O O . LEU A 1 360 ? 13.230 2.387 -22.448 1.00 76.19 360 LEU A O 1
ATOM 2884 N N . ALA A 1 361 ? 13.346 2.317 -24.682 1.00 76.19 361 ALA A N 1
ATOM 2885 C CA . ALA A 1 361 ? 12.905 3.696 -24.871 1.00 76.19 361 ALA A CA 1
ATOM 2886 C C . ALA A 1 361 ? 11.492 3.927 -24.313 1.00 76.19 361 ALA A C 1
ATOM 2888 O O . ALA A 1 361 ? 11.239 4.965 -23.705 1.00 76.19 361 ALA A O 1
ATOM 2889 N N . PHE A 1 362 ? 10.588 2.957 -24.479 1.00 79.12 362 PHE A N 1
ATOM 2890 C CA . PHE A 1 362 ? 9.258 2.987 -23.879 1.00 79.12 362 PHE A CA 1
ATOM 2891 C C . PHE A 1 362 ? 9.336 2.944 -22.353 1.00 79.12 362 PHE A C 1
ATOM 2893 O O . PHE A 1 362 ? 8.724 3.786 -21.710 1.00 79.12 362 PHE A O 1
ATOM 2900 N N . ASN A 1 363 ? 10.128 2.042 -21.771 1.00 73.69 363 ASN A N 1
ATOM 2901 C CA . ASN A 1 363 ? 10.310 1.944 -20.324 1.00 73.69 363 ASN A CA 1
ATOM 2902 C C . ASN A 1 363 ? 10.950 3.206 -19.743 1.00 73.69 363 ASN A C 1
ATOM 2904 O O . ASN A 1 363 ? 10.522 3.657 -18.691 1.00 73.69 363 ASN A O 1
ATOM 2908 N N . VAL A 1 364 ? 11.931 3.811 -20.418 1.00 72.69 364 VAL A N 1
ATOM 2909 C CA . VAL A 1 364 ? 12.527 5.090 -20.004 1.00 72.69 364 VAL A CA 1
ATOM 2910 C C . VAL A 1 364 ? 11.503 6.218 -20.101 1.00 72.69 364 VAL A C 1
ATOM 2912 O O . VAL A 1 364 ? 11.407 7.025 -19.182 1.00 72.69 364 VAL A O 1
ATOM 2915 N N . ALA A 1 365 ? 10.713 6.274 -21.175 1.00 70.19 365 ALA A N 1
ATOM 2916 C CA . ALA A 1 365 ? 9.662 7.276 -21.334 1.00 70.19 365 ALA A CA 1
ATOM 2917 C C . ALA A 1 365 ? 8.534 7.101 -20.304 1.00 70.19 365 ALA A C 1
ATOM 2919 O O . ALA A 1 365 ? 8.064 8.088 -19.751 1.00 70.19 365 ALA A O 1
ATOM 2920 N N . ALA A 1 366 ? 8.140 5.862 -20.007 1.00 67.12 366 ALA A N 1
ATOM 2921 C CA . ALA A 1 366 ? 7.179 5.532 -18.964 1.00 67.12 366 ALA A CA 1
ATOM 2922 C C . ALA A 1 366 ? 7.746 5.874 -17.579 1.00 67.12 366 ALA A C 1
ATOM 2924 O O . ALA A 1 366 ? 7.105 6.613 -16.842 1.00 67.12 366 ALA A O 1
ATOM 2925 N N . LYS A 1 367 ? 8.975 5.445 -17.253 1.00 64.06 367 LYS A N 1
ATOM 2926 C CA . LYS A 1 367 ? 9.669 5.835 -16.013 1.00 64.06 367 LYS A CA 1
ATOM 2927 C C . LYS A 1 367 ? 9.714 7.361 -15.887 1.00 64.06 367 LYS A C 1
ATOM 2929 O O . LYS A 1 367 ? 9.312 7.879 -14.867 1.00 64.06 367 LYS A O 1
ATOM 2934 N N . ARG A 1 368 ? 10.096 8.120 -16.920 1.00 62.09 368 ARG A N 1
ATOM 2935 C CA . ARG A 1 368 ? 10.070 9.596 -16.856 1.00 62.09 368 ARG A CA 1
ATOM 2936 C C . ARG A 1 368 ? 8.659 10.150 -16.637 1.00 62.09 368 ARG A C 1
ATOM 2938 O O . ARG A 1 368 ? 8.471 10.927 -15.713 1.00 62.09 368 ARG A O 1
ATOM 2945 N N . LYS A 1 369 ? 7.666 9.709 -17.417 1.00 60.41 369 LYS A N 1
ATOM 2946 C CA . LYS A 1 369 ? 6.276 10.195 -17.320 1.00 60.41 369 LYS A CA 1
ATOM 2947 C C . LYS A 1 369 ? 5.628 9.893 -15.961 1.00 60.41 369 LYS A C 1
ATOM 2949 O O . LYS A 1 369 ? 4.805 10.677 -15.515 1.00 60.41 369 LYS A O 1
ATOM 2954 N N . TYR A 1 370 ? 6.003 8.790 -15.314 1.00 53.44 370 TYR A N 1
ATOM 2955 C CA . TYR A 1 370 ? 5.397 8.335 -14.057 1.00 53.44 370 TYR A CA 1
ATOM 2956 C C . TYR A 1 370 ? 6.310 8.464 -12.822 1.00 53.44 370 TYR A C 1
ATOM 2958 O O . TYR A 1 370 ? 5.870 8.157 -11.719 1.00 53.44 370 TYR A O 1
ATOM 2966 N N . CYS A 1 371 ? 7.572 8.881 -12.982 1.00 50.38 371 CYS A N 1
ATOM 2967 C CA . CYS A 1 371 ? 8.505 9.136 -11.875 1.00 50.38 371 CYS A CA 1
ATOM 2968 C C . CYS A 1 371 ? 8.928 10.611 -11.762 1.00 50.38 371 CYS A C 1
ATOM 2970 O O . CYS A 1 371 ? 9.389 10.985 -10.694 1.00 50.38 371 CYS A O 1
ATOM 2972 N N . GLN A 1 372 ? 8.807 11.450 -12.806 1.00 42.09 372 GLN A N 1
ATOM 2973 C CA . GLN A 1 372 ? 9.185 12.879 -12.730 1.00 42.09 372 GLN A CA 1
ATOM 2974 C C . GLN A 1 372 ? 8.063 13.806 -12.244 1.00 42.09 372 GLN A C 1
ATOM 2976 O O . GLN A 1 372 ? 8.319 14.981 -12.015 1.00 42.09 372 GLN A O 1
ATOM 2981 N N . THR A 1 373 ? 6.844 13.313 -12.016 1.00 43.22 373 THR A N 1
ATOM 2982 C CA . THR A 1 373 ? 5.742 14.116 -11.448 1.00 43.22 373 THR A CA 1
ATOM 2983 C C . THR A 1 373 ? 5.866 14.344 -9.934 1.00 43.22 373 THR A C 1
ATOM 2985 O O . THR A 1 373 ? 4.880 14.684 -9.295 1.00 43.22 373 THR A O 1
ATOM 2988 N N . VAL A 1 374 ? 7.041 14.108 -9.334 1.00 46.78 374 VAL A N 1
ATOM 2989 C CA . VAL A 1 374 ? 7.232 14.145 -7.870 1.00 46.78 374 VAL A CA 1
ATOM 2990 C C . VAL A 1 374 ? 8.375 15.060 -7.411 1.00 46.78 374 VAL A C 1
ATOM 2992 O O . VAL A 1 374 ? 8.507 15.277 -6.214 1.00 46.78 374 VAL A O 1
ATOM 2995 N N . ASP A 1 375 ? 9.164 15.629 -8.332 1.00 36.00 375 ASP A N 1
ATOM 2996 C CA . ASP A 1 375 ? 10.284 16.534 -8.000 1.00 36.00 375 ASP A CA 1
ATOM 2997 C C . ASP A 1 375 ? 9.973 18.011 -8.318 1.00 36.00 375 ASP A C 1
ATOM 2999 O O . ASP A 1 375 ? 10.867 18.852 -8.388 1.00 36.00 375 ASP A O 1
ATOM 3003 N N . SER A 1 376 ? 8.707 18.359 -8.547 1.00 33.81 376 SER A N 1
ATOM 3004 C CA . SER A 1 376 ? 8.277 19.755 -8.632 1.00 33.81 376 SER A CA 1
ATOM 3005 C C . SER A 1 376 ? 7.120 19.962 -7.676 1.00 33.81 376 SER A C 1
ATOM 3007 O O . SER A 1 376 ? 6.077 19.325 -7.804 1.00 33.81 376 SER A O 1
ATOM 3009 N N . ASP A 1 377 ? 7.354 20.833 -6.699 1.00 37.81 377 ASP A N 1
ATOM 3010 C CA . ASP A 1 377 ? 6.314 21.453 -5.897 1.00 37.81 377 ASP A CA 1
ATOM 3011 C C . ASP A 1 377 ? 5.153 21.911 -6.791 1.00 37.81 377 ASP A C 1
ATOM 3013 O O . ASP A 1 377 ? 5.369 22.377 -7.910 1.00 37.81 377 ASP A O 1
ATOM 3017 N N . SER A 1 378 ? 3.947 21.875 -6.224 1.00 39.41 378 SER A N 1
ATOM 3018 C CA . SER A 1 378 ? 2.716 22.479 -6.745 1.00 39.41 378 SER A CA 1
ATOM 3019 C C . SER A 1 378 ? 1.798 21.555 -7.551 1.00 39.41 378 SER A C 1
ATOM 3021 O O . SER A 1 378 ? 2.073 21.157 -8.674 1.00 39.41 378 SER A O 1
ATOM 3023 N N . ASP A 1 379 ? 0.642 21.319 -6.932 1.00 35.19 379 ASP A N 1
ATOM 3024 C CA . ASP A 1 379 ? -0.689 21.265 -7.525 1.00 35.19 379 ASP A CA 1
ATOM 3025 C C . ASP A 1 379 ? -0.927 20.438 -8.793 1.00 35.19 379 ASP A C 1
ATOM 3027 O O . ASP A 1 379 ? -0.632 20.836 -9.912 1.00 35.19 379 ASP A O 1
ATOM 3031 N N . SER A 1 380 ? -1.770 19.428 -8.583 1.00 42.47 380 SER A N 1
ATOM 3032 C CA . SER A 1 380 ? -2.778 18.982 -9.538 1.00 42.47 380 SER A CA 1
ATOM 3033 C C . SER A 1 380 ? -2.315 18.124 -10.719 1.00 42.47 380 SER A C 1
ATOM 3035 O O . SER A 1 380 ? -1.312 18.339 -11.382 1.00 42.47 380 SER A O 1
ATOM 3037 N N . ASP A 1 381 ? -3.218 17.194 -11.013 1.00 40.03 381 ASP A N 1
ATOM 3038 C CA . ASP A 1 381 ? -3.404 16.491 -12.274 1.00 40.03 381 ASP A CA 1
ATOM 3039 C C . ASP A 1 381 ? -2.583 15.213 -12.525 1.00 40.03 381 ASP A C 1
ATOM 3041 O O . ASP A 1 381 ? -1.493 15.194 -13.091 1.00 40.03 381 ASP A O 1
ATOM 3045 N N . SER A 1 382 ? -3.213 14.079 -12.209 1.00 39.53 382 SER A N 1
ATOM 3046 C CA . SER A 1 382 ? -3.120 12.922 -13.096 1.00 39.53 382 SER A CA 1
ATOM 3047 C C . SER A 1 382 ? -4.517 12.368 -13.373 1.00 39.53 382 SER A C 1
ATOM 3049 O O . SER A 1 382 ? -4.873 11.249 -12.989 1.00 39.53 382 SER A O 1
ATOM 3051 N N . SER A 1 383 ? -5.317 13.155 -14.092 1.00 41.69 383 SER A N 1
ATOM 3052 C CA . SER A 1 383 ? -6.057 12.578 -15.209 1.00 41.69 383 SER A CA 1
ATOM 3053 C C . SER A 1 383 ? -5.047 11.819 -16.073 1.00 41.69 383 SER A C 1
ATOM 3055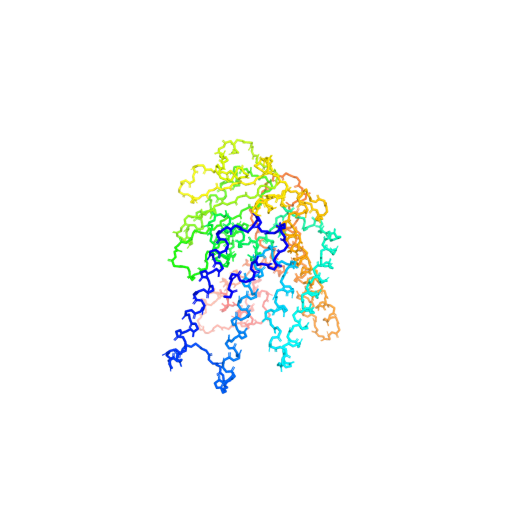 O O . SER A 1 383 ? -4.097 12.393 -16.608 1.00 41.69 383 SER A O 1
ATOM 3057 N N . LEU A 1 384 ? -5.160 10.493 -16.118 1.00 39.81 384 LEU A N 1
ATOM 3058 C CA . LEU A 1 384 ? -4.257 9.680 -16.917 1.00 39.81 384 LEU A CA 1
ATOM 3059 C C . LEU A 1 384 ? -4.512 9.978 -18.394 1.00 39.81 384 LEU A C 1
ATOM 3061 O O . LEU A 1 384 ? -5.442 9.452 -19.003 1.00 39.81 384 LEU A O 1
ATOM 3065 N N . GLU A 1 385 ? -3.636 10.775 -19.000 1.00 41.00 385 GLU A N 1
ATOM 3066 C CA . GLU A 1 385 ? -3.456 10.704 -20.440 1.00 41.00 385 GLU A CA 1
ATOM 3067 C C . GLU A 1 385 ? -3.125 9.255 -20.840 1.00 41.00 385 GLU A C 1
ATOM 3069 O O . GLU A 1 385 ? -2.339 8.584 -20.155 1.00 41.00 385 GLU A O 1
ATOM 3074 N N . PRO A 1 386 ? -3.658 8.771 -21.976 1.00 43.50 386 PRO A N 1
ATOM 3075 C CA . PRO A 1 386 ? -3.405 7.420 -22.451 1.00 43.50 386 PRO A CA 1
ATOM 3076 C C . PRO A 1 386 ? -1.902 7.136 -22.577 1.00 43.50 386 PRO A C 1
ATOM 3078 O O . PRO A 1 386 ? -1.097 8.037 -22.846 1.00 43.50 386 PRO A O 1
ATOM 3081 N N . LEU A 1 387 ? -1.540 5.856 -22.397 1.00 44.50 387 LEU A N 1
ATOM 3082 C CA . LEU A 1 387 ? -0.177 5.336 -22.555 1.00 44.50 387 LEU A CA 1
ATOM 3083 C C . LEU A 1 387 ? 0.522 5.991 -23.755 1.00 44.50 387 LEU A C 1
ATOM 3085 O O . LEU A 1 387 ? -0.131 6.170 -24.792 1.00 44.50 387 LEU A O 1
ATOM 3089 N N . PRO A 1 388 ? 1.837 6.294 -23.676 1.00 44.53 388 PRO A N 1
ATOM 3090 C CA . PRO A 1 388 ? 2.584 6.742 -24.839 1.00 44.53 388 PRO A CA 1
ATOM 3091 C C . PRO A 1 388 ? 2.361 5.717 -25.944 1.00 44.53 388 PRO A C 1
ATOM 3093 O O . PRO A 1 388 ? 2.849 4.587 -25.864 1.00 44.53 388 PRO A O 1
ATOM 3096 N N . LYS A 1 389 ? 1.563 6.083 -26.954 1.00 49.25 389 LYS A N 1
ATOM 3097 C CA . LYS A 1 389 ? 1.324 5.209 -28.095 1.00 49.25 389 LYS A CA 1
ATOM 3098 C C . LYS A 1 389 ? 2.709 4.887 -28.629 1.00 49.25 389 LYS A C 1
ATOM 3100 O O . LYS A 1 389 ? 3.454 5.806 -28.983 1.00 49.25 389 LYS A O 1
ATOM 3105 N N . LEU A 1 390 ? 3.074 3.602 -28.655 1.00 42.78 390 LEU A N 1
ATOM 3106 C CA . LEU A 1 390 ? 4.233 3.156 -29.417 1.00 42.78 390 LEU A CA 1
ATOM 3107 C C . LEU A 1 390 ? 4.099 3.845 -30.770 1.00 42.78 390 LEU A C 1
ATOM 3109 O O . LEU A 1 390 ? 3.104 3.621 -31.459 1.00 42.78 390 LEU A O 1
ATOM 3113 N N . LYS A 1 391 ? 5.042 4.731 -31.117 1.00 44.66 391 LYS A N 1
ATOM 3114 C CA . LYS A 1 391 ? 5.097 5.375 -32.433 1.00 44.66 391 LYS A CA 1
ATOM 3115 C C . LYS A 1 391 ? 5.391 4.294 -33.482 1.00 44.66 391 LYS A C 1
ATOM 3117 O O . LYS A 1 391 ? 6.463 4.254 -34.079 1.00 44.66 391 LYS A O 1
ATOM 3122 N N . GLY A 1 392 ? 4.472 3.362 -33.710 1.00 44.56 392 GLY A N 1
ATOM 3123 C CA . GLY A 1 392 ? 4.095 3.038 -35.068 1.00 44.56 392 GLY A CA 1
ATOM 3124 C C . GLY A 1 392 ? 3.475 4.314 -35.606 1.00 44.56 392 GLY A C 1
ATOM 3125 O O . GLY A 1 392 ? 2.676 4.935 -34.914 1.00 44.56 392 GLY A O 1
ATOM 3126 N N . LYS A 1 393 ? 3.922 4.773 -36.773 1.00 40.53 393 LYS A N 1
ATOM 3127 C CA . LYS A 1 393 ? 3.345 5.933 -37.453 1.00 40.53 393 LYS A CA 1
ATOM 3128 C C . LYS A 1 393 ? 1.837 5.690 -37.637 1.00 40.53 393 LYS A C 1
ATOM 3130 O O . LYS A 1 393 ? 1.429 5.119 -38.644 1.00 40.53 393 LYS A O 1
ATOM 3135 N N . ALA A 1 394 ? 1.023 6.073 -36.655 1.00 41.16 394 ALA A N 1
ATOM 3136 C CA . ALA A 1 394 ? -0.414 6.183 -36.789 1.00 41.16 394 ALA A CA 1
ATOM 3137 C C . ALA A 1 394 ? -0.624 7.437 -37.623 1.00 41.16 394 ALA A C 1
ATOM 3139 O O . ALA A 1 394 ? -0.361 8.565 -37.219 1.00 41.16 394 ALA A O 1
ATOM 3140 N N . LYS A 1 395 ? -0.911 7.167 -38.881 1.00 47.22 395 LYS A N 1
ATOM 3141 C CA . LYS A 1 395 ? -0.924 8.109 -39.975 1.00 47.22 395 LYS A CA 1
ATOM 3142 C C . LYS A 1 395 ? -2.363 8.633 -39.988 1.00 47.22 395 LYS A C 1
ATOM 3144 O O . LYS A 1 395 ? -3.217 8.005 -40.600 1.00 47.22 395 LYS A O 1
ATOM 3149 N N . GLU A 1 396 ? -2.641 9.706 -39.243 1.00 43.59 396 GLU A N 1
ATOM 3150 C CA . GLU A 1 396 ? -3.963 10.370 -39.167 1.00 43.59 396 GLU A CA 1
ATOM 3151 C C . GLU A 1 396 ? -4.510 10.644 -40.587 1.00 43.59 396 GLU A C 1
ATOM 3153 O O . GLU A 1 396 ? -5.654 10.331 -40.907 1.00 43.59 396 GLU A O 1
ATOM 3158 N N . THR A 1 397 ? -3.621 11.036 -41.507 1.00 50.59 397 THR A N 1
ATOM 3159 C CA . THR A 1 397 ? -3.877 11.215 -42.949 1.00 50.59 397 THR A CA 1
ATOM 3160 C C . THR A 1 397 ? -4.353 9.945 -43.669 1.00 50.59 397 THR A C 1
ATOM 3162 O O . THR A 1 397 ? -5.017 10.020 -44.692 1.00 50.59 397 THR A O 1
ATOM 3165 N N . THR A 1 398 ? -4.044 8.754 -43.145 1.00 55.03 398 THR A N 1
ATOM 3166 C CA . THR A 1 398 ? -4.428 7.467 -43.762 1.00 55.03 398 THR A CA 1
ATOM 3167 C C . THR A 1 398 ? -5.870 7.103 -43.491 1.00 55.03 398 THR A C 1
ATOM 3169 O O . THR A 1 398 ? -6.441 6.354 -44.270 1.00 55.03 398 THR A O 1
ATOM 3172 N N . ARG A 1 399 ? -6.475 7.594 -42.405 1.00 57.78 399 ARG A N 1
ATOM 3173 C CA . ARG A 1 399 ? -7.846 7.203 -42.064 1.00 57.78 399 ARG A CA 1
ATOM 3174 C C . ARG A 1 399 ? -8.856 7.859 -43.008 1.00 57.78 399 ARG A C 1
ATOM 3176 O O . ARG A 1 399 ? -9.757 7.173 -43.474 1.00 57.78 399 ARG A O 1
ATOM 3183 N N . VAL A 1 400 ? -8.629 9.130 -43.349 1.00 61.19 400 VAL A N 1
ATOM 3184 C CA . VAL A 1 400 ? -9.446 9.888 -44.311 1.00 61.19 400 VAL A CA 1
ATOM 3185 C C . VAL A 1 400 ? -9.239 9.360 -45.737 1.00 61.19 400 VAL A C 1
ATOM 3187 O O . VAL A 1 400 ? -10.206 8.947 -46.368 1.00 61.19 400 VAL A O 1
ATOM 3190 N N . GLU A 1 401 ? -7.984 9.215 -46.194 1.00 68.06 401 GLU A N 1
ATOM 3191 C CA . GLU A 1 401 ? -7.678 8.616 -47.509 1.00 68.06 401 GLU A CA 1
ATOM 3192 C C . GLU A 1 401 ? -8.265 7.204 -47.666 1.00 68.06 401 GLU A C 1
ATOM 3194 O O . GLU A 1 401 ? -8.802 6.861 -48.717 1.00 68.06 401 GLU A O 1
ATOM 3199 N N . ASN A 1 402 ? -8.175 6.359 -46.632 1.00 77.31 402 ASN A N 1
ATOM 3200 C CA . ASN A 1 402 ? -8.711 5.000 -46.694 1.00 77.31 402 ASN A CA 1
ATOM 3201 C C . ASN A 1 402 ? -10.240 4.988 -46.776 1.00 77.31 402 ASN A C 1
ATOM 3203 O O . ASN A 1 402 ? -10.797 4.095 -47.411 1.00 77.31 402 ASN A O 1
ATOM 3207 N N . GLN A 1 403 ? -10.916 5.960 -46.161 1.00 82.69 403 GLN A N 1
ATOM 3208 C CA . GLN A 1 403 ? -12.371 6.054 -46.201 1.00 82.69 403 GLN A CA 1
ATOM 3209 C C . GLN A 1 403 ? -12.866 6.486 -47.587 1.00 82.69 403 GLN A C 1
ATOM 3211 O O . GLN A 1 403 ? -13.840 5.918 -48.086 1.00 82.69 403 GLN A O 1
ATOM 3216 N N . ASP A 1 404 ? -12.169 7.413 -48.244 1.00 86.81 404 ASP A N 1
ATOM 3217 C CA . ASP A 1 404 ? -12.496 7.844 -49.608 1.00 86.81 404 ASP A CA 1
ATOM 3218 C C . ASP A 1 404 ? -12.172 6.759 -50.644 1.00 86.81 404 ASP A C 1
ATOM 3220 O O . ASP A 1 404 ? -12.988 6.469 -51.524 1.00 86.81 404 ASP A O 1
ATOM 3224 N N . ASN A 1 405 ? -11.046 6.058 -50.470 1.00 88.62 405 ASN A N 1
ATOM 3225 C CA . ASN A 1 405 ? -10.701 4.890 -51.283 1.00 88.62 405 ASN A CA 1
ATOM 3226 C C . ASN A 1 405 ? -11.749 3.775 -51.143 1.00 88.62 405 ASN A C 1
ATOM 3228 O O . ASN A 1 405 ? -12.161 3.185 -52.141 1.00 88.62 405 ASN A O 1
ATOM 3232 N N . LEU A 1 406 ? -12.225 3.503 -49.923 1.00 90.00 406 LEU A N 1
ATOM 3233 C CA . LEU A 1 406 ? -13.251 2.489 -49.683 1.00 90.00 406 LEU A CA 1
ATOM 3234 C C . LEU A 1 406 ? -14.597 2.883 -50.311 1.00 90.00 406 LEU A C 1
ATOM 3236 O O . LEU A 1 406 ? -15.219 2.060 -50.985 1.00 90.00 406 LEU A O 1
ATOM 3240 N N . LYS A 1 407 ? -15.025 4.144 -50.156 1.00 91.75 407 LYS A N 1
ATOM 3241 C CA . LYS A 1 407 ? -16.253 4.664 -50.786 1.00 91.75 407 LYS A CA 1
ATOM 3242 C C . LYS A 1 407 ? -16.214 4.528 -52.308 1.00 91.75 407 LYS A C 1
ATOM 3244 O O . LYS A 1 407 ? -17.210 4.105 -52.896 1.00 91.75 407 LYS A O 1
ATOM 3249 N N . PHE A 1 408 ? -15.074 4.828 -52.930 1.00 94.19 408 PHE A N 1
ATOM 3250 C CA . PHE A 1 408 ? -14.872 4.651 -54.368 1.00 94.19 408 PHE A CA 1
ATOM 3251 C C . PHE A 1 408 ? -14.989 3.184 -54.803 1.00 94.19 408 PHE A C 1
ATOM 3253 O O . PHE A 1 408 ? -15.706 2.878 -55.751 1.00 94.19 408 PHE A O 1
ATOM 3260 N N . VAL A 1 409 ? -14.335 2.252 -54.103 1.00 90.62 409 VAL A N 1
ATOM 3261 C CA . VAL A 1 409 ? -14.399 0.822 -54.457 1.00 90.62 409 VAL A CA 1
ATOM 3262 C C . VAL A 1 409 ? -15.834 0.286 -54.328 1.00 90.62 409 VAL A C 1
ATOM 3264 O O . VAL A 1 409 ? -16.285 -0.491 -55.174 1.00 90.62 409 VAL A O 1
ATOM 3267 N N . ILE A 1 410 ? -16.584 0.738 -53.315 1.00 92.31 410 ILE A N 1
ATOM 3268 C CA . ILE A 1 410 ? -18.002 0.387 -53.132 1.00 92.31 410 ILE A CA 1
ATOM 3269 C C . ILE A 1 410 ? -18.864 0.942 -54.274 1.00 92.31 410 ILE A C 1
ATOM 3271 O O . ILE A 1 410 ? -19.694 0.205 -54.811 1.00 92.31 410 ILE A O 1
ATOM 3275 N N . SER A 1 411 ? -18.694 2.213 -54.655 1.00 90.94 411 SER A N 1
ATOM 3276 C CA . SER A 1 411 ? -19.482 2.821 -55.737 1.00 90.94 411 SER A CA 1
ATOM 3277 C C . SER A 1 411 ? -19.161 2.193 -57.093 1.00 90.94 411 SER A C 1
ATOM 3279 O O . SER A 1 411 ? -20.075 1.854 -57.845 1.00 90.94 411 SER A O 1
ATOM 3281 N N . TYR A 1 412 ? -17.882 1.931 -57.362 1.00 91.00 412 TYR A N 1
ATOM 3282 C CA . TYR A 1 412 ? -17.432 1.244 -58.567 1.00 91.00 412 TYR A CA 1
ATOM 3283 C C . TYR A 1 412 ? -18.045 -0.158 -58.679 1.00 91.00 412 TYR A C 1
ATOM 3285 O O . TYR A 1 412 ? -18.541 -0.533 -59.738 1.00 91.00 412 TYR A O 1
ATOM 3293 N N . ARG A 1 413 ? -18.101 -0.915 -57.573 1.00 89.69 413 ARG A N 1
ATOM 3294 C CA . ARG A 1 413 ? -18.733 -2.243 -57.545 1.00 89.69 413 ARG A CA 1
ATOM 3295 C C . ARG A 1 413 ? -20.244 -2.191 -57.782 1.00 89.69 413 ARG A C 1
ATOM 3297 O O . ARG A 1 413 ? -20.765 -3.075 -58.452 1.00 89.69 413 ARG A O 1
ATOM 3304 N N . LYS A 1 414 ? -20.947 -1.190 -57.239 1.00 89.38 414 LYS A N 1
ATOM 3305 C CA . LYS A 1 414 ? -22.404 -1.036 -57.420 1.00 89.38 414 LYS A CA 1
ATOM 3306 C C . LYS A 1 414 ? -22.798 -0.766 -58.874 1.00 89.38 414 LYS A C 1
ATOM 3308 O O . LYS A 1 414 ? -23.873 -1.181 -59.285 1.00 89.38 414 LYS A O 1
ATOM 3313 N N . ASN A 1 415 ? -21.922 -0.116 -59.638 1.00 86.50 415 ASN A N 1
ATOM 3314 C CA . ASN A 1 415 ? -22.170 0.246 -61.035 1.00 86.50 415 ASN A CA 1
ATOM 3315 C C . ASN A 1 415 ? -21.735 -0.839 -62.038 1.00 86.50 415 ASN A C 1
ATOM 3317 O O . ASN A 1 415 ? -21.833 -0.628 -63.245 1.00 86.50 415 ASN A O 1
ATOM 3321 N N . LEU A 1 416 ? -21.245 -1.991 -61.566 1.00 88.81 416 LEU A N 1
ATOM 3322 C CA . LEU A 1 416 ? -20.812 -3.096 -62.416 1.00 88.81 416 LEU A CA 1
ATOM 3323 C C . LEU A 1 416 ? -21.843 -4.224 -62.446 1.00 88.81 416 LEU A C 1
ATOM 3325 O O . LEU A 1 416 ? -22.273 -4.729 -61.410 1.00 88.81 416 LEU A O 1
ATOM 3329 N N . ILE A 1 417 ? -22.156 -4.693 -63.653 1.00 76.88 417 ILE A N 1
ATOM 3330 C CA . ILE A 1 417 ? -22.913 -5.926 -63.871 1.00 76.88 417 ILE A CA 1
ATOM 3331 C C . ILE A 1 417 ? -21.896 -7.059 -64.050 1.00 76.88 417 ILE A C 1
ATOM 3333 O O . ILE A 1 417 ? -21.235 -7.155 -65.081 1.00 76.88 417 ILE A O 1
ATOM 3337 N N . GLY A 1 418 ? -21.738 -7.905 -63.026 1.00 83.56 418 GLY A N 1
ATOM 3338 C CA . GLY A 1 418 ? -20.868 -9.087 -63.067 1.00 83.56 418 GLY A CA 1
ATOM 3339 C C . GLY A 1 418 ? -19.726 -9.085 -62.045 1.00 83.56 418 GLY A C 1
ATOM 3340 O O . GLY A 1 418 ? -19.746 -8.374 -61.040 1.00 83.56 418 GLY A O 1
ATOM 3341 N N . LYS A 1 419 ? -18.728 -9.954 -62.263 1.00 84.38 419 LYS A N 1
ATOM 3342 C CA . LYS A 1 419 ? -17.585 -10.112 -61.347 1.00 84.38 419 LYS A CA 1
ATOM 3343 C C . LYS A 1 419 ? -16.623 -8.926 -61.462 1.00 84.38 419 LYS A C 1
ATOM 3345 O O . LYS A 1 419 ? -16.231 -8.526 -62.552 1.00 84.38 419 LYS A O 1
ATOM 3350 N N . MET A 1 420 ? -16.198 -8.408 -60.314 1.00 88.19 420 MET A N 1
ATOM 3351 C CA . MET A 1 420 ? -15.301 -7.258 -60.217 1.00 88.19 420 MET A CA 1
ATOM 3352 C C . MET A 1 420 ? -13.872 -7.604 -60.662 1.00 88.19 420 MET A C 1
ATOM 3354 O O . MET A 1 420 ? -13.244 -8.503 -60.098 1.00 88.19 420 MET A O 1
ATOM 3358 N N . ASN A 1 421 ? -13.336 -6.855 -61.630 1.00 94.00 421 ASN A N 1
ATOM 3359 C CA . ASN A 1 421 ? -11.924 -6.922 -62.002 1.00 94.00 421 ASN A CA 1
ATOM 3360 C C . ASN A 1 421 ? -11.116 -5.901 -61.186 1.00 94.00 421 ASN A C 1
ATOM 3362 O O . ASN A 1 421 ? -11.150 -4.698 -61.444 1.00 94.00 421 ASN A O 1
ATOM 3366 N N . TRP A 1 422 ? -10.374 -6.394 -60.195 1.00 92.44 422 TRP A N 1
ATOM 3367 C CA . TRP A 1 422 ? -9.599 -5.565 -59.267 1.00 92.44 422 TRP A CA 1
ATOM 3368 C C . TRP A 1 422 ? -8.456 -4.793 -59.926 1.00 92.44 422 TRP A C 1
ATOM 3370 O O . TRP A 1 422 ? -8.087 -3.728 -59.436 1.00 92.44 422 TRP A O 1
ATOM 3380 N N . LYS A 1 423 ? -7.911 -5.296 -61.041 1.00 93.31 423 LYS A N 1
ATOM 3381 C CA . LYS A 1 423 ? -6.881 -4.584 -61.804 1.00 93.31 423 LYS A CA 1
ATOM 3382 C C . LYS A 1 423 ? -7.482 -3.350 -62.479 1.00 93.31 423 LYS A C 1
ATOM 3384 O O . LYS A 1 423 ? -6.971 -2.251 -62.302 1.00 93.31 423 LYS A O 1
ATOM 3389 N N . THR A 1 424 ? -8.623 -3.517 -63.146 1.00 92.56 424 THR A N 1
ATOM 3390 C CA . THR A 1 424 ? -9.347 -2.415 -63.798 1.00 92.56 424 THR A CA 1
ATOM 3391 C C . THR A 1 424 ? -9.871 -1.398 -62.781 1.00 92.56 424 THR A C 1
ATOM 3393 O O . THR A 1 424 ? -9.748 -0.196 -62.996 1.00 92.56 424 THR A O 1
ATOM 3396 N N . CYS A 1 425 ? -10.387 -1.858 -61.635 1.00 92.88 425 CYS A N 1
ATOM 3397 C CA . CYS A 1 425 ? -10.805 -0.972 -60.544 1.00 92.88 425 CYS A CA 1
ATOM 3398 C C . CYS A 1 425 ? -9.649 -0.098 -60.036 1.00 92.88 425 CYS A C 1
ATOM 3400 O O . CYS A 1 425 ? -9.843 1.090 -59.783 1.00 92.88 425 CYS A O 1
ATOM 3402 N N . LEU A 1 426 ? -8.451 -0.675 -59.892 1.00 93.12 426 LEU A N 1
ATOM 3403 C CA . LEU A 1 426 ? -7.272 0.058 -59.439 1.00 93.12 426 LEU A CA 1
ATOM 3404 C C . LEU A 1 426 ? -6.808 1.087 -60.477 1.00 93.12 426 LEU A C 1
ATOM 3406 O O . LEU A 1 426 ? -6.516 2.222 -60.115 1.00 93.12 426 LEU A O 1
ATOM 3410 N N . GLU A 1 427 ? -6.796 0.726 -61.761 1.00 93.25 427 GLU A N 1
ATOM 3411 C CA . GLU A 1 427 ? -6.446 1.646 -62.853 1.00 93.25 427 GLU A CA 1
ATOM 3412 C C . GLU A 1 427 ? -7.399 2.852 -62.914 1.00 93.25 427 GLU A C 1
ATOM 3414 O O . GLU A 1 427 ? -6.952 3.990 -63.067 1.00 93.25 427 GLU A O 1
ATOM 3419 N N . VAL A 1 428 ? -8.707 2.627 -62.743 1.00 93.31 428 VAL A N 1
ATOM 3420 C CA . VAL A 1 428 ? -9.706 3.709 -62.669 1.00 93.31 428 VAL A CA 1
ATOM 3421 C C . VAL A 1 428 ? -9.536 4.533 -61.390 1.00 93.31 428 VAL A C 1
ATOM 3423 O O . VAL A 1 428 ? -9.668 5.754 -61.437 1.00 93.31 428 VAL A O 1
ATOM 3426 N N . GLY A 1 429 ? -9.202 3.898 -60.264 1.00 92.31 429 GLY A N 1
ATOM 3427 C CA . GLY A 1 429 ? -8.866 4.595 -59.022 1.00 92.31 429 GLY A CA 1
ATOM 3428 C C . GLY A 1 429 ? -7.692 5.553 -59.217 1.00 92.31 429 GLY A C 1
ATOM 3429 O O . GLY A 1 429 ? -7.828 6.747 -58.951 1.00 92.31 429 GLY A O 1
ATOM 3430 N N . HIS A 1 430 ? -6.585 5.065 -59.785 1.00 94.12 430 HIS A N 1
ATOM 3431 C CA . HIS A 1 430 ? -5.387 5.868 -60.039 1.00 94.12 430 HIS A CA 1
ATOM 3432 C C . HIS A 1 430 ? -5.654 7.053 -60.967 1.00 94.12 430 HIS A C 1
ATOM 3434 O O . HIS A 1 430 ? -5.178 8.153 -60.693 1.00 94.12 430 HIS A O 1
ATOM 3440 N N . LYS A 1 431 ? -6.458 6.861 -62.022 1.00 92.44 431 LYS A N 1
ATOM 3441 C CA . LYS A 1 431 ? -6.866 7.954 -62.923 1.00 92.44 431 LYS A CA 1
ATOM 3442 C C . LYS A 1 431 ? -7.635 9.068 -62.206 1.00 92.44 431 LYS A C 1
ATOM 3444 O O . LYS A 1 431 ? -7.546 10.215 -62.622 1.00 92.44 431 LYS A O 1
ATOM 3449 N N . ASN A 1 432 ? -8.349 8.744 -61.130 1.00 89.00 432 ASN A N 1
ATOM 3450 C CA . ASN A 1 432 ? -9.101 9.702 -60.316 1.00 89.00 432 ASN A CA 1
ATOM 3451 C C . ASN A 1 432 ? -8.316 10.201 -59.089 1.00 89.00 432 ASN A C 1
ATOM 3453 O O . ASN A 1 432 ? -8.914 10.740 -58.164 1.00 89.00 432 ASN A O 1
ATOM 3457 N N . ASN A 1 433 ? -6.992 10.003 -59.049 1.00 89.94 433 ASN A N 1
ATOM 3458 C CA . ASN A 1 433 ? -6.137 10.310 -57.894 1.00 89.94 433 ASN A CA 1
ATOM 3459 C C . ASN A 1 433 ? -6.526 9.577 -56.592 1.00 89.94 433 ASN A C 1
ATOM 3461 O O . ASN A 1 433 ? -6.104 9.962 -55.505 1.00 89.94 433 ASN A O 1
ATOM 3465 N N . LEU A 1 434 ? -7.273 8.477 -56.701 1.00 87.06 434 LEU A N 1
ATOM 3466 C CA . LEU A 1 434 ? -7.680 7.615 -55.592 1.00 87.06 434 LEU A CA 1
ATOM 3467 C C . LEU A 1 434 ? -6.874 6.308 -55.614 1.00 87.06 434 LEU A C 1
ATOM 3469 O O . LEU A 1 434 ? -6.290 5.927 -56.624 1.00 87.06 434 LEU A O 1
ATOM 3473 N N . CYS A 1 435 ? -6.823 5.597 -54.490 1.00 87.25 435 CYS A N 1
ATOM 3474 C CA . CYS A 1 435 ? -6.153 4.295 -54.354 1.00 87.25 435 CYS A CA 1
ATOM 3475 C C . CYS A 1 435 ? -4.635 4.285 -54.653 1.00 87.25 435 CYS A C 1
ATOM 3477 O O . CYS A 1 435 ? -4.058 3.209 -54.768 1.00 87.25 435 CYS A O 1
ATOM 3479 N N . GLN A 1 436 ? -3.965 5.445 -54.669 1.00 88.81 436 GLN A N 1
ATOM 3480 C CA . GLN A 1 436 ? -2.538 5.623 -55.025 1.00 88.81 436 GLN A CA 1
ATOM 3481 C C . GLN A 1 436 ? -1.539 4.791 -54.198 1.00 88.81 436 GLN A C 1
ATOM 3483 O O . GLN A 1 436 ? -0.358 4.687 -54.520 1.00 88.81 436 GLN A O 1
ATOM 3488 N N . ARG A 1 437 ? -1.992 4.209 -53.086 1.00 87.00 437 ARG A N 1
ATOM 3489 C CA . ARG A 1 437 ? -1.166 3.435 -52.150 1.00 87.00 437 ARG A CA 1
ATOM 3490 C C . ARG A 1 437 ? -1.105 1.949 -52.490 1.00 87.00 437 ARG A C 1
ATOM 3492 O O . ARG A 1 437 ? -0.336 1.227 -51.856 1.00 87.00 437 ARG A O 1
ATOM 3499 N N . TYR A 1 438 ? -1.898 1.493 -53.455 1.00 90.06 438 TYR A N 1
ATOM 3500 C CA . TYR A 1 438 ? -1.949 0.099 -53.877 1.00 90.06 438 TYR A CA 1
ATOM 3501 C C . TYR A 1 438 ? -1.268 -0.035 -55.235 1.00 90.06 438 TYR A C 1
ATOM 3503 O O . TYR A 1 438 ? -1.674 0.578 -56.211 1.00 90.06 438 TYR A O 1
ATOM 3511 N N . SER A 1 439 ? -0.226 -0.856 -55.317 1.00 87.19 439 SER A N 1
ATOM 3512 C CA . SER A 1 439 ? 0.491 -1.087 -56.576 1.00 87.19 439 SER A CA 1
ATOM 3513 C C . SER A 1 439 ? -0.126 -2.204 -57.418 1.00 87.19 439 SER A C 1
ATOM 3515 O O . SER A 1 439 ? 0.142 -2.299 -58.613 1.00 87.19 439 SER A O 1
ATOM 3517 N N . THR A 1 440 ? -0.953 -3.066 -56.813 1.00 92.44 440 THR A N 1
ATOM 3518 C CA . THR A 1 440 ? -1.564 -4.221 -57.484 1.00 92.44 440 THR A CA 1
ATOM 3519 C C . THR A 1 440 ? -3.040 -4.370 -57.125 1.00 92.44 440 THR A C 1
ATOM 3521 O O . THR A 1 440 ? -3.451 -4.101 -55.992 1.00 92.44 440 THR A O 1
ATOM 3524 N N . GLY A 1 441 ? -3.849 -4.859 -58.071 1.00 88.75 441 GLY A N 1
ATOM 3525 C CA . GLY A 1 441 ? -5.275 -5.124 -57.836 1.00 88.75 441 GLY A CA 1
ATOM 3526 C C . GLY A 1 441 ? -5.518 -6.075 -56.655 1.00 88.75 441 GLY A C 1
ATOM 3527 O O . GLY A 1 441 ? -6.474 -5.905 -55.908 1.00 88.75 441 GLY A O 1
ATOM 3528 N N . GLU A 1 442 ? -4.605 -7.018 -56.414 1.00 89.88 442 GLU A N 1
ATOM 3529 C CA . GLU A 1 442 ? -4.686 -7.939 -55.275 1.00 89.88 442 GLU A CA 1
ATOM 3530 C C . GLU A 1 442 ? -4.463 -7.230 -53.927 1.00 89.88 442 GLU A C 1
ATOM 3532 O O . GLU A 1 442 ? -5.134 -7.540 -52.942 1.00 89.88 442 GLU A O 1
ATOM 3537 N N . SER A 1 443 ? -3.581 -6.226 -53.869 1.00 88.94 443 SER A N 1
ATOM 3538 C CA . SER A 1 443 ? -3.419 -5.417 -52.653 1.00 88.94 443 SER A CA 1
ATOM 3539 C C . SER A 1 443 ? -4.665 -4.578 -52.337 1.00 88.94 443 SER A C 1
ATOM 3541 O O . SER A 1 443 ? -5.071 -4.514 -51.176 1.00 88.94 443 SER A O 1
ATOM 3543 N N . LEU A 1 444 ? -5.321 -4.023 -53.365 1.00 90.00 444 LEU A N 1
ATOM 3544 C CA . LEU A 1 444 ? -6.591 -3.304 -53.225 1.00 90.00 444 LEU A CA 1
ATOM 3545 C C . LEU A 1 444 ? -7.724 -4.243 -52.783 1.00 90.00 444 LEU A C 1
ATOM 3547 O O . LEU A 1 444 ? -8.513 -3.897 -51.905 1.00 90.00 444 LEU A O 1
ATOM 3551 N N . ARG A 1 445 ? -7.769 -5.458 -53.341 1.00 90.75 445 ARG A N 1
ATOM 3552 C CA . ARG A 1 445 ? -8.723 -6.501 -52.952 1.00 90.75 445 ARG A CA 1
ATOM 3553 C C . ARG A 1 445 ? -8.592 -6.862 -51.475 1.00 90.75 445 ARG A C 1
ATOM 3555 O O . ARG A 1 445 ? -9.590 -6.868 -50.760 1.00 90.75 445 ARG A O 1
ATOM 3562 N N . ARG A 1 446 ? -7.374 -7.152 -51.007 1.00 88.62 446 ARG A N 1
ATOM 3563 C CA . ARG A 1 446 ? -7.125 -7.484 -49.593 1.00 88.62 446 ARG A CA 1
ATOM 3564 C C . ARG A 1 446 ? -7.506 -6.341 -48.666 1.00 88.62 446 ARG A C 1
ATOM 3566 O O . ARG A 1 446 ? -8.067 -6.594 -47.611 1.00 88.62 446 ARG A O 1
ATOM 3573 N N . PHE A 1 447 ? -7.228 -5.101 -49.063 1.00 89.69 447 PHE A N 1
ATOM 3574 C CA . PHE A 1 447 ? -7.681 -3.939 -48.309 1.00 89.69 447 PHE A CA 1
ATOM 3575 C C . PHE A 1 447 ? -9.207 -3.896 -48.190 1.00 89.69 447 PHE A C 1
ATOM 3577 O O . PHE A 1 447 ? -9.705 -3.756 -47.083 1.00 89.69 447 PHE A O 1
ATOM 3584 N N . PHE A 1 448 ? -9.933 -4.076 -49.295 1.00 88.94 448 PHE A N 1
ATOM 3585 C CA . PHE A 1 448 ? -11.395 -4.023 -49.295 1.00 88.94 448 PHE A CA 1
ATOM 3586 C C . PHE A 1 448 ? -12.048 -5.092 -48.409 1.00 88.94 448 PHE A C 1
ATOM 3588 O O . PHE A 1 448 ? -13.053 -4.811 -47.775 1.00 88.94 448 PHE A O 1
ATOM 3595 N N . TYR A 1 449 ? -11.506 -6.312 -48.370 1.00 86.69 449 TYR A N 1
ATOM 3596 C CA . TYR A 1 449 ? -12.071 -7.388 -47.542 1.00 86.69 449 TYR A CA 1
ATOM 3597 C C . TYR A 1 449 ? -11.661 -7.322 -46.066 1.00 86.69 449 TYR A C 1
ATOM 3599 O O . TYR A 1 449 ? -12.294 -7.976 -45.243 1.00 86.69 449 TYR A O 1
ATOM 3607 N N . ASN A 1 450 ? -10.607 -6.571 -45.741 1.00 78.75 450 ASN A N 1
ATOM 3608 C CA . ASN A 1 450 ? -10.107 -6.413 -44.374 1.00 78.75 450 ASN A CA 1
ATOM 3609 C C . ASN A 1 450 ? -10.543 -5.090 -43.718 1.00 78.75 450 ASN A C 1
ATOM 3611 O O . ASN A 1 450 ? -10.210 -4.866 -42.553 1.00 78.75 450 ASN A O 1
ATOM 3615 N N . ALA A 1 451 ? -11.191 -4.202 -44.476 1.00 72.88 451 ALA A N 1
ATOM 3616 C CA . ALA A 1 451 ? -11.799 -2.958 -44.008 1.00 72.88 451 ALA A CA 1
ATOM 3617 C C . ALA A 1 451 ? -13.263 -3.206 -43.644 1.00 72.88 451 ALA A C 1
ATOM 3619 O O . ALA A 1 451 ? -13.715 -2.572 -42.665 1.00 72.88 451 ALA A O 1
#

Radius of gyration: 34.09 Å; Cα contacts (8 Å, |Δi|>4): 416; chains: 1; bounding box: 50×75×110 Å

pLDDT: mean 73.46, std 20.56, range [28.94, 97.88]

Foldseek 3Di:
DVVVVLVPDDPVVNPPDPPVNVVVVVVVVVVVVVVVVVVVVDPDPDDDDDDPDDPVSVVVVVVVVVVVVVVVVVVPPPPCPPPVVPVVCVVCVVVVVPVVVVVVVVVVVVVVVVVVVVVVVLLVVQQPAFADPLQFFLRQVNLLVLCQDQVNVQQVCCVPPVDHRPQKHWDAQQFPVRDGARTKIAGDPPDPDLDAIEGEHREQEAEPVVVVVLLVSQVRSCVVSVDGYEYEYLHQHYYPPCVVVVQWDQDPVGQQKTWHPPCPPRHPTYIYHYPVSLPPPDPLADQRLVSLSSQSNNVRGRHLNPRPNSVHPSVSVSSSVSVVVVVVVVVVVVVLVVVLVVLVPDPPCVVVNVVSVLVVVLVVVVCCVPSVVPPDDDDDDDPPDDRPPSPPPPPPVVVVLLVVLLVQVVVVVVPDDDDDDLQVSCVVQVVVVHPPVDPHSVSSVVSNVVD

Sequence (451 aa):
RSNHYLQILPEGVKTDIDSSLKERVLMISKWLLQITLYAENKNSFVNLAQLVGTPRQRRRNFLMTLLAVHCDMLRDSSILMGFLPQACWQIMQPLSKYGGFLRFWLCFMTTNQQENQDNDVVFDAMLTFRLSNNQLPGKDQFSKKLLKTQDVIDFVVAEILEVPKGTYVSAGTEWNDGSRSDILYTPRLSIQKPLPPILIEIQLIVNEAFMQRLISYSQKALNIYKTYPIVLILCVDRVSPAHPMAKFKPIPEKPWMASLLSTDFWAQSYFIMSKQTLSNNTPPDQLTPLQALSSFLTEGSPTLYDHPYAENQTIQQLYQISMAISENQVECDKNISNADAALFAVPGSSKAKNLIKRGLAFNVAAKRKYCQTVDSDSDSDSSLEPLPKLKGKAKETTRVENQDNLKFVISYRKNLIGKMNWKTCLEVGHKNNLCQRYSTGESLRRFFYNA

Secondary structure (DSSP, 8-state):
-HHHHTTSS-GGGTTSS-HHHHHHHHHHHHHHHHHHHHHHH-----SS----S-HHHHHHHHHHHHHHHHHHHHHT-TT-TTTHHHHHHHHHGGGTTSTHHHHHHHHHHHHHHHHHHHHHHHHHHHHH----GGG-TT-HHHHHHHTTSHHHHHHHHHHHH-PPTTSEEEPP-B-TTS-B-SEEEEE-TT-SS-PPPEEEEEEEEE-HHHHHHHHHHHHHHHHHHSSPPEEEEEEEEEESSSTTGGGEEEETTEEEEEEES--TTT-SEEEEEEHHHHTS---GGG--HHHHHHHHHHH--SSSTTSTTTT-HHHHHHHHHHHHHHHHHHHHHHHHHHHHHHHHT-TTTHHHHHHHHHHHHHHHHHHHHHHSTTSS---------------S---HHHHHHHHHHHHHHHHHHHT-SSS--HHHHHHHHHHTT-STT-SSHHHHHHHHHH-

Organism: Rhizopus azygosporus (NCBI:txid86630)